Protein AF-0000000075649642 (afdb_homodimer)

Nearest PDB structures (foldseek):
  8i34-assembly4_H  TM=7.909E-01  e=3.447E-10  Haliclona sp.
  8i34-assembly4_G  TM=7.585E-01  e=3.080E-09  Haliclona sp.
  8orn-assembly2_D  TM=5.113E-01  e=1.825E-03  Xanthomonas campestris pv. campestris str. B100
  1r0u-assembly1_A  TM=3.431E-01  e=2.451E-02  Bacillus subtilis
  6cuj-assembly1_A  TM=3.195E-01  e=1.900E-02  Neisseria meningitidis

Organism: Branchiostoma floridae (NCBI:txid7739)

InterPro domains:
  IPR001299 Ependymin [PF00811] (92-208)
  IPR001299 Ependymin [PTHR10697] (6-218)

Structure (mmCIF, N/CA/C/O backbone):
data_AF-0000000075649642-model_v1
#
loop_
_entity.id
_entity.type
_entity.pdbx_description
1 polymer 'Ependymin-related protein 1-like'
#
loop_
_atom_site.group_PDB
_atom_site.id
_atom_site.type_symbol
_atom_site.label_atom_id
_atom_site.label_alt_id
_atom_site.label_comp_id
_atom_site.label_asym_id
_atom_site.label_entity_id
_atom_site.label_seq_id
_atom_site.pdbx_PDB_ins_code
_atom_site.Cartn_x
_atom_site.Cartn_y
_atom_site.Cartn_z
_atom_site.occupancy
_atom_site.B_iso_or_equiv
_atom_site.auth_seq_id
_atom_site.auth_comp_id
_atom_site.auth_asym_id
_atom_site.auth_atom_id
_atom_site.pdbx_PDB_model_num
ATOM 1 N N . MET A 1 1 ? -44.875 -57.031 8.648 1 25.14 1 MET A N 1
ATOM 2 C CA . MET A 1 1 ? -44.281 -57.125 9.969 1 25.14 1 MET A CA 1
ATOM 3 C C . MET A 1 1 ? -42.75 -56.906 9.891 1 25.14 1 MET A C 1
ATOM 5 O O . MET A 1 1 ? -42.031 -57.25 10.812 1 25.14 1 MET A O 1
ATOM 9 N N . THR A 1 2 ? -42.188 -56.344 8.758 1 30.34 2 THR A N 1
ATOM 10 C CA . THR A 1 2 ? -40.781 -56.406 8.383 1 30.34 2 THR A CA 1
ATOM 11 C C . THR A 1 2 ? -39.906 -55.625 9.352 1 30.34 2 THR A C 1
ATOM 13 O O . THR A 1 2 ? -40.188 -54.438 9.594 1 30.34 2 THR A O 1
ATOM 16 N N . PHE A 1 3 ? -39.188 -56.344 10.227 1 26.64 3 PHE A N 1
ATOM 17 C CA . PHE A 1 3 ? -38.281 -56.031 11.336 1 26.64 3 PHE A CA 1
ATOM 18 C C . PHE A 1 3 ? -37.094 -55.219 10.859 1 26.64 3 PHE A C 1
ATOM 20 O O . PHE A 1 3 ? -36.406 -55.562 9.898 1 26.64 3 PHE A O 1
ATOM 27 N N . LYS A 1 4 ? -37.219 -53.781 10.938 1 28.91 4 LYS A N 1
ATOM 28 C CA . LYS A 1 4 ? -36.25 -52.75 10.594 1 28.91 4 LYS A CA 1
ATOM 29 C C . LYS A 1 4 ? -34.969 -52.938 11.383 1 28.91 4 LYS A C 1
ATOM 31 O O . LYS A 1 4 ? -34.969 -52.844 12.617 1 28.91 4 LYS A O 1
ATOM 36 N N . LEU A 1 5 ? -34.062 -53.875 10.852 1 25.56 5 LEU A N 1
ATOM 37 C CA . LEU A 1 5 ? -32.781 -54.219 11.43 1 25.56 5 LEU A CA 1
ATOM 38 C C . LEU A 1 5 ? -31.953 -52.969 11.719 1 25.56 5 LEU A C 1
ATOM 40 O O . LEU A 1 5 ? -31.688 -52.188 10.812 1 25.56 5 LEU A O 1
ATOM 44 N N . LEU A 1 6 ? -31.922 -52.438 12.938 1 25.77 6 LEU A N 1
ATOM 45 C CA . LEU A 1 6 ? -31.266 -51.281 13.539 1 25.77 6 LEU A CA 1
ATOM 46 C C . LEU A 1 6 ? -29.75 -51.469 13.555 1 25.77 6 LEU A C 1
ATOM 48 O O . LEU A 1 6 ? -29.219 -52.125 14.453 1 25.77 6 LEU A O 1
ATOM 52 N N . THR A 1 7 ? -29.109 -52.156 12.477 1 23.88 7 THR A N 1
ATOM 53 C CA . THR A 1 7 ? -27.766 -52.625 12.805 1 23.88 7 THR A CA 1
ATOM 54 C C . THR A 1 7 ? -26.875 -51.438 13.227 1 23.88 7 THR A C 1
ATOM 56 O O . THR A 1 7 ? -26.859 -50.406 12.555 1 23.88 7 THR A O 1
ATOM 59 N N . THR A 1 8 ? -26.438 -51.312 14.562 1 23.7 8 THR A N 1
ATOM 60 C CA . THR A 1 8 ? -25.562 -50.5 15.391 1 23.7 8 THR A CA 1
ATOM 61 C C . THR A 1 8 ? -24.141 -50.5 14.852 1 23.7 8 THR A C 1
ATOM 63 O O . THR A 1 8 ? -23.5 -51.562 14.812 1 23.7 8 THR A O 1
ATOM 66 N N . VAL A 1 9 ? -23.797 -49.875 13.727 1 22.61 9 VAL A N 1
ATOM 67 C CA . VAL A 1 9 ? -22.469 -50.031 13.141 1 22.61 9 VAL A CA 1
ATOM 68 C C . VAL A 1 9 ? -21.406 -49.562 14.141 1 22.61 9 VAL A C 1
ATOM 70 O O . VAL A 1 9 ? -21.344 -48.406 14.516 1 22.61 9 VAL A O 1
ATOM 73 N N . PHE A 1 10 ? -20.984 -50.438 15.133 1 23.64 10 PHE A N 1
ATOM 74 C CA . PHE A 1 10 ? -19.922 -50.188 16.109 1 23.64 10 PHE A CA 1
ATOM 75 C C . PHE A 1 10 ? -18.609 -49.844 15.406 1 23.64 10 PHE A C 1
ATOM 77 O O . PHE A 1 10 ? -18.219 -50.531 14.461 1 23.64 10 PHE A O 1
ATOM 84 N N . ILE A 1 11 ? -18.234 -48.531 15.422 1 21.62 11 ILE A N 1
ATOM 85 C CA . ILE A 1 11 ? -17 -47.906 14.977 1 21.62 11 ILE A CA 1
ATOM 86 C C . ILE A 1 11 ? -15.812 -48.5 15.727 1 21.62 11 ILE A C 1
ATOM 88 O O . ILE A 1 11 ? -15.742 -48.438 16.953 1 21.62 11 ILE A O 1
ATOM 92 N N . LEU A 1 12 ? -15.211 -49.562 15.164 1 20.97 12 LEU A N 1
ATOM 93 C CA . LEU A 1 12 ? -14.055 -50.312 15.625 1 20.97 12 LEU A CA 1
ATOM 94 C C . LEU A 1 12 ? -12.961 -49.375 16.125 1 20.97 12 LEU A C 1
ATOM 96 O O . LEU A 1 12 ? -12.648 -48.375 15.484 1 20.97 12 LEU A O 1
ATOM 100 N N . GLY A 1 13 ? -12.391 -49.562 17.438 1 22.97 13 GLY A N 1
ATOM 101 C CA . GLY A 1 13 ? -11.492 -49.25 18.531 1 22.97 13 GLY A CA 1
ATOM 102 C C . GLY A 1 13 ? -10.031 -49.375 18.156 1 22.97 13 GLY A C 1
ATOM 103 O O . GLY A 1 13 ? -9.148 -49.219 19.016 1 22.97 13 GLY A O 1
ATOM 104 N N . LEU A 1 14 ? -9.602 -50.031 17 1 20.7 14 LEU A N 1
ATOM 105 C CA . LEU A 1 14 ? -8.422 -50.844 17.266 1 20.7 14 LEU A CA 1
ATOM 106 C C . LEU A 1 14 ? -7.176 -49.969 17.375 1 20.7 14 LEU A C 1
ATOM 108 O O . LEU A 1 14 ? -6.098 -50.469 17.719 1 20.7 14 LEU A O 1
ATOM 112 N N . CYS A 1 15 ? -6.84 -48.969 16.625 1 23.23 15 CYS A N 1
ATOM 113 C CA . CYS A 1 15 ? -5.438 -49.094 16.25 1 23.23 15 CYS A CA 1
ATOM 114 C C . CYS A 1 15 ? -4.523 -48.969 17.453 1 23.23 15 CYS A C 1
ATOM 116 O O . CYS A 1 15 ? -4.465 -47.906 18.094 1 23.23 15 CYS A O 1
ATOM 118 N N . SER A 1 16 ? -4.203 -49.969 18.062 1 21.7 16 SER 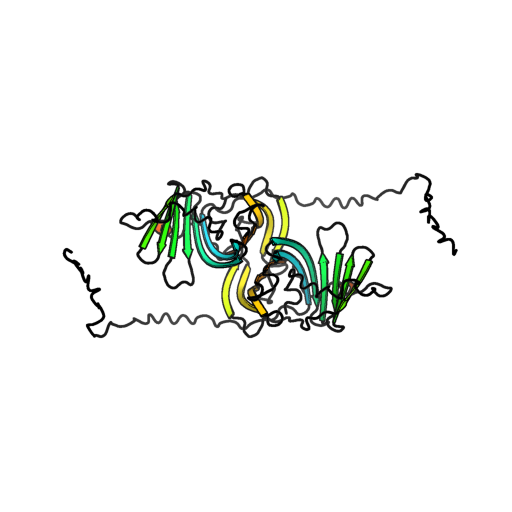A N 1
ATOM 119 C CA . SER A 1 16 ? -3.447 -50.125 19.297 1 21.7 16 SER A CA 1
ATOM 120 C C . SER A 1 16 ? -2.123 -49.375 19.234 1 21.7 16 SER A C 1
ATOM 122 O O . SER A 1 16 ? -1.857 -48.5 20.062 1 21.7 16 SER A O 1
ATOM 124 N N . ALA A 1 17 ? -0.938 -50.188 19.062 1 22.22 17 ALA A N 1
ATOM 125 C CA . ALA A 1 17 ? 0.127 -50.344 20.062 1 22.22 17 ALA A CA 1
ATOM 126 C C . ALA A 1 17 ? 1.161 -49.219 19.922 1 22.22 17 ALA A C 1
ATOM 128 O O . ALA A 1 17 ? 1.153 -48.5 18.938 1 22.22 17 ALA A O 1
ATOM 129 N N . LEU A 1 18 ? 2.676 -49.656 19.859 1 24.2 18 LEU A N 1
ATOM 130 C CA . LEU A 1 18 ? 3.846 -49.438 20.703 1 24.2 18 LEU A CA 1
ATOM 131 C C . LEU A 1 18 ? 4.641 -48.219 20.203 1 24.2 18 LEU A C 1
ATOM 133 O O . LEU A 1 18 ? 4.527 -47.844 19.031 1 24.2 18 LEU A O 1
ATOM 137 N N . HIS A 1 19 ? 5.785 -47.75 21 1 23.77 19 HIS A N 1
ATOM 138 C CA . HIS A 1 19 ? 6.477 -46.562 21.5 1 23.77 19 HIS A CA 1
ATOM 139 C C . HIS A 1 19 ? 7.484 -46.031 20.5 1 23.77 19 HIS A C 1
ATOM 141 O O . HIS A 1 19 ? 7.82 -44.844 20.516 1 23.77 19 HIS A O 1
ATOM 147 N N . THR A 1 20 ? 8.328 -46.875 19.734 1 25.53 20 THR A N 1
ATOM 148 C CA . THR A 1 20 ? 9.742 -46.594 19.953 1 25.53 20 THR A CA 1
ATOM 149 C C . THR A 1 20 ? 10.156 -45.312 19.234 1 25.53 20 THR A C 1
ATOM 151 O O . THR A 1 20 ? 9.453 -44.844 18.328 1 25.53 20 THR A O 1
ATOM 154 N N . HIS A 1 21 ? 11.617 -45.156 19.031 1 26.42 21 HIS A N 1
ATOM 155 C CA . HIS A 1 21 ? 12.672 -44.156 19.094 1 26.42 21 HIS A CA 1
ATOM 156 C C . HIS A 1 21 ? 12.758 -43.344 17.797 1 26.42 21 HIS A C 1
ATOM 158 O O . HIS A 1 21 ? 13.18 -43.875 16.766 1 26.42 21 HIS A O 1
ATOM 164 N N . CYS A 1 22 ? 11.781 -42.75 17.453 1 25.52 22 CYS A N 1
ATOM 165 C CA . CYS A 1 22 ? 11.891 -42.094 16.172 1 25.52 22 CYS A CA 1
ATOM 166 C C . CYS A 1 22 ? 13.156 -41.219 16.125 1 25.52 22 CYS A C 1
ATOM 168 O O . CYS A 1 22 ? 13.414 -40.438 17.031 1 25.52 22 CYS A O 1
ATOM 170 N N . THR A 1 23 ? 13.992 -41.594 15.117 1 27.64 23 THR A N 1
ATOM 171 C CA . THR A 1 23 ? 15.344 -41.125 14.789 1 27.64 23 THR A CA 1
ATOM 172 C C . THR A 1 23 ? 15.414 -39.625 14.797 1 27.64 23 THR A C 1
ATOM 174 O O . THR A 1 23 ? 14.406 -38.938 14.578 1 27.64 23 THR A O 1
ATOM 177 N N . ALA A 1 24 ? 16.688 -39.125 14.969 1 28.53 24 ALA A N 1
ATOM 178 C CA . ALA A 1 24 ? 17.562 -37.969 15.211 1 28.53 24 ALA A CA 1
ATOM 179 C C . ALA A 1 24 ? 17.422 -36.938 14.117 1 28.53 24 ALA A C 1
ATOM 181 O O . ALA A 1 24 ? 17.609 -37.219 12.938 1 28.53 24 ALA A O 1
ATOM 182 N N . ALA A 1 25 ? 16.531 -36.062 14.312 1 32.66 25 ALA A N 1
ATOM 183 C CA . ALA A 1 25 ? 16.609 -34.844 13.492 1 32.66 25 ALA A CA 1
ATOM 184 C C . ALA A 1 25 ? 18.031 -34.344 13.391 1 32.66 25 ALA A C 1
ATOM 186 O O . ALA A 1 25 ? 18.703 -34.125 14.406 1 32.66 25 ALA A O 1
ATOM 187 N N . VAL A 1 26 ? 18.703 -34.812 12.422 1 32.62 26 VAL A N 1
ATOM 188 C CA . VAL A 1 26 ? 20 -34.156 12.203 1 32.62 26 VAL A CA 1
ATOM 189 C C . VAL A 1 26 ? 19.828 -32.656 12.195 1 32.62 26 VAL A C 1
ATOM 191 O O . VAL A 1 26 ? 19.047 -32.094 11.414 1 32.62 26 VAL A O 1
ATOM 194 N N . PRO A 1 27 ? 20.047 -32 13.391 1 33.81 27 PRO A N 1
ATOM 195 C CA . PRO A 1 27 ? 20.141 -30.531 13.344 1 33.81 27 PRO A CA 1
ATOM 196 C C . PRO A 1 27 ? 21 -30.031 12.195 1 33.81 27 PRO A C 1
ATOM 198 O O . PRO A 1 27 ? 22.188 -30.344 12.133 1 33.81 27 PRO A O 1
ATOM 201 N N . SER A 1 28 ? 20.672 -30.25 11 1 33.03 28 SER A N 1
ATOM 202 C CA . SER A 1 28 ? 21.609 -29.469 10.195 1 33.03 28 SER A CA 1
ATOM 203 C C . SER A 1 28 ? 21.797 -28.078 10.781 1 33.03 28 SER A C 1
ATOM 205 O O . SER A 1 28 ? 20.844 -27.328 10.969 1 33.03 28 SER A O 1
ATOM 207 N N . GLU A 1 29 ? 22.766 -27.938 11.688 1 37.84 29 GLU A N 1
ATOM 208 C CA . GLU A 1 29 ? 23.359 -26.703 12.195 1 37.84 29 GLU A CA 1
ATOM 209 C C . GLU A 1 29 ? 23.562 -25.688 11.078 1 37.84 29 GLU A C 1
ATOM 211 O O . GLU A 1 29 ? 24.641 -25.609 10.492 1 37.84 29 GLU A O 1
ATOM 216 N N . ASP A 1 30 ? 22.953 -25.688 9.969 1 37.91 30 ASP A N 1
ATOM 217 C CA . ASP A 1 30 ? 23.312 -24.453 9.266 1 37.91 30 ASP A CA 1
ATOM 218 C C . ASP A 1 30 ? 23.219 -23.25 10.188 1 37.91 30 ASP A C 1
ATOM 220 O O . ASP A 1 30 ? 22.109 -22.812 10.531 1 37.91 30 ASP A O 1
ATOM 224 N N . THR A 1 31 ? 24.016 -23.141 11.164 1 42.03 31 THR A N 1
ATOM 225 C CA . THR A 1 31 ? 24.406 -22.047 12.047 1 42.03 31 THR A CA 1
ATOM 226 C C . THR A 1 31 ? 24.438 -20.719 11.281 1 42.03 31 THR A C 1
ATOM 228 O O . THR A 1 31 ? 25.484 -20.125 11.109 1 42.03 31 THR A O 1
ATOM 231 N N . ARG A 1 32 ? 24.094 -20.609 10.031 1 43.5 32 ARG A N 1
ATOM 232 C CA . ARG A 1 32 ? 24.203 -19.234 9.539 1 43.5 32 ARG A CA 1
ATOM 233 C C . ARG A 1 32 ? 23.547 -18.25 10.5 1 43.5 32 ARG A C 1
ATOM 235 O O . ARG A 1 32 ? 22.406 -18.453 10.922 1 43.5 32 ARG A O 1
ATOM 242 N N . VAL A 1 33 ? 24.328 -17.641 11.328 1 46.88 33 VAL A N 1
ATOM 243 C CA . VAL A 1 33 ? 24.016 -16.5 12.188 1 46.88 33 VAL A CA 1
ATOM 244 C C . VAL A 1 33 ? 22.984 -15.609 11.508 1 46.88 33 VAL A C 1
ATOM 246 O O . VAL A 1 33 ? 23.234 -15.078 10.422 1 46.88 33 VAL A O 1
ATOM 249 N N . GLN A 1 34 ? 21.734 -15.906 11.75 1 59.97 34 GLN A N 1
ATOM 250 C CA . GLN A 1 34 ? 20.75 -14.945 11.25 1 59.97 34 GLN A CA 1
ATOM 251 C C . GLN A 1 34 ? 21.172 -13.516 11.586 1 59.97 34 GLN A C 1
ATOM 253 O O . GLN A 1 34 ? 21.641 -13.242 12.695 1 59.97 34 GLN A O 1
ATOM 258 N N . PRO A 1 35 ? 21.578 -12.719 10.656 1 66.56 35 PRO A N 1
ATOM 259 C CA . PRO A 1 35 ? 21.906 -11.328 10.969 1 66.56 35 PRO A CA 1
ATOM 260 C C . PRO A 1 35 ? 21.062 -10.758 12.094 1 66.56 35 PRO A C 1
ATOM 262 O O . PRO A 1 35 ? 19.906 -11.164 12.266 1 66.56 35 PRO A O 1
ATOM 265 N N . PRO A 1 36 ? 21.703 -10.203 13.039 1 77.5 36 PRO A N 1
ATOM 266 C CA . PRO A 1 36 ? 20.953 -9.625 14.164 1 77.5 36 PRO A CA 1
ATOM 267 C C . PRO A 1 36 ? 19.719 -8.844 13.711 1 77.5 36 PRO A C 1
ATOM 269 O O . PRO A 1 36 ? 19.75 -8.18 12.672 1 77.5 36 PRO A O 1
ATOM 272 N N . VAL A 1 37 ? 18.594 -9.141 14.359 1 86.94 37 VAL A N 1
ATOM 273 C CA . VAL A 1 37 ? 17.359 -8.391 14.172 1 86.94 37 VAL A CA 1
ATOM 274 C C . VAL A 1 37 ? 17.578 -6.926 14.523 1 86.94 37 VAL A C 1
ATOM 276 O O . VAL A 1 37 ? 18.047 -6.609 15.625 1 86.94 37 VAL A O 1
ATOM 279 N N . PRO A 1 38 ? 17.438 -6.098 13.594 1 91.75 38 PRO A N 1
ATOM 280 C CA . PRO A 1 38 ? 17.641 -4.68 13.906 1 91.75 38 PRO A CA 1
ATOM 281 C C . PRO A 1 38 ? 16.656 -4.156 14.953 1 91.75 38 PRO A C 1
ATOM 283 O O . PRO A 1 38 ? 15.586 -4.738 15.148 1 91.75 38 PRO A O 1
ATOM 286 N N . ALA A 1 39 ? 17.062 -3.133 15.656 1 93 39 ALA A N 1
ATOM 287 C CA . ALA A 1 39 ? 16.156 -2.426 16.562 1 93 39 ALA A CA 1
ATOM 288 C C . ALA A 1 39 ? 15.258 -1.459 15.789 1 93 39 ALA A C 1
ATOM 290 O O . ALA A 1 39 ? 15.625 -0.982 14.719 1 93 39 ALA A O 1
ATOM 291 N N . PRO A 1 40 ? 14.07 -1.214 16.422 1 94.31 40 PRO A N 1
ATOM 292 C CA . PRO A 1 40 ? 13.266 -0.155 15.82 1 94.31 40 PRO A CA 1
ATOM 293 C C . PRO A 1 40 ? 14.008 1.173 15.719 1 94.31 40 PRO A C 1
ATOM 295 O O . PRO A 1 40 ? 14.789 1.519 16.609 1 94.31 40 PRO A O 1
ATOM 298 N N . CYS A 1 41 ? 13.75 1.862 14.695 1 96.44 41 CYS A N 1
ATOM 299 C CA . CYS A 1 41 ? 14.477 3.105 14.445 1 96.44 41 CYS A CA 1
ATOM 300 C C . CYS A 1 41 ? 13.539 4.305 14.5 1 96.44 41 CYS A C 1
ATOM 302 O O . CYS A 1 41 ? 12.336 4.145 14.727 1 96.44 41 CYS A O 1
ATOM 304 N N . CYS A 1 42 ? 14.156 5.496 14.383 1 96.06 42 CYS A N 1
ATOM 305 C CA . CYS A 1 42 ? 13.406 6.746 14.359 1 96.06 42 CYS A CA 1
ATOM 306 C C . CYS A 1 42 ? 13.508 7.426 13 1 96.06 42 CYS A C 1
ATOM 308 O O . CYS A 1 42 ? 14.602 7.547 12.445 1 96.06 42 CYS A O 1
ATOM 310 N N . VAL A 1 43 ? 12.391 7.781 12.531 1 96.75 43 VAL A N 1
ATOM 311 C CA . VAL A 1 43 ? 12.438 8.578 11.305 1 96.75 43 VAL A CA 1
ATOM 312 C C . VAL A 1 43 ? 13.086 9.93 11.602 1 96.75 43 VAL A C 1
ATOM 314 O O . VAL A 1 43 ? 13.141 10.359 12.75 1 96.75 43 VAL A O 1
ATOM 317 N N . PRO A 1 44 ? 13.555 10.617 10.555 1 97.69 44 PRO A N 1
ATOM 318 C CA . PRO A 1 44 ? 14.156 11.938 10.781 1 97.69 44 PRO A CA 1
ATOM 319 C C . PRO A 1 44 ? 13.234 12.891 11.531 1 97.69 44 PRO A C 1
ATOM 321 O O . PRO A 1 44 ? 12.023 12.891 11.289 1 97.69 44 PRO A O 1
ATOM 324 N N . LYS A 1 45 ? 13.805 13.664 12.383 1 97.62 45 LYS A N 1
ATOM 325 C CA . LYS A 1 45 ? 13.016 14.578 13.211 1 97.62 45 LYS A CA 1
ATOM 326 C C . LYS A 1 45 ? 12.336 15.641 12.352 1 97.62 45 LYS A C 1
ATOM 328 O O . LYS A 1 45 ? 11.297 16.172 12.742 1 97.62 45 LYS A O 1
ATOM 333 N N . GLN A 1 46 ? 12.984 16 11.258 1 98.12 46 GLN A N 1
ATOM 334 C CA . GLN A 1 46 ? 12.422 16.953 10.305 1 98.12 46 GLN A CA 1
ATOM 335 C C . GLN A 1 46 ? 12.492 16.406 8.883 1 98.12 46 GLN A C 1
ATOM 337 O O . GLN A 1 46 ? 13.57 16.031 8.406 1 98.12 46 GLN A O 1
ATOM 342 N N . TRP A 1 47 ? 11.359 16.422 8.234 1 98.38 47 TRP A N 1
ATOM 343 C CA . TRP A 1 47 ? 11.328 15.984 6.84 1 98.38 47 TRP A CA 1
ATOM 344 C C . TRP A 1 47 ? 10.086 16.516 6.133 1 98.38 47 TRP A C 1
ATOM 346 O O . TRP A 1 47 ? 9.125 16.938 6.785 1 98.38 47 TRP A O 1
ATOM 356 N N . GLU A 1 48 ? 10.141 16.609 4.828 1 98.62 48 GLU A N 1
ATOM 357 C CA . GLU A 1 48 ? 9.008 16.906 3.953 1 98.62 48 GLU A CA 1
ATOM 358 C C . GLU A 1 48 ? 8.875 15.852 2.855 1 98.62 48 GLU A C 1
ATOM 360 O O . GLU A 1 48 ? 9.875 15.305 2.381 1 98.62 48 GLU A O 1
ATOM 365 N N . GLY A 1 49 ? 7.656 15.5 2.504 1 98.31 49 GLY A N 1
ATOM 366 C CA . GLY A 1 49 ? 7.41 14.531 1.449 1 98.31 49 GLY A CA 1
ATOM 367 C C . GLY A 1 49 ? 5.961 14.5 0.995 1 98.31 49 GLY A C 1
ATOM 368 O O . GLY A 1 49 ? 5.109 15.18 1.566 1 98.31 49 GLY A O 1
ATOM 369 N N . ASP A 1 50 ? 5.762 13.773 -0.06 1 97.88 50 ASP A N 1
ATOM 370 C CA . ASP A 1 50 ? 4.41 13.57 -0.574 1 97.88 50 ASP A CA 1
ATOM 371 C C . ASP A 1 50 ? 3.818 12.258 -0.065 1 97.88 50 ASP A C 1
ATOM 373 O O . ASP A 1 50 ? 4.516 11.242 0.003 1 97.88 50 ASP A O 1
ATOM 377 N N . ILE A 1 51 ? 2.566 12.328 0.324 1 97.06 51 ILE A N 1
ATOM 378 C CA . ILE A 1 51 ? 1.868 11.148 0.817 1 97.06 51 ILE A CA 1
ATOM 379 C C . ILE A 1 51 ? 0.648 10.867 -0.058 1 97.06 51 ILE A C 1
ATOM 381 O O . ILE A 1 51 ? -0.171 11.758 -0.296 1 97.06 51 ILE A O 1
ATOM 385 N N . HIS A 1 52 ? 0.61 9.742 -0.616 1 96 52 HIS A N 1
ATOM 386 C CA . HIS A 1 52 ? -0.603 9.242 -1.25 1 96 52 HIS A CA 1
ATOM 387 C C . HIS A 1 52 ? -1.31 8.219 -0.36 1 96 52 HIS A C 1
ATOM 389 O O . HIS A 1 52 ? -0.746 7.172 -0.042 1 96 52 HIS A O 1
ATOM 395 N N . MET A 1 53 ? -2.557 8.523 -0.006 1 95.81 53 MET A N 1
ATOM 396 C CA . MET A 1 53 ? -3.293 7.684 0.934 1 95.81 53 MET A CA 1
ATOM 397 C C . MET A 1 53 ? -4.621 7.23 0.333 1 95.81 53 MET A C 1
ATOM 399 O O . MET A 1 53 ? -5.332 8.023 -0.279 1 95.81 53 MET A O 1
ATOM 403 N N . ILE A 1 54 ? -4.879 5.977 0.465 1 94.81 54 ILE A N 1
ATOM 404 C CA . ILE A 1 54 ? -6.188 5.406 0.171 1 94.81 54 ILE A CA 1
ATOM 405 C C . ILE A 1 54 ? -6.742 4.719 1.418 1 94.81 54 ILE A C 1
ATOM 407 O O . ILE A 1 54 ? -6.051 3.922 2.057 1 94.81 54 ILE A O 1
ATOM 411 N N . GLN A 1 55 ? -7.93 5.09 1.717 1 93.56 55 GLN A N 1
ATOM 412 C CA . GLN A 1 55 ? -8.586 4.527 2.893 1 93.56 55 GLN A CA 1
ATOM 413 C C . GLN A 1 55 ? -9.938 3.914 2.529 1 93.56 55 GLN A C 1
ATOM 415 O O . GLN A 1 55 ? -10.766 4.562 1.888 1 93.56 55 GLN A O 1
ATOM 420 N N . GLY A 1 56 ? -10.094 2.715 2.893 1 91.81 56 GLY A N 1
ATOM 421 C CA . GLY A 1 56 ? -11.414 2.109 2.926 1 91.81 56 GLY A CA 1
ATOM 422 C C . GLY A 1 56 ? -12.008 2.043 4.32 1 91.81 56 GLY A C 1
ATOM 423 O O . GLY A 1 56 ? -11.289 1.815 5.297 1 91.81 56 GLY A O 1
ATOM 424 N N . TYR A 1 57 ? -13.312 2.277 4.379 1 91.5 57 TYR A N 1
ATOM 425 C CA . TYR A 1 57 ? -13.953 2.238 5.691 1 91.5 57 TYR A CA 1
ATOM 426 C C . TYR A 1 57 ? -15.391 1.751 5.578 1 91.5 57 TYR A C 1
ATOM 428 O O . TYR A 1 57 ? -15.938 1.65 4.473 1 91.5 57 TYR A O 1
ATOM 436 N N . VAL A 1 58 ? -15.914 1.34 6.703 1 90.81 58 VAL A N 1
ATOM 437 C CA . VAL A 1 58 ? -17.328 0.985 6.805 1 90.81 58 VAL A CA 1
ATOM 438 C C . VAL A 1 58 ? -18 1.865 7.848 1 90.81 58 VAL A C 1
ATOM 440 O O . VAL A 1 58 ? -17.609 1.88 9.016 1 90.81 58 VAL A O 1
ATOM 443 N N . ARG A 1 59 ? -18.969 2.578 7.395 1 87.75 59 ARG A N 1
ATOM 444 C CA . ARG A 1 59 ? -19.766 3.42 8.273 1 87.75 59 ARG A CA 1
ATOM 445 C C . ARG A 1 59 ? -21.25 3.078 8.156 1 87.75 59 ARG A C 1
ATOM 447 O O . ARG A 1 59 ? -21.828 3.143 7.07 1 87.75 59 ARG A O 1
ATOM 454 N N . SER A 1 60 ? -21.859 2.703 9.297 1 86.88 60 SER A N 1
ATOM 455 C CA . SER A 1 60 ? -23.266 2.293 9.32 1 86.88 60 SER A CA 1
ATOM 456 C C . SER A 1 60 ? -23.547 1.22 8.273 1 86.88 60 SER A C 1
ATOM 458 O O . SER A 1 60 ? -24.531 1.312 7.531 1 86.88 60 SER A O 1
ATOM 460 N N . GLY A 1 61 ? -22.562 0.395 8.078 1 82.19 61 GLY A N 1
ATOM 461 C CA . GLY A 1 61 ? -22.703 -0.756 7.199 1 82.19 61 GLY A CA 1
ATOM 462 C C . GLY A 1 61 ? -22.422 -0.438 5.746 1 82.19 61 GLY A C 1
ATOM 463 O O . GLY A 1 61 ? -22.484 -1.318 4.887 1 82.19 61 GLY A O 1
ATOM 464 N N . LYS A 1 62 ? -22.125 0.783 5.441 1 88.06 62 LYS A N 1
ATOM 465 C CA . LYS A 1 62 ? -21.875 1.203 4.066 1 88.06 62 LYS A CA 1
ATOM 466 C C . LYS A 1 62 ? -20.375 1.41 3.82 1 88.06 62 LYS A C 1
ATOM 468 O O . LYS A 1 62 ? -19.734 2.168 4.539 1 88.06 62 LYS A O 1
ATOM 473 N N . PRO A 1 63 ? -19.875 0.716 2.822 1 90 63 PRO A N 1
ATOM 474 C CA . PRO A 1 63 ? -18.453 0.921 2.523 1 90 63 PRO A CA 1
ATOM 475 C C . PRO A 1 63 ? -18.188 2.281 1.887 1 90 63 PRO A C 1
ATOM 477 O O . PRO A 1 63 ? -19 2.785 1.114 1 90 63 PRO A O 1
ATOM 480 N N . GLY A 1 64 ? -17.094 2.883 2.248 1 88.69 64 GLY A N 1
ATOM 481 C CA . GLY A 1 64 ? -16.625 4.141 1.683 1 88.69 64 GLY A CA 1
ATOM 482 C C . GLY A 1 64 ? -15.141 4.148 1.379 1 88.69 64 GLY A C 1
ATOM 483 O O . GLY A 1 64 ? -14.414 3.23 1.768 1 88.69 64 GLY A O 1
ATOM 484 N N . LEU A 1 65 ? -14.742 5.117 0.576 1 91.25 65 LEU A N 1
ATOM 485 C CA . LEU A 1 65 ? -13.352 5.254 0.158 1 91.25 65 LEU A CA 1
ATOM 486 C C . LEU A 1 65 ? -12.898 6.707 0.243 1 91.25 65 LEU A C 1
ATOM 488 O O . LEU A 1 65 ? -13.695 7.625 0.021 1 91.25 65 LEU A O 1
ATOM 492 N N . GLN A 1 66 ? -11.727 6.863 0.641 1 90 66 GLN A N 1
ATOM 493 C CA . GLN A 1 66 ? -11.031 8.141 0.543 1 90 66 GLN A CA 1
ATOM 494 C C . GLN A 1 66 ? -9.703 7.992 -0.186 1 90 66 GLN A C 1
ATOM 496 O O . GLN A 1 66 ? -8.977 7.023 0.032 1 90 66 GLN A O 1
ATOM 501 N N . ASN A 1 67 ? -9.469 8.797 -1.082 1 91.62 67 ASN A N 1
ATOM 502 C CA . ASN A 1 67 ? -8.219 8.891 -1.836 1 91.62 67 ASN A CA 1
ATOM 503 C C . ASN A 1 67 ? -7.66 10.305 -1.822 1 91.62 67 ASN A C 1
ATOM 505 O O . ASN A 1 67 ? -8.289 11.234 -2.34 1 91.62 67 ASN A O 1
ATOM 509 N N . VAL A 1 68 ? -6.477 10.484 -1.203 1 92.19 68 VAL A N 1
ATOM 510 C CA . VAL A 1 68 ? -5.973 11.836 -1 1 92.19 68 VAL A CA 1
ATOM 511 C C . VAL A 1 68 ? -4.465 11.867 -1.234 1 92.19 68 VAL A C 1
ATOM 513 O O . VAL A 1 68 ? -3.754 10.922 -0.877 1 92.19 68 VAL A O 1
ATOM 516 N N . THR A 1 69 ? -3.994 12.883 -1.9 1 94.12 69 THR A N 1
ATOM 517 C CA . THR A 1 69 ? -2.572 13.188 -2.025 1 94.12 69 THR A CA 1
ATOM 518 C C . THR A 1 69 ? -2.227 14.469 -1.276 1 94.12 69 THR A C 1
ATOM 520 O O . THR A 1 69 ? -2.93 15.477 -1.4 1 94.12 69 THR A O 1
ATOM 523 N N . THR A 1 70 ? -1.174 14.375 -0.481 1 96.25 70 THR A N 1
ATOM 524 C CA . THR A 1 70 ? -0.796 15.547 0.304 1 96.25 70 THR A CA 1
ATOM 525 C C . THR A 1 70 ? 0.714 15.758 0.265 1 96.25 70 THR A C 1
ATOM 527 O O . THR A 1 70 ? 1.469 14.836 -0.049 1 96.25 70 THR A O 1
ATOM 530 N N . ARG A 1 71 ? 1.103 16.984 0.486 1 97.25 71 ARG A N 1
ATOM 531 C CA . ARG A 1 71 ? 2.469 17.312 0.883 1 97.25 71 ARG A CA 1
ATOM 532 C C . ARG A 1 71 ? 2.561 17.547 2.387 1 97.25 71 ARG A C 1
ATOM 534 O O . ARG A 1 71 ? 1.861 18.406 2.934 1 97.25 71 ARG A O 1
ATOM 541 N N . GLU A 1 72 ? 3.42 16.797 3.01 1 97.19 72 GLU A N 1
ATOM 542 C CA . GLU A 1 72 ? 3.533 16.891 4.461 1 97.19 72 GLU A CA 1
ATOM 543 C C . GLU A 1 72 ? 4.879 17.469 4.879 1 97.19 72 GLU A C 1
ATOM 545 O O . GLU A 1 72 ? 5.914 17.125 4.301 1 97.19 72 GLU A O 1
ATOM 550 N N . SER A 1 73 ? 4.793 18.422 5.812 1 98 73 SER A N 1
ATOM 551 C CA . SER A 1 73 ? 5.949 18.906 6.57 1 98 73 SER A CA 1
ATOM 552 C C . SER A 1 73 ? 5.887 18.438 8.023 1 98 73 SER A C 1
ATOM 554 O O . SER A 1 73 ? 4.988 18.828 8.766 1 98 73 SER A O 1
ATOM 556 N N . TYR A 1 74 ? 6.805 17.562 8.336 1 97.19 74 TYR A N 1
ATOM 557 C CA . TYR A 1 74 ? 6.887 16.953 9.656 1 97.19 74 TYR A CA 1
ATOM 558 C C . TYR A 1 74 ? 8.055 17.516 10.453 1 97.19 74 TYR A C 1
ATOM 560 O O . TYR A 1 74 ? 9.219 17.328 10.07 1 97.19 74 TYR A O 1
ATOM 568 N N . ASP A 1 75 ? 7.742 18.156 11.578 1 97.81 75 ASP A N 1
ATOM 569 C CA . ASP A 1 75 ? 8.75 18.75 12.438 1 97.81 75 ASP A CA 1
ATOM 570 C C . ASP A 1 75 ? 8.594 18.281 13.883 1 97.81 75 ASP A C 1
ATOM 572 O O . ASP A 1 75 ? 7.934 18.938 14.688 1 97.81 75 ASP A O 1
ATOM 576 N N . PHE A 1 76 ? 9.281 17.219 14.148 1 96.38 76 PHE A N 1
ATOM 577 C CA . PHE A 1 76 ? 9.211 16.641 15.492 1 96.38 76 PHE A CA 1
ATOM 578 C C . PHE A 1 76 ? 9.891 17.562 16.5 1 96.38 76 PHE A C 1
ATOM 580 O O . PHE A 1 76 ? 9.484 17.609 17.672 1 96.38 76 PHE A O 1
ATOM 587 N N . THR A 1 77 ? 10.922 18.25 16.125 1 97.12 77 THR A N 1
ATOM 588 C CA . THR A 1 77 ? 11.625 19.156 17.031 1 97.12 77 THR A CA 1
ATOM 589 C C . THR A 1 77 ? 10.688 20.25 17.547 1 97.12 77 THR A C 1
ATOM 591 O O . THR A 1 77 ? 10.672 20.531 18.734 1 97.12 77 THR A O 1
ATOM 594 N N . ARG A 1 78 ? 9.914 20.781 16.672 1 97 78 ARG A N 1
ATOM 595 C CA . ARG A 1 78 ? 9.008 21.859 17.062 1 97 78 ARG A CA 1
ATOM 596 C C . ARG A 1 78 ? 7.625 21.297 17.406 1 97 78 ARG A C 1
ATOM 598 O O . ARG A 1 78 ? 6.723 22.062 17.766 1 97 78 ARG A O 1
ATOM 605 N N . LYS A 1 79 ? 7.41 20.016 17.234 1 95.62 79 LYS A N 1
ATOM 606 C CA . LYS A 1 79 ? 6.148 19.344 17.516 1 95.62 79 LYS A CA 1
ATOM 607 C C . LYS A 1 79 ? 5.012 19.906 16.672 1 95.62 79 LYS A C 1
ATOM 609 O O . LYS A 1 79 ? 3.957 20.266 17.203 1 95.62 79 LYS A O 1
ATOM 614 N N . MET A 1 80 ? 5.281 20.016 15.336 1 96 80 MET A N 1
ATOM 615 C CA . MET A 1 80 ? 4.309 20.531 14.383 1 96 80 MET A CA 1
ATOM 616 C C . MET A 1 80 ? 4.238 19.656 13.141 1 96 80 MET A C 1
ATOM 618 O O . MET A 1 80 ? 5.25 19.109 12.703 1 96 80 MET A O 1
ATOM 622 N N . ILE A 1 81 ? 3.082 19.562 12.578 1 96.19 81 ILE A N 1
ATOM 623 C CA . ILE A 1 81 ? 2.875 18.938 11.281 1 96.19 81 ILE A CA 1
ATOM 624 C C . ILE A 1 81 ? 2.027 19.859 10.398 1 96.19 81 ILE A C 1
ATOM 626 O O . ILE A 1 81 ? 1.038 20.422 10.859 1 96.19 81 ILE A O 1
ATOM 630 N N . ALA A 1 82 ? 2.445 20.094 9.219 1 97 82 ALA A N 1
ATOM 631 C CA . ALA A 1 82 ? 1.646 20.781 8.211 1 97 82 ALA A CA 1
ATOM 632 C C . ALA A 1 82 ? 1.357 19.875 7.016 1 97 82 ALA A C 1
ATOM 634 O O . ALA A 1 82 ? 2.26 19.219 6.504 1 97 82 ALA A O 1
ATOM 635 N N . VAL A 1 83 ? 0.134 19.875 6.586 1 97 83 VAL A N 1
ATOM 636 C CA . VAL A 1 83 ? -0.314 19.031 5.484 1 97 83 VAL A CA 1
ATOM 637 C C . VAL A 1 83 ? -1.047 19.875 4.449 1 97 83 VAL A C 1
ATOM 639 O O . VAL A 1 83 ? -2.027 20.547 4.773 1 97 83 VAL A O 1
ATOM 642 N N . GLU A 1 84 ? -0.555 19.844 3.248 1 95.94 84 GLU A N 1
ATOM 643 C CA . GLU A 1 84 ? -1.229 20.5 2.133 1 95.94 84 GLU A CA 1
ATOM 644 C C . GLU A 1 84 ? -1.854 19.484 1.188 1 95.94 84 GLU A C 1
ATOM 646 O O . GLU A 1 84 ? -1.165 18.594 0.677 1 95.94 84 GLU A O 1
ATOM 651 N N . VAL A 1 85 ? -3.139 19.625 0.949 1 93.94 85 VAL A N 1
ATOM 652 C CA . VAL A 1 85 ? -3.834 18.703 0.061 1 93.94 85 VAL A CA 1
ATOM 653 C C . VAL A 1 85 ? -3.537 19.062 -1.394 1 93.94 85 VAL A C 1
ATOM 655 O O . VAL A 1 85 ? -3.588 20.234 -1.774 1 93.94 85 VAL A O 1
ATOM 658 N N . ARG A 1 86 ? -3.223 18.031 -2.162 1 94.19 86 ARG A N 1
ATOM 659 C CA . ARG A 1 86 ? -2.873 18.219 -3.564 1 94.19 86 ARG A CA 1
ATOM 660 C C . ARG A 1 86 ? -4 17.766 -4.48 1 94.19 86 ARG A C 1
ATOM 662 O O . ARG A 1 86 ? -4.82 16.922 -4.094 1 94.19 86 ARG A O 1
ATOM 669 N N . GLY A 1 87 ? -3.998 18.375 -5.652 1 88.94 87 GLY A N 1
ATOM 670 C CA . GLY A 1 87 ? -4.918 17.922 -6.684 1 88.94 87 GLY A CA 1
ATOM 671 C C . GLY A 1 87 ? -6.352 18.344 -6.43 1 88.94 87 GLY A C 1
ATOM 672 O O . GLY A 1 87 ? -7.289 17.656 -6.84 1 88.94 87 GLY A O 1
ATOM 673 N N . ILE A 1 88 ? -6.539 19.344 -5.641 1 90.69 88 ILE A N 1
ATOM 674 C CA . ILE A 1 88 ? -7.887 19.828 -5.371 1 90.69 88 ILE A CA 1
ATOM 675 C C . ILE A 1 88 ? -8.008 21.281 -5.844 1 90.69 88 ILE A C 1
ATOM 677 O O . ILE A 1 88 ? -7.008 21.984 -5.98 1 90.69 88 ILE A O 1
ATOM 681 N N . ALA A 1 89 ? -9.227 21.719 -6.07 1 93.25 89 ALA A N 1
ATOM 682 C CA . ALA A 1 89 ? -9.484 23.031 -6.645 1 93.25 89 ALA A CA 1
ATOM 683 C C . ALA A 1 89 ? -9.242 24.141 -5.621 1 93.25 89 ALA A C 1
ATOM 685 O O . ALA A 1 89 ? -8.633 25.156 -5.934 1 93.25 89 ALA A O 1
ATOM 686 N N . THR A 1 90 ? -9.766 23.938 -4.391 1 94.06 90 THR A N 1
ATOM 687 C CA . THR A 1 90 ? -9.578 24.906 -3.328 1 94.06 90 THR A CA 1
ATOM 688 C C . THR A 1 90 ? -8.375 24.531 -2.459 1 94.06 90 THR A C 1
ATOM 690 O O . THR A 1 90 ? -8.367 23.469 -1.835 1 94.06 90 THR A O 1
ATOM 693 N N . PRO A 1 91 ? -7.398 25.453 -2.473 1 95.75 91 PRO A N 1
ATOM 694 C CA . PRO A 1 91 ? -6.262 25.125 -1.605 1 95.75 91 PRO A CA 1
ATOM 695 C C . PRO A 1 91 ? -6.684 24.812 -0.174 1 95.75 91 PRO A C 1
ATOM 697 O O . PRO A 1 91 ? -7.453 25.562 0.431 1 95.75 91 PRO A O 1
ATOM 700 N N . THR A 1 92 ? -6.25 23.688 0.29 1 94.56 92 THR A N 1
ATOM 701 C CA . THR A 1 92 ? -6.594 23.219 1.625 1 94.56 92 THR A CA 1
ATOM 702 C C . THR A 1 92 ? -5.348 22.781 2.385 1 94.56 92 THR A C 1
ATOM 704 O O . THR A 1 92 ? -4.527 22.016 1.857 1 94.56 92 THR A O 1
ATOM 707 N N . LYS A 1 93 ? -5.285 23.344 3.562 1 95.38 93 LYS A N 1
ATOM 708 C CA . LYS A 1 93 ? -4.133 23.062 4.414 1 95.38 93 LYS A CA 1
ATOM 709 C C . LYS A 1 93 ? -4.559 22.812 5.855 1 95.38 93 LYS A C 1
ATOM 711 O O . LYS A 1 93 ? -5.492 23.438 6.352 1 95.38 93 LYS A O 1
ATOM 716 N N . VAL A 1 94 ? -3.846 21.859 6.527 1 94.62 94 VAL A N 1
ATOM 717 C CA . VAL A 1 94 ? -4.039 21.578 7.949 1 94.62 94 VAL A CA 1
ATOM 718 C C . VAL A 1 94 ? -2.719 21.766 8.695 1 94.62 94 VAL A C 1
ATOM 720 O O . VAL A 1 94 ? -1.677 21.281 8.242 1 94.62 94 VAL A O 1
ATOM 723 N N . ILE A 1 95 ? -2.805 22.469 9.75 1 95.5 95 ILE A N 1
ATOM 724 C CA . ILE A 1 95 ? -1.653 22.641 10.633 1 95.5 95 ILE A CA 1
ATOM 725 C C . ILE A 1 95 ? -1.966 22.062 12.008 1 95.5 95 ILE A C 1
ATOM 727 O O . ILE A 1 95 ? -2.963 22.422 12.633 1 95.5 95 ILE A O 1
ATOM 731 N N . MET A 1 96 ? -1.077 21.172 12.477 1 94.31 96 MET A N 1
ATOM 732 C CA . MET A 1 96 ? -1.202 20.578 13.805 1 94.31 96 MET A CA 1
ATOM 733 C C . MET A 1 96 ? -0.079 21.062 14.719 1 94.31 96 MET A C 1
ATOM 735 O O . MET A 1 96 ? 1.097 20.812 14.445 1 94.31 96 MET A O 1
ATOM 739 N N . ASP A 1 97 ? -0.473 21.719 15.695 1 94.38 97 ASP A N 1
ATOM 740 C CA . ASP A 1 97 ? 0.442 22.219 16.719 1 94.38 97 ASP A CA 1
ATOM 741 C C . ASP A 1 97 ? 0.321 21.406 18 1 94.38 97 ASP A C 1
ATOM 743 O O . ASP A 1 97 ? -0.599 21.625 18.797 1 94.38 97 ASP A O 1
ATOM 747 N N . TYR A 1 98 ? 1.249 20.594 18.281 1 92.69 98 TYR A N 1
ATOM 748 C CA . TYR A 1 98 ? 1.166 19.672 19.406 1 92.69 98 TYR A CA 1
ATOM 749 C C . TYR A 1 98 ? 1.59 20.359 20.703 1 92.69 98 TYR A C 1
ATOM 751 O O . TYR A 1 98 ? 1.385 19.812 21.781 1 92.69 98 TYR A O 1
ATOM 759 N N . ASN A 1 99 ? 2.195 21.5 20.562 1 94.31 99 ASN A N 1
ATOM 760 C CA . ASN A 1 99 ? 2.451 22.281 21.766 1 94.31 99 ASN A CA 1
ATOM 761 C C . ASN A 1 99 ? 1.161 22.859 22.344 1 94.31 99 ASN A C 1
ATOM 763 O O . ASN A 1 99 ? 0.954 22.828 23.562 1 94.31 99 ASN A O 1
ATOM 767 N N . LYS A 1 100 ? 0.331 23.281 21.453 1 93.5 100 LYS A N 1
ATOM 768 C CA . LYS A 1 100 ? -0.922 23.906 21.859 1 93.5 100 LYS A CA 1
ATOM 769 C C . LYS A 1 100 ? -2.061 22.891 21.891 1 93.5 100 LYS A C 1
ATOM 771 O O . LYS A 1 100 ? -3.148 23.188 22.391 1 93.5 100 LYS A O 1
ATOM 776 N N . MET A 1 101 ? -1.773 21.766 21.281 1 91.94 101 MET A N 1
ATOM 777 C CA . MET A 1 101 ? -2.809 20.766 21.078 1 91.94 101 MET A CA 1
ATOM 778 C C . MET A 1 101 ? -3.973 21.328 20.281 1 91.94 101 MET A C 1
ATOM 780 O O . MET A 1 101 ? -5.133 21.141 20.641 1 91.94 101 MET A O 1
ATOM 784 N N . GLU A 1 102 ? -3.572 22.031 19.156 1 92.12 102 GLU A N 1
ATOM 785 C CA . GLU A 1 102 ? -4.547 22.641 18.266 1 92.12 102 GLU A CA 1
ATOM 786 C C . GLU A 1 102 ? -4.312 22.219 16.812 1 92.12 102 GLU A C 1
ATOM 788 O O . GLU A 1 102 ? -3.17 22.078 16.391 1 92.12 102 GLU A O 1
ATOM 793 N N . GLN A 1 103 ? -5.371 22.109 16.156 1 92.81 103 GLN A N 1
ATOM 794 C CA . GLN A 1 103 ? -5.371 21.859 14.719 1 92.81 103 GLN A CA 1
ATOM 795 C C . GLN A 1 103 ? -6.062 22.984 13.961 1 92.81 103 GLN A C 1
ATOM 797 O O . GLN A 1 103 ? -7.195 23.359 14.281 1 92.81 103 GLN A O 1
ATOM 802 N N . TYR A 1 104 ? -5.438 23.516 12.953 1 94 104 TYR A N 1
ATOM 803 C CA . TYR A 1 104 ? -5.98 24.562 12.094 1 94 104 TYR A CA 1
ATOM 804 C C . TYR A 1 104 ? -6.32 24.016 10.711 1 94 104 TYR A C 1
ATOM 806 O O . TYR A 1 104 ? -5.496 23.344 10.094 1 94 104 TYR A O 1
ATOM 814 N N . THR A 1 105 ? -7.508 24.266 10.281 1 93.25 105 THR A N 1
ATOM 815 C CA . THR A 1 105 ? -7.938 23.891 8.938 1 93.25 105 THR A CA 1
ATOM 816 C C . THR A 1 105 ? -8.156 25.141 8.078 1 93.25 105 THR A C 1
ATOM 818 O O . THR A 1 105 ? -9.008 25.984 8.391 1 93.25 105 THR A O 1
ATOM 821 N N . ILE A 1 106 ? -7.371 25.234 7.07 1 94.94 106 ILE A N 1
ATOM 822 C CA . ILE A 1 106 ? -7.406 26.375 6.164 1 94.94 106 ILE A CA 1
ATOM 823 C C . ILE A 1 106 ? -7.906 25.938 4.789 1 94.94 106 ILE A C 1
ATOM 825 O O . ILE A 1 106 ? -7.297 25.078 4.152 1 94.94 106 ILE A O 1
ATOM 829 N N . THR A 1 107 ? -8.961 26.422 4.355 1 92.44 107 THR A N 1
ATOM 830 C CA . THR A 1 107 ? -9.539 26.141 3.045 1 92.44 107 THR A CA 1
ATOM 831 C C . THR A 1 107 ? -9.812 27.438 2.287 1 92.44 107 THR A C 1
ATOM 833 O O . THR A 1 107 ? -10.727 28.188 2.641 1 92.44 107 THR A O 1
ATOM 836 N N . GLY A 1 108 ? -9.062 27.656 1.241 1 94.06 108 GLY A N 1
ATOM 837 C CA . GLY A 1 108 ? -9.141 28.953 0.593 1 94.06 108 GLY A CA 1
ATOM 838 C C . GLY A 1 108 ? -8.789 30.094 1.518 1 94.06 108 GLY A C 1
ATOM 839 O O . GLY A 1 108 ? -7.691 30.141 2.076 1 94.06 108 GLY A O 1
ATOM 840 N N . THR A 1 109 ? -9.742 30.875 1.771 1 93.5 109 THR A N 1
ATOM 841 C CA . THR A 1 109 ? -9.484 32.062 2.592 1 93.5 109 THR A CA 1
ATOM 842 C C . THR A 1 109 ? -10.086 31.891 3.984 1 93.5 109 THR A C 1
ATOM 844 O O . THR A 1 109 ? -10.031 32.812 4.805 1 93.5 109 THR A O 1
ATOM 847 N N . THR A 1 110 ? -10.656 30.734 4.242 1 93.06 110 THR A N 1
ATOM 848 C CA . THR A 1 110 ? -11.281 30.484 5.531 1 93.06 110 THR A CA 1
ATOM 849 C C . THR A 1 110 ? -10.391 29.609 6.41 1 93.06 110 THR A C 1
ATOM 851 O O . THR A 1 110 ? -9.578 28.844 5.902 1 93.06 110 THR A O 1
ATOM 854 N N . CYS A 1 111 ? -10.555 29.859 7.695 1 95.25 111 CYS A N 1
ATOM 855 C CA . CYS A 1 111 ? -9.812 29.016 8.625 1 95.25 111 CYS A CA 1
ATOM 856 C C . CYS A 1 111 ? -10.641 28.719 9.875 1 95.25 111 CYS A C 1
ATOM 858 O O . CYS A 1 111 ? -11.508 29.516 10.25 1 95.25 111 CYS A O 1
ATOM 860 N N . THR A 1 112 ? -10.422 27.547 10.438 1 94.06 112 THR A N 1
ATOM 861 C CA . THR A 1 112 ? -10.984 27.172 11.727 1 94.06 112 THR A CA 1
ATOM 862 C C . THR A 1 112 ? -9.938 26.484 12.602 1 94.06 112 THR A C 1
ATOM 864 O O . THR A 1 112 ? -8.938 25.969 12.094 1 94.06 112 THR A O 1
ATOM 867 N N . VAL A 1 113 ? -10.172 26.578 13.867 1 94.5 113 VAL A N 1
ATOM 868 C CA . VAL A 1 113 ? -9.273 25.906 14.805 1 94.5 113 VAL A CA 1
ATOM 869 C C . VAL A 1 113 ? -10.062 24.938 15.68 1 94.5 113 VAL A C 1
ATOM 871 O O . VAL A 1 113 ? -11.195 25.234 16.062 1 94.5 113 VAL A O 1
ATOM 874 N N . GLY A 1 114 ? -9.469 23.75 15.93 1 90.19 114 GLY A N 1
ATOM 875 C CA . GLY A 1 114 ? -10.023 22.75 16.844 1 90.19 114 GLY A CA 1
ATOM 876 C C . GLY A 1 114 ? -8.992 22.172 17.781 1 90.19 114 GLY A C 1
ATOM 877 O O . GLY A 1 114 ? -7.789 22.281 17.547 1 90.19 114 GLY A O 1
ATOM 878 N N . ARG A 1 115 ? -9.523 21.547 18.859 1 88.81 115 ARG A N 1
ATOM 879 C CA . ARG A 1 115 ? -8.648 20.875 19.828 1 88.81 115 ARG A CA 1
ATOM 880 C C . ARG A 1 115 ? -8.258 19.484 19.328 1 88.81 115 ARG A C 1
ATOM 882 O O . ARG A 1 115 ? -9.094 18.75 18.797 1 88.81 115 ARG A O 1
ATOM 889 N N . MET A 1 116 ? -6.922 19.188 19.5 1 85.44 116 MET A N 1
ATOM 890 C CA . MET A 1 116 ? -6.457 17.844 19.188 1 85.44 116 MET A CA 1
ATOM 891 C C . MET A 1 116 ? -6.562 16.922 20.391 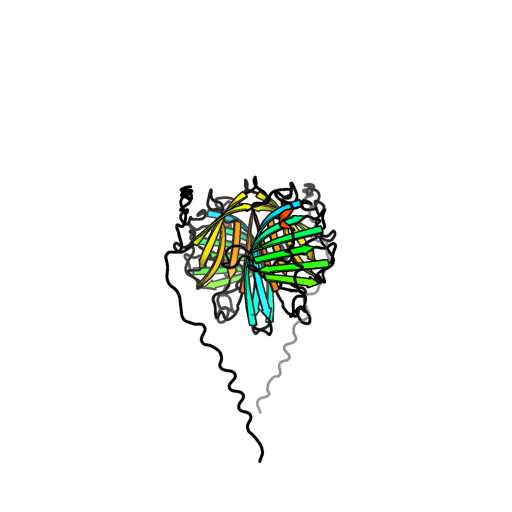1 85.44 116 MET A C 1
ATOM 893 O O . MET A 1 116 ? -6.277 17.344 21.516 1 85.44 116 MET A O 1
ATOM 897 N N . MET A 1 117 ? -7.109 15.703 20.156 1 75.69 117 MET A N 1
ATOM 898 C CA . MET A 1 117 ? -7.312 14.773 21.266 1 75.69 117 MET A CA 1
ATOM 899 C C . MET A 1 117 ? -6.148 13.797 21.375 1 75.69 117 MET A C 1
ATOM 901 O O . MET A 1 117 ? -5.926 13.211 22.438 1 75.69 117 MET A O 1
ATOM 905 N N . ASN A 1 118 ? -5.508 13.695 20.297 1 69.69 118 ASN A N 1
ATOM 906 C CA . ASN A 1 118 ? -4.406 12.742 20.344 1 69.69 118 ASN A CA 1
ATOM 907 C C . ASN A 1 118 ? -3.086 13.422 20.688 1 69.69 118 ASN A C 1
ATOM 909 O O . ASN A 1 118 ? -2.689 14.383 20.016 1 69.69 118 ASN A O 1
ATOM 913 N N . THR A 1 119 ? -2.5 13.008 21.812 1 63.81 119 THR A N 1
ATOM 914 C CA . THR A 1 119 ? -1.415 13.758 22.438 1 63.81 119 THR A CA 1
ATOM 915 C C . THR A 1 119 ? -0.078 13.406 21.797 1 63.81 119 THR A C 1
ATOM 917 O O . THR A 1 119 ? 0.915 14.109 21.984 1 63.81 119 THR A O 1
ATOM 920 N N . GLY A 1 120 ? -0.054 12.516 20.969 1 74 120 GLY A N 1
ATOM 921 C CA . GLY A 1 120 ? 1.38 12.289 20.875 1 74 120 GLY A CA 1
ATOM 922 C C . GLY A 1 120 ? 1.882 12.172 19.453 1 74 120 GLY A C 1
ATOM 923 O O . GLY A 1 120 ? 1.215 11.578 18.609 1 74 120 GLY A O 1
ATOM 924 N N . MET A 1 121 ? 2.982 13.047 19.219 1 82.38 121 MET A N 1
ATOM 925 C CA . MET A 1 121 ? 3.822 12.891 18.031 1 82.38 121 MET A CA 1
ATOM 926 C C . MET A 1 121 ? 4.961 11.914 18.297 1 82.38 121 MET A C 1
ATOM 928 O O . MET A 1 121 ? 5.59 11.961 19.359 1 82.38 121 MET A O 1
ATOM 932 N N . LEU A 1 122 ? 5.039 10.914 17.469 1 84.94 122 LEU A N 1
ATOM 933 C CA . LEU A 1 122 ? 6.145 9.969 17.578 1 84.94 122 LEU A CA 1
ATOM 934 C C . LEU A 1 122 ? 7.035 10.031 16.344 1 84.94 122 LEU A C 1
ATOM 936 O O . LEU A 1 122 ? 6.555 10.273 15.234 1 84.94 122 LEU A O 1
ATOM 940 N N . ASN A 1 123 ? 8.352 9.922 16.609 1 91.88 123 ASN A N 1
ATOM 941 C CA . ASN A 1 123 ? 9.227 9.844 15.445 1 91.88 123 ASN A CA 1
ATOM 942 C C . ASN A 1 123 ? 9.977 8.516 15.391 1 91.88 123 ASN A C 1
ATOM 944 O O . ASN A 1 123 ? 10.758 8.273 14.469 1 91.88 123 ASN A O 1
ATOM 948 N N . CYS A 1 124 ? 9.695 7.695 16.406 1 93.25 124 CYS A N 1
ATOM 949 C CA . CYS A 1 124 ? 10.297 6.367 16.406 1 93.25 124 CYS A CA 1
ATOM 950 C C . CYS A 1 124 ? 9.242 5.285 16.234 1 93.25 124 CYS A C 1
ATOM 952 O O . CYS A 1 124 ? 8.102 5.453 16.672 1 93.25 124 CYS A O 1
ATOM 954 N N . LEU A 1 125 ? 9.648 4.23 15.555 1 92.75 125 LEU A N 1
ATOM 955 C CA . LEU A 1 125 ? 8.789 3.053 15.625 1 92.75 125 LEU A CA 1
ATOM 956 C C . LEU A 1 125 ? 8.57 2.625 17.078 1 92.75 125 LEU A C 1
ATOM 958 O O . LEU A 1 125 ? 9.492 2.695 17.891 1 92.75 125 LEU A O 1
ATOM 962 N N . PRO A 1 126 ? 7.336 2.186 17.359 1 90.12 126 PRO A N 1
ATOM 963 C CA . PRO A 1 126 ? 7.113 1.691 18.719 1 90.12 126 PRO A CA 1
ATOM 964 C C . PRO A 1 126 ? 8.094 0.593 19.109 1 90.12 126 PRO A C 1
ATOM 966 O O . PRO A 1 126 ? 8.461 -0.242 18.281 1 90.12 126 PRO A O 1
ATOM 969 N N . MET A 1 127 ? 8.414 0.554 20.359 1 88.5 127 MET A N 1
ATOM 970 C CA . MET A 1 127 ? 9.414 -0.397 20.844 1 88.5 127 MET A CA 1
ATOM 971 C C . MET A 1 127 ? 8.898 -1.829 20.719 1 88.5 127 MET A C 1
ATOM 973 O O . MET A 1 127 ? 9.688 -2.771 20.656 1 88.5 127 MET A O 1
ATOM 977 N N . ASN A 1 128 ? 7.613 -2.004 20.656 1 88.81 128 ASN A N 1
ATOM 978 C CA . ASN A 1 128 ? 7.051 -3.348 20.578 1 88.81 128 ASN A CA 1
ATOM 979 C C . ASN A 1 128 ? 6.832 -3.781 19.141 1 88.81 128 ASN A C 1
ATOM 981 O O . ASN A 1 128 ? 6.188 -4.801 18.891 1 88.81 128 ASN A O 1
ATOM 985 N N . SER A 1 129 ? 7.383 -2.984 18.281 1 93.5 129 SER A N 1
ATOM 986 C CA . SER A 1 129 ? 7.293 -3.383 16.875 1 93.5 129 SER A CA 1
ATOM 987 C C . SER A 1 129 ? 8.047 -4.688 16.625 1 93.5 129 SER A C 1
ATOM 989 O O . SER A 1 129 ? 9.047 -4.965 17.281 1 93.5 129 SER A O 1
ATOM 991 N N . THR A 1 130 ? 7.527 -5.516 15.664 1 95.38 130 THR A N 1
ATOM 992 C CA . THR A 1 130 ? 8.148 -6.789 15.312 1 95.38 130 THR A CA 1
ATOM 993 C C . THR A 1 130 ? 8.797 -6.719 13.938 1 95.38 130 THR A C 1
ATOM 995 O O . THR A 1 130 ? 8.148 -6.363 12.953 1 95.38 130 THR A O 1
ATOM 998 N N . TYR A 1 131 ? 10.055 -7.027 13.992 1 96.81 131 TYR A N 1
ATOM 999 C CA . TYR A 1 131 ? 10.797 -7.066 12.734 1 96.81 131 TYR A CA 1
ATOM 1000 C C . TYR A 1 131 ? 10.359 -8.258 11.883 1 96.81 131 TYR A C 1
ATOM 1002 O O . TYR A 1 131 ? 10.375 -9.398 12.352 1 96.81 131 TYR A O 1
ATOM 1010 N N . MET A 1 132 ? 10 -7.98 10.578 1 96.12 132 MET A N 1
ATOM 1011 C CA . MET A 1 132 ? 9.484 -9.039 9.711 1 96.12 132 MET A CA 1
ATOM 1012 C C . MET A 1 132 ? 10.531 -9.477 8.695 1 96.12 132 MET A C 1
ATOM 1014 O O . MET A 1 132 ? 10.414 -10.539 8.094 1 96.12 132 MET A O 1
ATOM 1018 N N . GLY A 1 133 ? 11.516 -8.648 8.422 1 96.25 133 GLY A N 1
ATOM 1019 C CA . GLY A 1 133 ? 12.562 -8.961 7.473 1 96.25 133 GLY A CA 1
ATOM 1020 C C . GLY A 1 133 ? 12.898 -7.809 6.551 1 96.25 133 GLY A C 1
ATOM 1021 O O . GLY A 1 133 ? 12.305 -6.734 6.652 1 96.25 133 GLY A O 1
ATOM 1022 N N . SER A 1 134 ? 13.938 -8.07 5.754 1 97.06 134 SER A N 1
ATOM 1023 C CA . SER A 1 134 ? 14.344 -7.094 4.746 1 97.06 134 SER A CA 1
ATOM 1024 C C . SER A 1 134 ? 14.055 -7.598 3.336 1 97.06 134 SER A C 1
ATOM 1026 O O . SER A 1 134 ? 14.109 -8.805 3.078 1 97.06 134 SER A O 1
ATOM 1028 N N . SER A 1 135 ? 13.719 -6.656 2.5 1 97.81 135 SER A N 1
ATOM 1029 C CA . SER A 1 135 ? 13.461 -6.977 1.099 1 97.81 135 SER A CA 1
ATOM 1030 C C . SER A 1 135 ? 13.734 -5.773 0.199 1 97.81 135 SER A C 1
ATOM 1032 O O . SER A 1 135 ? 14.008 -4.676 0.687 1 97.81 135 SER A O 1
ATOM 1034 N N . ARG A 1 136 ? 13.758 -6.059 -1.144 1 98.31 136 ARG A N 1
ATOM 1035 C CA . ARG A 1 136 ? 14.07 -5.004 -2.102 1 98.31 136 ARG A CA 1
ATOM 1036 C C . ARG A 1 136 ? 12.883 -4.734 -3.021 1 98.31 136 ARG A C 1
ATOM 1038 O O . ARG A 1 136 ? 12.391 -5.641 -3.691 1 98.31 136 ARG A O 1
ATOM 1045 N N . PHE A 1 137 ? 12.469 -3.449 -3.037 1 98.56 137 PHE A N 1
ATOM 1046 C CA . PHE A 1 137 ? 11.531 -2.996 -4.055 1 98.56 137 PHE A CA 1
ATOM 1047 C C . PHE A 1 137 ? 12.25 -2.699 -5.363 1 98.56 137 PHE A C 1
ATOM 1049 O O . PHE A 1 137 ? 13.359 -2.17 -5.363 1 98.56 137 PHE A O 1
ATOM 1056 N N . GLY A 1 138 ? 11.625 -3.023 -6.527 1 98.06 138 GLY A N 1
ATOM 1057 C CA . GLY A 1 138 ? 12.148 -2.629 -7.824 1 98.06 138 GLY A CA 1
ATOM 1058 C C . GLY A 1 138 ? 13.25 -3.545 -8.328 1 98.06 138 GLY A C 1
ATOM 1059 O O . GLY A 1 138 ? 14.141 -3.109 -9.055 1 98.06 138 GLY A O 1
ATOM 1060 N N . GLY A 1 139 ? 13.234 -4.734 -7.867 1 97.81 139 GLY A N 1
ATOM 1061 C CA . GLY A 1 139 ? 14.281 -5.664 -8.258 1 97.81 139 GLY A CA 1
ATOM 1062 C C . GLY A 1 139 ? 15.422 -5.738 -7.254 1 97.81 139 GLY A C 1
ATOM 1063 O O . GLY A 1 139 ? 15.43 -5.008 -6.262 1 97.81 139 GLY A O 1
ATOM 1064 N N . MET A 1 140 ? 16.391 -6.57 -7.574 1 96.88 140 MET A N 1
ATOM 1065 C CA . MET A 1 140 ? 17.453 -6.887 -6.617 1 96.88 140 MET A CA 1
ATOM 1066 C C . MET A 1 140 ? 18.422 -5.723 -6.469 1 96.88 140 MET A C 1
ATOM 1068 O O . MET A 1 140 ? 19.172 -5.656 -5.492 1 96.88 140 MET A O 1
ATOM 1072 N N . GLU A 1 141 ? 18.438 -4.805 -7.383 1 95.94 141 GLU A N 1
ATOM 1073 C CA . GLU A 1 141 ? 19.266 -3.605 -7.281 1 95.94 141 GLU A CA 1
ATOM 1074 C C . GLU A 1 141 ? 18.438 -2.412 -6.797 1 95.94 141 GLU A C 1
ATOM 1076 O O . GLU A 1 141 ? 18.922 -1.278 -6.801 1 95.94 141 GLU A O 1
ATOM 1081 N N . GLY A 1 142 ? 17.219 -2.668 -6.445 1 97.31 142 GLY A N 1
ATOM 1082 C CA . GLY A 1 142 ? 16.312 -1.599 -6.078 1 97.31 142 GLY A CA 1
ATOM 1083 C C . GLY A 1 142 ? 16.469 -1.153 -4.637 1 97.31 142 GLY A C 1
ATOM 1084 O O . GLY A 1 142 ? 17.578 -1.146 -4.098 1 97.31 142 GLY A O 1
ATOM 1085 N N . LEU A 1 143 ? 15.453 -0.662 -3.996 1 98.31 143 LEU A N 1
ATOM 1086 C CA . LEU A 1 143 ? 15.453 -0.038 -2.678 1 98.31 143 LEU A CA 1
ATOM 1087 C C . LEU A 1 143 ? 15.336 -1.089 -1.579 1 98.31 143 LEU A C 1
ATOM 1089 O O . LEU A 1 143 ? 14.312 -1.775 -1.48 1 98.31 143 LEU A O 1
ATOM 1093 N N . LEU A 1 144 ? 16.344 -1.19 -0.772 1 98.12 144 LEU A N 1
ATOM 1094 C CA . LEU A 1 144 ? 16.297 -2.061 0.398 1 98.12 144 LEU A CA 1
ATOM 1095 C C . LEU A 1 144 ? 15.43 -1.452 1.497 1 98.12 144 LEU A C 1
ATOM 1097 O O . LEU A 1 144 ? 15.617 -0.291 1.869 1 98.12 144 LEU A O 1
ATOM 1101 N N . VAL A 1 145 ? 14.484 -2.289 1.985 1 98.12 145 VAL A N 1
ATOM 1102 C CA . VAL A 1 145 ? 13.633 -1.812 3.072 1 98.12 145 VAL A CA 1
ATOM 1103 C C . VAL A 1 145 ? 13.539 -2.879 4.16 1 98.12 145 VAL A C 1
ATOM 1105 O O . VAL A 1 145 ? 13.758 -4.066 3.898 1 98.12 145 VAL A O 1
ATOM 1108 N N . ASP A 1 146 ? 13.281 -2.393 5.371 1 97.81 146 ASP A N 1
ATOM 1109 C CA . ASP A 1 146 ? 12.906 -3.234 6.504 1 97.81 146 ASP A CA 1
ATOM 1110 C C . ASP A 1 146 ? 11.398 -3.158 6.77 1 97.81 146 ASP A C 1
ATOM 1112 O O . ASP A 1 146 ? 10.836 -2.066 6.875 1 97.81 146 ASP A O 1
ATOM 1116 N N . SER A 1 147 ? 10.828 -4.355 6.875 1 97.62 147 SER A N 1
ATOM 1117 C CA . SER A 1 147 ? 9.398 -4.426 7.168 1 97.62 147 SER A CA 1
ATOM 1118 C C . SER A 1 147 ? 9.156 -4.723 8.641 1 97.62 147 SER A C 1
ATOM 1120 O O . SER A 1 147 ? 9.828 -5.57 9.234 1 97.62 147 SER A O 1
ATOM 1122 N N . TRP A 1 148 ? 8.18 -3.957 9.188 1 96.81 148 TRP A N 1
ATOM 1123 C CA . TRP A 1 148 ? 7.848 -4.09 10.602 1 96.81 148 TRP A CA 1
ATOM 1124 C C . TRP A 1 148 ? 6.34 -4.223 10.797 1 96.81 148 TRP A C 1
ATOM 1126 O O . TRP A 1 148 ? 5.559 -3.516 10.156 1 96.81 148 TRP A O 1
ATOM 1136 N N . SER A 1 149 ? 5.926 -5.133 11.586 1 95.75 149 SER A N 1
ATOM 1137 C CA . SER A 1 149 ? 4.57 -5.125 12.125 1 95.75 149 SER A CA 1
ATOM 1138 C C . SER A 1 149 ? 4.473 -4.234 13.359 1 95.75 149 SER A C 1
ATOM 1140 O O . SER A 1 149 ? 5.324 -4.301 14.25 1 95.75 149 SER A O 1
ATOM 1142 N N . ILE A 1 150 ? 3.414 -3.461 13.375 1 93.88 150 ILE A N 1
ATOM 1143 C CA . ILE A 1 150 ? 3.336 -2.488 14.453 1 93.88 150 ILE A CA 1
ATOM 1144 C C . ILE A 1 150 ? 1.938 -2.512 15.07 1 93.88 150 ILE A C 1
ATOM 1146 O O . ILE A 1 150 ? 0.974 -2.92 14.422 1 93.88 150 ILE A O 1
ATOM 1150 N N . VAL A 1 151 ? 1.879 -2.096 16.328 1 91.06 151 VAL A N 1
ATOM 1151 C CA . VAL A 1 151 ? 0.653 -1.718 17.031 1 91.06 151 VAL A CA 1
ATOM 1152 C C . VAL A 1 151 ? 0.7 -0.234 17.391 1 91.06 151 VAL A C 1
ATOM 1154 O O . VAL A 1 151 ? 1.633 0.222 18.047 1 91.06 151 VAL A O 1
ATOM 1157 N N . ASP A 1 152 ? -0.258 0.429 16.828 1 82.94 152 ASP A N 1
ATOM 1158 C CA . ASP A 1 152 ? -0.313 1.855 17.141 1 82.94 152 ASP A CA 1
ATOM 1159 C C . ASP A 1 152 ? -0.528 2.088 18.641 1 82.94 152 ASP A C 1
ATOM 1161 O O . ASP A 1 152 ? -1.571 1.724 19.188 1 82.94 152 ASP A O 1
ATOM 1165 N N . PRO A 1 153 ? 0.399 2.705 19.312 1 81.69 153 PRO A N 1
ATOM 1166 C CA . PRO A 1 153 ? 0.25 2.873 20.75 1 81.69 153 PRO A CA 1
ATOM 1167 C C . PRO A 1 153 ? -0.761 3.957 21.125 1 81.69 153 PRO A C 1
ATOM 1169 O O . PRO A 1 153 ? -1.183 4.047 22.281 1 81.69 153 PRO A O 1
ATOM 1172 N N . ILE A 1 154 ? -1.171 4.742 20.234 1 78.62 154 ILE A N 1
ATOM 1173 C CA . ILE A 1 154 ? -2.049 5.867 20.531 1 78.62 154 ILE A CA 1
ATOM 1174 C C . ILE A 1 154 ? -3.494 5.5 20.203 1 78.62 154 ILE A C 1
ATOM 1176 O O . ILE A 1 154 ? -4.383 5.633 21.047 1 78.62 154 ILE A O 1
ATOM 1180 N N . LEU A 1 155 ? -3.762 5.043 19.016 1 74.12 155 LEU A N 1
ATOM 1181 C CA . LEU A 1 155 ? -5.125 4.836 18.547 1 74.12 155 LEU A CA 1
ATOM 1182 C C . LEU A 1 155 ? -5.508 3.361 18.625 1 74.12 155 LEU A C 1
ATOM 1184 O O . LEU A 1 155 ? -6.688 3.016 18.531 1 74.12 155 LEU A O 1
ATOM 1188 N N . GLY A 1 156 ? -4.582 2.691 18.938 1 78.06 156 GLY A N 1
ATOM 1189 C CA . GLY A 1 156 ? -4.84 1.262 18.859 1 78.06 156 GLY A CA 1
ATOM 1190 C C . GLY A 1 156 ? -4.836 0.734 17.438 1 78.06 156 GLY A C 1
ATOM 1191 O O . GLY A 1 156 ? -4.418 1.435 16.5 1 78.06 156 GLY A O 1
ATOM 1192 N N . GLY A 1 157 ? -4.758 -0.058 16.891 1 87.81 157 GLY A N 1
ATOM 1193 C CA . GLY A 1 157 ? -4.707 -0.69 15.578 1 87.81 157 GLY A CA 1
ATOM 1194 C C . GLY A 1 157 ? -3.367 -1.338 15.281 1 87.81 157 GLY A C 1
ATOM 1195 O O . GLY A 1 157 ? -2.447 -1.278 16.094 1 87.81 157 GLY A O 1
ATOM 1196 N N . THR A 1 158 ? -3.438 -1.974 14.188 1 93.31 158 THR A N 1
ATOM 1197 C CA . THR A 1 158 ? -2.229 -2.668 13.766 1 93.31 158 THR A CA 1
ATOM 1198 C C . THR A 1 158 ? -1.841 -2.258 12.344 1 93.31 158 THR A C 1
ATOM 1200 O O . THR A 1 158 ? -2.619 -1.604 11.648 1 93.31 158 THR A O 1
ATOM 1203 N N . GLY A 1 159 ? -0.582 -2.562 12.062 1 93.56 159 GLY A N 1
ATOM 1204 C CA . GLY A 1 159 ? -0.161 -2.211 10.711 1 93.56 159 GLY A CA 1
ATOM 1205 C C . GLY A 1 159 ? 1.169 -2.828 10.32 1 93.56 159 GLY A C 1
ATOM 1206 O O . GLY A 1 159 ? 1.767 -3.572 11.102 1 93.56 159 GLY A O 1
ATOM 1207 N N . VAL A 1 160 ? 1.485 -2.625 9.07 1 96.5 160 VAL A N 1
ATOM 1208 C CA . VAL A 1 160 ? 2.783 -2.98 8.508 1 96.5 160 VAL A CA 1
ATOM 1209 C C . VAL A 1 160 ? 3.441 -1.742 7.898 1 96.5 160 VAL A C 1
ATOM 1211 O O . VAL A 1 160 ? 2.787 -0.964 7.199 1 96.5 160 VAL A O 1
ATOM 1214 N N . ILE A 1 161 ? 4.73 -1.612 8.242 1 96.31 161 ILE A N 1
ATOM 1215 C CA . ILE A 1 161 ? 5.473 -0.463 7.734 1 96.31 161 ILE A CA 1
ATOM 1216 C C . ILE A 1 161 ? 6.75 -0.937 7.043 1 96.31 161 ILE A C 1
ATOM 1218 O O . ILE A 1 161 ? 7.418 -1.855 7.52 1 96.31 161 ILE A O 1
ATOM 1222 N N . ASP A 1 162 ? 7.023 -0.311 5.895 1 98 162 ASP A N 1
ATOM 1223 C CA . ASP A 1 162 ? 8.328 -0.453 5.25 1 98 162 ASP A CA 1
ATOM 1224 C C . ASP A 1 162 ? 9.156 0.821 5.398 1 98 162 ASP A C 1
ATOM 1226 O O . ASP A 1 162 ? 8.672 1.918 5.105 1 98 162 ASP A O 1
ATOM 1230 N N . ILE A 1 163 ? 10.359 0.624 5.844 1 97.88 163 ILE A N 1
ATOM 1231 C CA . ILE A 1 163 ? 11.242 1.753 6.109 1 97.88 163 ILE A CA 1
ATOM 1232 C C . ILE A 1 163 ? 12.648 1.431 5.621 1 97.88 163 ILE A C 1
ATOM 1234 O O . ILE A 1 163 ? 13.07 0.27 5.637 1 97.88 163 ILE A O 1
ATOM 1238 N N . THR A 1 164 ? 13.328 2.486 5.156 1 98.06 164 THR A N 1
ATOM 1239 C CA . THR A 1 164 ? 14.695 2.234 4.699 1 98.06 164 THR A CA 1
ATOM 1240 C C . THR A 1 164 ? 15.609 1.921 5.879 1 98.06 164 THR A C 1
ATOM 1242 O O . THR A 1 164 ? 15.445 2.488 6.965 1 98.06 164 THR A O 1
ATOM 1245 N N . ARG A 1 165 ? 16.547 0.944 5.609 1 90.06 165 ARG A N 1
ATOM 1246 C CA . ARG A 1 165 ? 17.531 0.638 6.645 1 90.06 165 ARG A CA 1
ATOM 1247 C C . ARG A 1 165 ? 18.391 1.858 6.965 1 90.06 165 ARG A C 1
ATOM 1249 O O . ARG A 1 165 ? 18.641 2.148 8.133 1 90.06 165 ARG A O 1
ATOM 1256 N N . ASP A 1 166 ? 18.781 2.449 5.84 1 90.56 166 ASP A N 1
ATOM 1257 C CA . ASP A 1 166 ? 19.594 3.65 6.023 1 90.56 166 ASP A CA 1
ATOM 1258 C C . ASP A 1 166 ? 18.719 4.895 6.105 1 90.56 166 ASP A C 1
ATOM 1260 O O . ASP A 1 166 ? 17.922 5.172 5.195 1 90.56 166 ASP A O 1
ATOM 1264 N N . GLY A 1 167 ? 18.766 5.613 7.211 1 95.19 167 GLY A N 1
ATOM 1265 C CA . GLY A 1 167 ? 18.078 6.887 7.363 1 95.19 167 GLY A CA 1
ATOM 1266 C C . GLY A 1 167 ? 16.688 6.746 7.93 1 95.19 167 GLY A C 1
ATOM 1267 O O . GLY A 1 167 ? 16.047 7.738 8.297 1 95.19 167 GLY A O 1
ATOM 1268 N N . CYS A 1 168 ? 16.188 5.523 7.969 1 97.31 168 CYS A N 1
ATOM 1269 C CA . CYS A 1 168 ? 14.859 5.246 8.523 1 97.31 168 CYS A CA 1
ATOM 1270 C C . CYS A 1 168 ? 13.797 6.117 7.863 1 97.31 168 CYS A C 1
ATOM 1272 O O . CYS A 1 168 ? 13 6.758 8.547 1 97.31 168 CYS A O 1
ATOM 1274 N N . ILE A 1 169 ? 13.828 6.133 6.562 1 98.06 169 ILE A N 1
ATOM 1275 C CA . ILE A 1 169 ? 12.859 6.895 5.781 1 98.06 169 ILE A CA 1
ATOM 1276 C C . ILE A 1 169 ? 11.625 6.039 5.516 1 98.06 169 ILE A C 1
ATOM 1278 O O . ILE A 1 169 ? 11.734 4.926 4.992 1 98.06 169 ILE A O 1
ATOM 1282 N N . LEU A 1 170 ? 10.492 6.547 5.898 1 97.31 170 LEU A N 1
ATOM 1283 C CA . LEU A 1 170 ? 9.234 5.836 5.668 1 97.31 170 LEU A CA 1
ATOM 1284 C C . LEU A 1 170 ? 8.984 5.648 4.176 1 97.31 170 LEU A C 1
ATOM 1286 O O . LEU A 1 170 ? 9.164 6.582 3.391 1 97.31 170 LEU A O 1
ATOM 1290 N N . VAL A 1 171 ? 8.594 4.492 3.797 1 98.5 171 VAL A N 1
ATOM 1291 C CA . VAL A 1 171 ? 8.32 4.18 2.398 1 98.5 171 VAL A CA 1
ATOM 1292 C C . VAL A 1 171 ? 6.824 3.963 2.199 1 98.5 171 VAL A C 1
ATOM 1294 O O . VAL A 1 171 ? 6.195 4.629 1.371 1 98.5 171 VAL A O 1
ATOM 1297 N N . ASP A 1 172 ? 6.258 3.029 2.914 1 97.5 172 ASP A N 1
ATOM 1298 C CA . ASP A 1 172 ? 4.816 2.799 2.869 1 97.5 172 ASP A CA 1
ATOM 1299 C C . ASP A 1 172 ? 4.305 2.26 4.203 1 97.5 172 ASP A C 1
ATOM 1301 O O . ASP A 1 172 ? 5.098 1.88 5.07 1 97.5 172 ASP A O 1
ATOM 1305 N N . GLU A 1 173 ? 3.016 2.387 4.348 1 96.12 173 GLU A N 1
ATOM 1306 C CA . GLU A 1 173 ? 2.354 1.929 5.566 1 96.12 173 GLU A CA 1
ATOM 1307 C C . GLU A 1 173 ? 0.94 1.435 5.273 1 96.12 173 GLU A C 1
ATOM 1309 O O . GLU A 1 173 ? 0.23 2.018 4.453 1 96.12 173 GLU A O 1
ATOM 1314 N N . VAL A 1 174 ? 0.604 0.335 5.855 1 96.56 174 VAL A N 1
ATOM 1315 C CA . VAL A 1 174 ? -0.774 -0.14 5.926 1 96.56 174 VAL A CA 1
ATOM 1316 C C . VAL A 1 174 ? -1.242 -0.158 7.379 1 96.56 174 VAL A C 1
ATOM 1318 O O . VAL A 1 174 ? -0.524 -0.631 8.266 1 96.56 174 VAL A O 1
ATOM 1321 N N . ARG A 1 175 ? -2.426 0.374 7.582 1 94.38 175 ARG A N 1
ATOM 1322 C CA . ARG A 1 175 ? -3 0.398 8.922 1 94.38 175 ARG A CA 1
ATOM 1323 C C . ARG A 1 175 ? -4.418 -0.165 8.93 1 94.38 175 ARG A C 1
ATOM 1325 O O . ARG A 1 175 ? -5.199 0.106 8.016 1 94.38 175 ARG A O 1
ATOM 1332 N N . ILE A 1 176 ? -4.652 -0.847 9.969 1 94.75 176 ILE A N 1
ATOM 1333 C CA . ILE A 1 176 ? -5.969 -1.436 10.18 1 94.75 176 ILE A CA 1
ATOM 1334 C C . ILE A 1 176 ? -6.551 -0.931 11.5 1 94.75 176 ILE A C 1
ATOM 1336 O O . ILE A 1 176 ? -5.875 -0.954 12.531 1 94.75 176 ILE A O 1
ATOM 1340 N N . SER A 1 177 ? -7.77 -0.498 11.492 1 92.25 177 SER A N 1
ATOM 1341 C CA . SER A 1 177 ? -8.414 -0.023 12.711 1 92.25 177 SER A CA 1
ATOM 1342 C C . SER A 1 177 ? -8.484 -1.125 13.766 1 92.25 177 SER A C 1
ATOM 1344 O O . SER A 1 177 ? -8.469 -2.312 13.43 1 92.25 177 SER A O 1
ATOM 1346 N N . PRO A 1 178 ? -8.492 -0.686 15.008 1 90 178 PRO A N 1
ATOM 1347 C CA . PRO A 1 178 ? -8.602 -1.718 16.047 1 90 178 PRO A CA 1
ATOM 1348 C C . PRO A 1 178 ? -9.914 -2.494 15.969 1 90 178 PRO A C 1
ATOM 1350 O O . PRO A 1 178 ? -10.898 -2 15.406 1 90 178 PRO A O 1
ATOM 1353 N N . PRO A 1 179 ? -9.82 -3.768 16.531 1 86.38 179 PRO A N 1
ATOM 1354 C CA . PRO A 1 179 ? -11.07 -4.527 16.609 1 86.38 179 PRO A CA 1
ATOM 1355 C C . PRO A 1 179 ? -12.172 -3.781 17.359 1 86.38 179 PRO A C 1
ATOM 1357 O O . PRO A 1 179 ? -11.906 -3.117 18.359 1 86.38 179 PRO A O 1
ATOM 1360 N N . GLY A 1 180 ? -13.383 -3.83 16.859 1 86.25 180 GLY A N 1
ATOM 1361 C CA . GLY A 1 180 ? -14.516 -3.217 17.531 1 86.25 180 GLY A CA 1
ATOM 1362 C C . GLY A 1 180 ? -14.672 -1.741 17.203 1 86.25 180 GLY A C 1
ATOM 1363 O O . GLY A 1 180 ? -15.531 -1.062 17.781 1 86.25 180 GLY A O 1
ATOM 1364 N N . SER A 1 181 ? -13.828 -1.253 16.328 1 88.94 181 SER A N 1
ATOM 1365 C CA . SER A 1 181 ? -13.961 0.141 15.914 1 88.94 181 SER A CA 1
ATOM 1366 C C . SER A 1 181 ? -15.352 0.428 15.367 1 88.94 181 SER A C 1
ATOM 1368 O O . SER A 1 181 ? -15.938 -0.407 14.68 1 88.94 181 SER A O 1
ATOM 1370 N N . GLN A 1 182 ? -15.789 1.673 15.609 1 86.81 182 GLN A N 1
ATOM 1371 C CA . GLN A 1 182 ? -17.078 2.104 15.086 1 86.81 182 GLN A CA 1
ATOM 1372 C C . GLN A 1 182 ? -17.016 2.326 13.57 1 86.81 182 GLN A C 1
ATOM 1374 O O . GLN A 1 182 ? -18.047 2.312 12.898 1 86.81 182 GLN A O 1
ATOM 1379 N N . GLU A 1 183 ? -15.883 2.5 13.125 1 89.44 183 GLU A N 1
ATOM 1380 C CA . GLU A 1 183 ? -15.625 2.662 11.695 1 89.44 183 GLU A CA 1
ATOM 1381 C C . GLU A 1 183 ? -14.438 1.822 11.25 1 89.44 183 GLU A C 1
ATOM 1383 O O . GLU A 1 183 ? -13.344 2.352 11.023 1 89.44 183 GLU A O 1
ATOM 1388 N N . PRO A 1 184 ? -14.703 0.469 11.18 1 92.19 184 PRO A N 1
ATOM 1389 C CA . PRO A 1 184 ? -13.602 -0.357 10.68 1 92.19 184 PRO A CA 1
ATOM 1390 C C . PRO A 1 184 ? -12.984 0.2 9.406 1 92.19 184 PRO A C 1
ATOM 1392 O O . PRO A 1 184 ? -13.703 0.624 8.5 1 92.19 184 PRO A O 1
ATOM 1395 N N . SER A 1 185 ? -11.648 0.243 9.398 1 93.62 185 SER A N 1
ATOM 1396 C CA . SER A 1 185 ? -11 0.893 8.266 1 93.62 185 SER A CA 1
ATOM 1397 C C . SER A 1 185 ? -9.648 0.244 7.953 1 93.62 185 SER A C 1
ATOM 1399 O O . SER A 1 185 ? -9.055 -0.407 8.812 1 93.62 185 SER A O 1
ATOM 1401 N N . LEU A 1 186 ? -9.281 0.325 6.695 1 95.19 186 LEU A N 1
ATOM 1402 C CA . LEU A 1 186 ? -7.965 -0.009 6.168 1 95.19 186 LEU A CA 1
ATOM 1403 C C . LEU A 1 186 ? -7.359 1.179 5.43 1 95.19 186 LEU A C 1
ATOM 1405 O O . LEU A 1 186 ? -7.988 1.74 4.527 1 95.19 186 LEU A O 1
ATOM 1409 N N . ILE A 1 187 ? -6.203 1.579 5.871 1 95.25 187 ILE A N 1
ATOM 1410 C CA . ILE A 1 187 ? -5.488 2.693 5.258 1 95.25 187 ILE A CA 1
ATOM 1411 C C . ILE A 1 187 ? -4.188 2.193 4.637 1 95.25 187 ILE A C 1
ATOM 1413 O O . ILE A 1 187 ? -3.451 1.426 5.262 1 95.25 187 ILE A O 1
ATOM 1417 N N . THR A 1 188 ? -4.016 2.545 3.453 1 96.38 188 THR A N 1
ATOM 1418 C CA . THR A 1 188 ? -2.713 2.363 2.822 1 96.38 188 THR A CA 1
ATOM 1419 C C . THR A 1 188 ? -2.145 3.703 2.363 1 96.38 188 THR A C 1
ATOM 1421 O O . THR A 1 188 ? -2.877 4.551 1.852 1 96.38 188 THR A O 1
ATOM 1424 N N . LEU A 1 189 ? -0.856 3.869 2.604 1 96.62 189 LEU A N 1
ATOM 1425 C CA . LEU A 1 189 ? -0.234 5.098 2.125 1 96.62 189 LEU A CA 1
ATOM 1426 C C . LEU A 1 189 ? 1.201 4.844 1.679 1 96.62 189 LEU A C 1
ATOM 1428 O O . LEU A 1 189 ? 1.837 3.889 2.133 1 96.62 189 LEU A O 1
ATOM 1432 N N . GLY A 1 190 ? 1.691 5.633 0.753 1 97.31 190 GLY A N 1
ATOM 1433 C CA . GLY A 1 190 ? 3.078 5.746 0.331 1 97.31 190 GLY A CA 1
ATOM 1434 C C . GLY A 1 190 ? 3.654 7.133 0.531 1 97.31 190 GLY A C 1
ATOM 1435 O O . GLY A 1 190 ? 2.949 8.133 0.372 1 97.31 190 GLY A O 1
ATOM 1436 N N . VAL A 1 191 ? 4.934 7.164 0.931 1 98.19 191 VAL A N 1
ATOM 1437 C CA . VAL A 1 191 ? 5.637 8.43 1.136 1 98.19 191 VAL A CA 1
ATOM 1438 C C . VAL A 1 191 ? 6.758 8.562 0.106 1 98.19 191 VAL A C 1
ATOM 1440 O O . VAL A 1 191 ? 7.648 7.719 0.03 1 98.19 191 VAL A O 1
ATOM 1443 N N . THR A 1 192 ? 6.711 9.688 -0.622 1 98.56 192 THR A N 1
ATOM 1444 C CA . THR A 1 192 ? 7.68 9.852 -1.7 1 98.56 192 THR A CA 1
ATOM 1445 C C . THR A 1 192 ? 8.32 11.234 -1.643 1 98.56 192 THR A C 1
ATOM 1447 O O . THR A 1 192 ? 7.84 12.117 -0.935 1 98.56 192 THR A O 1
ATOM 1450 N N . ASP A 1 193 ? 9.406 11.344 -2.324 1 98.62 193 ASP A N 1
ATOM 1451 C CA . ASP A 1 193 ? 10.148 12.586 -2.518 1 98.62 193 ASP A CA 1
ATOM 1452 C C . ASP A 1 193 ? 10.477 13.242 -1.181 1 98.62 193 ASP A C 1
ATOM 1454 O O . ASP A 1 193 ? 10.305 14.453 -1.021 1 98.62 193 ASP A O 1
ATOM 1458 N N . VAL A 1 194 ? 10.93 12.367 -0.292 1 98.69 194 VAL A N 1
ATOM 1459 C CA . VAL A 1 194 ? 11.266 12.82 1.052 1 98.69 194 VAL A CA 1
ATOM 1460 C C . VAL A 1 194 ? 12.57 13.625 1.011 1 98.69 194 VAL A C 1
ATOM 1462 O O . VAL A 1 194 ? 13.57 13.164 0.458 1 98.69 194 VAL A O 1
ATOM 1465 N N . THR A 1 195 ? 12.547 14.805 1.538 1 98.81 195 THR A N 1
ATOM 1466 C CA . THR A 1 195 ? 13.719 15.617 1.817 1 98.81 195 THR A CA 1
ATOM 1467 C C . THR A 1 195 ? 13.867 15.867 3.316 1 98.81 195 THR A C 1
ATOM 1469 O O . THR A 1 195 ? 12.867 15.961 4.035 1 98.81 195 THR A O 1
ATOM 1472 N N . LEU A 1 196 ? 15.102 15.945 3.725 1 98.38 196 LEU A N 1
ATOM 1473 C CA . LEU A 1 196 ? 15.359 16.156 5.145 1 98.38 196 LEU A CA 1
ATOM 1474 C C . LEU A 1 196 ? 15.297 17.641 5.492 1 98.38 196 LEU A C 1
ATOM 1476 O O . LEU A 1 196 ? 15.664 18.484 4.676 1 98.38 196 LEU A O 1
ATOM 1480 N N . GLY A 1 197 ? 14.82 17.906 6.68 1 98.5 197 GLY A N 1
ATOM 1481 C CA . GLY A 1 197 ? 14.664 19.281 7.133 1 98.5 197 GLY A CA 1
ATOM 1482 C C . GLY A 1 197 ? 13.359 19.906 6.695 1 98.5 197 GLY A C 1
ATOM 1483 O O . GLY A 1 197 ? 12.484 19.219 6.156 1 98.5 197 GLY A O 1
ATOM 1484 N N . ILE A 1 198 ? 13.195 21.109 7.094 1 98.81 198 ILE A N 1
ATOM 1485 C CA . ILE A 1 198 ? 12.086 21.969 6.695 1 98.81 198 ILE A CA 1
ATOM 1486 C C . ILE A 1 198 ? 12.602 23.125 5.836 1 98.81 198 ILE A C 1
ATOM 1488 O O . ILE A 1 198 ? 13.383 23.953 6.305 1 98.81 198 ILE A O 1
ATOM 1492 N N . LYS A 1 199 ? 12.141 23.141 4.602 1 98.5 199 LYS A N 1
ATOM 1493 C CA . LYS A 1 199 ? 12.672 24.125 3.66 1 98.5 199 LYS A CA 1
ATOM 1494 C C . LYS A 1 199 ? 12.289 25.547 4.078 1 98.5 199 LYS A C 1
ATOM 1496 O O . LYS A 1 199 ? 13.133 26.453 4.055 1 98.5 199 LYS A O 1
ATOM 1501 N N . ASP A 1 200 ? 11.062 25.812 4.336 1 98.56 200 ASP A N 1
ATOM 1502 C CA . ASP A 1 200 ? 10.547 27.109 4.77 1 98.56 200 ASP A CA 1
ATOM 1503 C C . ASP A 1 200 ? 9.68 26.969 6.02 1 98.56 200 ASP A C 1
ATOM 1505 O O . ASP A 1 200 ? 8.547 26.5 5.945 1 98.56 200 ASP A O 1
ATOM 1509 N N . PRO A 1 201 ? 10.141 27.438 7.164 1 98.12 201 PRO A N 1
ATOM 1510 C CA . PRO A 1 201 ? 9.383 27.281 8.406 1 98.12 201 PRO A CA 1
ATOM 1511 C C . PRO A 1 201 ? 8.016 27.953 8.359 1 98.12 201 PRO A C 1
ATOM 1513 O O . PRO A 1 201 ? 7.152 27.672 9.195 1 98.12 201 PRO A O 1
ATOM 1516 N N . LYS A 1 202 ? 7.73 28.781 7.398 1 98.25 202 LYS A N 1
ATOM 1517 C CA . LYS A 1 202 ? 6.449 29.484 7.289 1 98.25 202 LYS A CA 1
ATOM 1518 C C . LYS A 1 202 ? 5.324 28.5 6.953 1 98.25 202 LYS A C 1
ATOM 1520 O O . LYS A 1 202 ? 4.148 28.844 7.059 1 98.25 202 LYS A O 1
ATOM 1525 N N . VAL A 1 203 ? 5.707 27.344 6.664 1 98.44 203 VAL A N 1
ATOM 1526 C CA . VAL A 1 203 ? 4.719 26.312 6.348 1 98.44 203 VAL A CA 1
ATOM 1527 C C . VAL A 1 203 ? 3.846 26.047 7.574 1 98.44 203 VAL A C 1
ATOM 1529 O O . VAL A 1 203 ? 2.721 25.547 7.445 1 98.44 203 VAL A O 1
ATOM 1532 N N . PHE A 1 204 ? 4.324 26.469 8.75 1 98.31 204 PHE A N 1
ATOM 1533 C CA . PHE A 1 204 ? 3.588 26.203 9.984 1 98.31 204 PHE A CA 1
ATOM 1534 C C . PHE A 1 204 ? 2.865 27.453 10.453 1 98.31 204 PHE A C 1
ATOM 1536 O O . PHE A 1 204 ? 2.232 27.453 11.516 1 98.31 204 PHE A O 1
ATOM 1543 N N . ASP A 1 205 ? 2.902 28.531 9.656 1 97.69 205 ASP A N 1
ATOM 1544 C CA . ASP A 1 205 ? 2.242 29.766 10.07 1 97.69 205 ASP A CA 1
ATOM 1545 C C . ASP A 1 205 ? 0.723 29.625 10.016 1 97.69 205 ASP A C 1
ATOM 1547 O O . ASP A 1 205 ? 0.181 29.078 9.047 1 97.69 205 ASP A O 1
ATOM 1551 N N . VAL A 1 206 ? 0.119 30.172 11.008 1 96.31 206 VAL A N 1
ATOM 1552 C CA . VAL A 1 206 ? -1.339 30.219 11.055 1 96.31 206 VAL A CA 1
ATOM 1553 C C . VAL A 1 206 ? -1.833 31.578 10.609 1 96.31 206 VAL A C 1
ATOM 1555 O O . VAL A 1 206 ? -1.16 32.594 10.82 1 96.31 206 VAL A O 1
ATOM 1558 N N . PRO A 1 207 ? -3.021 31.547 10.078 1 95.06 207 PRO A N 1
ATOM 1559 C CA . PRO A 1 207 ? -3.545 32.812 9.562 1 95.06 207 PRO A CA 1
ATOM 1560 C C . PRO A 1 207 ? -3.832 33.812 10.68 1 95.06 207 PRO A C 1
ATOM 1562 O O . PRO A 1 207 ? -3.98 33.438 11.836 1 95.06 207 PRO A O 1
ATOM 1565 N N . ARG A 1 208 ? -3.822 35.156 10.25 1 92.69 208 ARG A N 1
ATOM 1566 C CA . ARG A 1 208 ? -4.336 36.281 11.047 1 92.69 208 ARG A CA 1
ATOM 1567 C C . ARG A 1 208 ? -5.527 36.938 10.359 1 92.69 208 ARG A C 1
ATOM 1569 O O . ARG A 1 208 ? -5.543 37.062 9.133 1 92.69 208 ARG A O 1
ATOM 1576 N N . PRO A 1 209 ? -6.508 37.375 11.078 1 91 209 PRO A N 1
ATOM 1577 C CA . PRO A 1 209 ? -6.676 37.219 12.523 1 91 209 PRO A CA 1
ATOM 1578 C C . PRO A 1 209 ? -6.844 35.75 12.945 1 91 209 PRO A C 1
ATOM 1580 O O . PRO A 1 209 ? -6.914 34.875 12.086 1 91 209 PRO A O 1
ATOM 1583 N N . PRO A 1 210 ? -6.938 35.5 14.148 1 92.88 210 PRO A N 1
ATOM 1584 C CA . PRO A 1 210 ? -7.043 34.125 14.641 1 92.88 210 PRO A CA 1
ATOM 1585 C C . PRO A 1 210 ? -8.25 33.375 14.07 1 92.88 210 PRO A C 1
ATOM 1587 O O . PRO A 1 210 ? -9.328 33.969 13.914 1 92.88 210 PRO A O 1
ATOM 1590 N N . CYS A 1 211 ? -8.016 32.125 13.742 1 96.12 211 CYS A N 1
ATOM 1591 C CA . CYS A 1 211 ? -9.086 31.297 13.234 1 96.12 211 CYS A CA 1
ATOM 1592 C C . CYS A 1 211 ? -10.18 31.109 14.281 1 96.12 211 CYS A C 1
ATOM 1594 O O . CYS A 1 211 ? -9.891 30.812 15.445 1 96.12 211 CYS A O 1
ATOM 1596 N N . PRO A 1 212 ? -11.453 31.297 13.891 1 95.19 212 PRO A N 1
ATOM 1597 C CA . PRO A 1 212 ? -12.531 30.969 14.82 1 95.19 212 PRO A CA 1
ATOM 1598 C C . PRO A 1 212 ? -12.625 29.484 15.125 1 95.19 212 PRO A C 1
ATOM 1600 O O . PRO A 1 212 ? -12.141 28.656 14.344 1 95.19 212 PRO A O 1
ATOM 1603 N N . PRO A 1 213 ? -13.25 29.125 16.281 1 91.75 213 PRO A N 1
ATOM 1604 C CA . PRO A 1 213 ? -13.414 27.703 16.594 1 91.75 213 PRO A CA 1
ATOM 1605 C C . PRO A 1 213 ? -14.266 26.969 15.562 1 91.75 213 PRO A C 1
ATOM 1607 O O . PRO A 1 213 ? -15.188 27.547 14.984 1 91.75 213 PRO A O 1
ATOM 1610 N N . ASN A 1 214 ? -13.789 25.812 15.234 1 80.81 214 ASN A N 1
ATOM 1611 C CA . ASN A 1 214 ? -14.57 24.984 14.328 1 80.81 214 ASN A CA 1
ATOM 1612 C C . ASN A 1 214 ? -15.984 24.766 14.852 1 80.81 214 ASN A C 1
ATOM 1614 O O . ASN A 1 214 ? -16.172 24.219 15.938 1 80.81 214 ASN A O 1
ATOM 1618 N N . PRO A 1 215 ? -17.094 25.484 14.211 1 63.72 215 PRO A N 1
ATOM 1619 C CA . PRO A 1 215 ? -18.453 25.344 14.719 1 63.72 215 PRO A CA 1
ATOM 1620 C C . PRO A 1 215 ? -18.859 23.875 14.898 1 63.72 215 PRO A C 1
ATOM 1622 O O . PRO A 1 215 ? -19.75 23.578 15.695 1 63.72 215 PRO A O 1
ATOM 1625 N N . GLY A 1 216 ? -18.516 22.984 14.188 1 54.53 216 GLY A N 1
ATOM 1626 C CA . GLY A 1 216 ? -18.891 21.578 14.273 1 54.53 216 GLY A CA 1
ATOM 1627 C C . GLY A 1 216 ? -18.078 20.812 15.312 1 54.53 216 GLY A C 1
ATOM 1628 O O . GLY A 1 216 ? -18.141 19.594 15.367 1 54.53 216 GLY A O 1
ATOM 1629 N N . ASN A 1 217 ? -17.219 21.422 15.93 1 46.34 217 ASN A N 1
ATOM 1630 C CA . ASN A 1 217 ? -16.344 20.734 16.891 1 46.34 217 ASN A CA 1
ATOM 1631 C C . ASN A 1 217 ? -17.156 20 17.953 1 46.34 217 ASN A C 1
ATOM 1633 O O . ASN A 1 217 ? -16.594 19.281 18.781 1 46.34 217 ASN A O 1
ATOM 1637 N N . GLU A 1 218 ? -18.422 20.438 18.469 1 38.06 218 GLU A N 1
ATOM 1638 C CA . GLU A 1 218 ? -18.906 19.516 19.484 1 38.06 218 GLU A CA 1
ATOM 1639 C C . GLU A 1 218 ? -18.812 18.062 19 1 38.06 218 GLU A C 1
ATOM 1641 O O . GLU A 1 218 ? -18.562 17.156 19.797 1 38.06 218 GLU A O 1
ATOM 1646 N N . LYS A 1 219 ? -19.562 17.734 17.922 1 35.78 219 LYS A N 1
ATOM 1647 C CA . LYS A 1 219 ? -19.547 16.359 17.438 1 35.78 219 LYS A CA 1
ATOM 1648 C C . LYS A 1 219 ? -18.312 16.078 16.594 1 35.78 219 LYS A C 1
ATOM 1650 O O . LYS A 1 219 ? -18.25 15.086 15.859 1 35.78 219 LYS A O 1
ATOM 1655 N N . LEU A 1 220 ? -17.75 17.109 16.25 1 36.59 220 LEU A N 1
ATOM 1656 C CA . LEU A 1 220 ? -16.547 16.797 15.492 1 36.59 220 LEU A CA 1
ATOM 1657 C C . LEU A 1 220 ? -15.57 15.969 16.328 1 36.59 220 LEU A C 1
ATOM 1659 O O . LEU A 1 220 ? -14.891 16.5 17.203 1 36.59 220 LEU A O 1
ATOM 1663 N N . LYS A 1 221 ? -16.016 15 16.766 1 35.53 221 LYS A N 1
ATOM 1664 C CA . LYS A 1 221 ? -14.977 14.031 17.141 1 35.53 221 LYS A CA 1
ATOM 1665 C C . LYS A 1 221 ? -13.703 14.258 16.344 1 35.53 221 LYS A C 1
ATOM 1667 O O . LYS A 1 221 ? -13.766 14.633 15.164 1 35.53 221 LYS A O 1
ATOM 1672 N N . PRO A 1 222 ? -12.766 14.672 16.969 1 31.7 222 PRO A N 1
ATOM 1673 C CA . PRO A 1 222 ? -11.562 14.789 16.141 1 31.7 222 PRO A CA 1
ATOM 1674 C C . PRO A 1 222 ? -11.695 14.078 14.789 1 31.7 222 PRO A 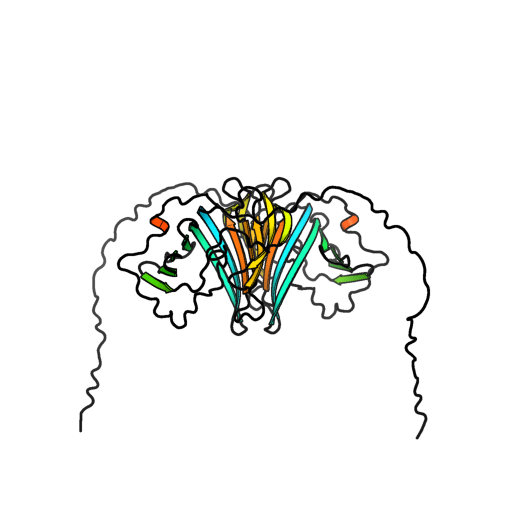C 1
ATOM 1676 O O . PRO A 1 222 ? -12.414 13.086 14.68 1 31.7 222 PRO A O 1
ATOM 1679 N N . VAL A 1 223 ? -11.828 14.828 13.789 1 31.62 223 VAL A N 1
ATOM 1680 C CA . VAL A 1 223 ? -11.523 14.133 12.547 1 31.62 223 VAL A CA 1
ATOM 1681 C C . VAL A 1 223 ? -10.805 12.82 12.852 1 31.62 223 VAL A C 1
ATOM 1683 O O . VAL A 1 223 ? -9.586 12.805 13.062 1 31.62 223 VAL A O 1
ATOM 1686 N N . ARG A 1 224 ? -11.188 12.18 13.797 1 34.09 224 ARG A N 1
ATOM 1687 C CA . ARG A 1 224 ? -10.867 10.766 13.672 1 34.09 224 ARG A CA 1
ATOM 1688 C C . ARG A 1 224 ? -10.906 10.32 12.219 1 34.09 224 ARG A C 1
ATOM 1690 O O . ARG A 1 224 ? -11.75 9.5 11.836 1 34.09 224 ARG A O 1
ATOM 1697 N N . ARG A 1 225 ? -11.188 11.273 11.391 1 32.81 225 ARG A N 1
ATOM 1698 C CA . ARG A 1 225 ? -11.055 11 9.961 1 32.81 225 ARG A CA 1
ATOM 1699 C C . ARG A 1 225 ? -9.852 10.117 9.68 1 32.81 225 ARG A C 1
ATOM 1701 O O . ARG A 1 225 ? -8.742 10.391 10.148 1 32.81 225 ARG A O 1
ATOM 1708 N N . SER A 1 226 ? -10.188 8.977 9.586 1 32.03 226 SER A N 1
ATOM 1709 C CA . SER A 1 226 ? -9.391 7.805 9.242 1 32.03 226 SER A CA 1
ATOM 1710 C C . SER A 1 226 ? -8.195 8.188 8.367 1 32.03 226 SER A C 1
ATOM 1712 O O . SER A 1 226 ? -7.523 7.312 7.816 1 32.03 226 SER A O 1
ATOM 1714 N N . GLY A 1 227 ? -8.281 9.273 7.746 1 30.05 227 GLY A N 1
ATOM 1715 C CA . GLY A 1 227 ? -7.254 9.328 6.719 1 30.05 227 GLY A CA 1
ATOM 1716 C C . GLY A 1 227 ? -5.855 9.094 7.258 1 30.05 227 GLY A C 1
ATOM 1717 O O . GLY A 1 227 ? -5.238 8.062 6.965 1 30.05 227 GLY A O 1
ATOM 1718 N N . THR A 1 228 ? -4.953 10.203 7.285 1 30.78 228 THR A N 1
ATOM 1719 C CA . THR A 1 228 ? -3.506 10.031 7.359 1 30.78 228 THR A CA 1
ATOM 1720 C C . THR A 1 228 ? -3.08 9.641 8.766 1 30.78 228 THR A C 1
ATOM 1722 O O . THR A 1 228 ? -3.266 10.406 9.719 1 30.78 228 THR A O 1
ATOM 1725 N N . PHE A 1 229 ? -3.387 8.555 9.273 1 30.88 229 PHE A N 1
ATOM 1726 C CA . PHE A 1 229 ? -2.801 8.148 10.547 1 30.88 229 PHE A CA 1
ATOM 1727 C C . PHE A 1 229 ? -1.413 8.758 10.719 1 30.88 229 PHE A C 1
ATOM 1729 O O . PHE A 1 229 ? -1.027 9.125 11.828 1 30.88 229 PHE A O 1
ATOM 1736 N N . LEU A 1 230 ? -0.416 8.359 9.828 1 33.22 230 LEU A N 1
ATOM 1737 C CA . LEU A 1 230 ? 0.903 8.906 10.133 1 33.22 230 LEU A CA 1
ATOM 1738 C C . LEU A 1 230 ? 0.827 10.406 10.398 1 33.22 230 LEU A C 1
ATOM 1740 O O . LEU A 1 230 ? 1.852 11.055 10.609 1 33.22 230 LEU A O 1
ATOM 1744 N N . PHE A 1 231 ? -0.126 11.133 10.086 1 31.22 231 PHE A N 1
ATOM 1745 C CA . PHE A 1 231 ? 0.221 12.469 10.57 1 31.22 231 PHE A CA 1
ATOM 1746 C C . PHE A 1 231 ? 0.225 12.508 12.094 1 31.22 231 PHE A C 1
ATOM 1748 O O . PHE A 1 231 ? 0.573 13.523 12.688 1 31.22 231 PHE A O 1
ATOM 1755 N N . THR A 1 232 ? -0.833 12.055 12.844 1 29.39 232 THR A N 1
ATOM 1756 C CA . THR A 1 232 ? -0.374 12.023 14.227 1 29.39 232 THR A CA 1
ATOM 1757 C C . THR A 1 232 ? 0.572 10.852 14.461 1 29.39 232 THR A C 1
ATOM 1759 O O . THR A 1 232 ? 0.134 9.703 14.547 1 29.39 232 THR A O 1
ATOM 1762 N N . GLY A 1 233 ? 1.555 10.57 13.609 1 23.97 233 GLY A N 1
ATOM 1763 C CA . GLY A 1 233 ? 2.516 9.492 13.766 1 23.97 233 GLY A CA 1
ATOM 1764 C C . GLY A 1 233 ? 2.789 9.148 15.219 1 23.97 233 GLY A C 1
ATOM 1765 O O . GLY A 1 233 ? 2.373 9.875 16.125 1 23.97 233 GLY A O 1
ATOM 1766 N N . LEU A 1 234 ? 4.188 8.516 15.289 1 19.36 234 LEU A N 1
ATOM 1767 C CA . LEU A 1 234 ? 5.102 8.305 16.406 1 19.36 234 LEU A CA 1
ATOM 1768 C C . LEU A 1 234 ? 5.297 9.586 17.203 1 19.36 234 LEU A C 1
ATOM 1770 O O . LEU A 1 234 ? 5.473 10.664 16.625 1 19.36 234 LEU A O 1
ATOM 1774 N N . MET B 1 1 ? -58.625 37.969 15.93 1 23.02 1 MET B N 1
ATOM 1775 C CA . MET B 1 1 ? -58.562 38.156 14.484 1 23.02 1 MET B CA 1
ATOM 1776 C C . MET B 1 1 ? -57.219 38.719 14.055 1 23.02 1 MET B C 1
ATOM 1778 O O . MET B 1 1 ? -57 39 12.875 1 23.02 1 MET B O 1
ATOM 1782 N N . THR B 1 2 ? -56.375 39.312 14.961 1 22.53 2 THR B N 1
ATOM 1783 C CA . THR B 1 2 ? -55.5 40.375 14.492 1 22.53 2 THR B CA 1
ATOM 1784 C C . THR B 1 2 ? -54.5 39.844 13.469 1 22.53 2 THR B C 1
ATOM 1786 O O . THR B 1 2 ? -54.25 38.625 13.406 1 22.53 2 THR B O 1
ATOM 1789 N N . PHE B 1 3 ? -53.562 40.75 13.078 1 20.88 3 PHE B N 1
ATOM 1790 C CA . PHE B 1 3 ? -52.75 41.281 11.977 1 20.88 3 PHE B CA 1
ATOM 1791 C C . PHE B 1 3 ? -51.562 40.375 11.695 1 20.88 3 PHE B C 1
ATOM 1793 O O . PHE B 1 3 ? -50.844 39.969 12.617 1 20.88 3 PHE B O 1
ATOM 1800 N N . LYS B 1 4 ? -51.688 39.594 10.508 1 24.89 4 LYS B N 1
ATOM 1801 C CA . LYS B 1 4 ? -50.906 38.688 9.672 1 24.89 4 LYS B CA 1
ATOM 1802 C C . LYS B 1 4 ? -49.562 39.312 9.289 1 24.89 4 LYS B C 1
ATOM 1804 O O . LYS B 1 4 ? -49.5 40.156 8.391 1 24.89 4 LYS B O 1
ATOM 1809 N N . LEU B 1 5 ? -48.781 39.875 10.273 1 23.14 5 LEU B N 1
ATOM 1810 C CA . LEU B 1 5 ? -47.625 40.656 9.766 1 23.14 5 LEU B CA 1
ATOM 1811 C C . LEU B 1 5 ? -46.75 39.812 8.867 1 23.14 5 LEU B C 1
ATOM 1813 O O . LEU B 1 5 ? -46.188 38.812 9.312 1 23.14 5 LEU B O 1
ATOM 1817 N N . LEU B 1 6 ? -47.125 39.719 7.535 1 23.36 6 LEU B N 1
ATOM 1818 C CA . LEU B 1 6 ? -46.5 38.938 6.453 1 23.36 6 LEU B CA 1
ATOM 1819 C C . LEU B 1 6 ? -45.094 39.469 6.172 1 23.36 6 LEU B C 1
ATOM 1821 O O . LEU B 1 6 ? -44.906 40.562 5.664 1 23.36 6 LEU B O 1
ATOM 1825 N N . THR B 1 7 ? -44.188 39.594 7.152 1 22.72 7 THR B N 1
ATOM 1826 C CA . THR B 1 7 ? -42.906 40.25 6.824 1 22.72 7 THR B CA 1
ATOM 1827 C C . THR B 1 7 ? -42.219 39.562 5.66 1 22.72 7 THR B C 1
ATOM 1829 O O . THR B 1 7 ? -41.906 38.344 5.75 1 22.72 7 THR B O 1
ATOM 1832 N N . THR B 1 8 ? -42.531 39.938 4.348 1 20.94 8 THR B N 1
ATOM 1833 C CA . THR B 1 8 ? -42.031 39.469 3.062 1 20.94 8 THR B CA 1
ATOM 1834 C C . THR B 1 8 ? -40.5 39.625 2.975 1 20.94 8 THR B C 1
ATOM 1836 O O . THR B 1 8 ? -40 40.75 2.979 1 20.94 8 THR B O 1
ATOM 1839 N N . VAL B 1 9 ? -39.656 39.094 3.77 1 22.45 9 VAL B N 1
ATOM 1840 C CA . VAL B 1 9 ? -38.25 39.406 3.66 1 22.45 9 VAL B CA 1
ATOM 1841 C C . VAL B 1 9 ? -37.75 39.094 2.252 1 22.45 9 VAL B C 1
ATOM 1843 O O . VAL B 1 9 ? -37.781 37.938 1.827 1 22.45 9 VAL B O 1
ATOM 1846 N N . PHE B 1 10 ? -37.938 40.062 1.261 1 21.92 10 PHE B N 1
ATOM 1847 C CA . PHE B 1 10 ? -37.531 39.906 -0.128 1 21.92 10 PHE B CA 1
ATOM 1848 C C . PHE B 1 10 ? -36.031 39.625 -0.21 1 21.92 10 PHE B C 1
ATOM 1850 O O . PHE B 1 10 ? -35.219 40.312 0.431 1 21.92 10 PHE B O 1
ATOM 1857 N N . ILE B 1 11 ? -35.625 38.406 -0.528 1 21.7 11 ILE B N 1
ATOM 1858 C CA . ILE B 1 11 ? -34.344 37.812 -0.875 1 21.7 11 ILE B CA 1
ATOM 1859 C C . ILE B 1 11 ? -33.812 38.469 -2.141 1 21.7 11 ILE B C 1
ATOM 1861 O O . ILE B 1 11 ? -34.406 38.375 -3.213 1 21.7 11 ILE B O 1
ATOM 1865 N N . LEU B 1 12 ? -33.344 39.844 -1.957 1 22.44 12 LEU B N 1
ATOM 1866 C CA . LEU B 1 12 ? -32.75 40.562 -3.061 1 22.44 12 LEU B CA 1
ATOM 1867 C C . LEU B 1 12 ? -31.875 39.656 -3.914 1 22.44 12 LEU B C 1
ATOM 1869 O O . LEU B 1 12 ? -31.094 38.844 -3.385 1 22.44 12 LEU B O 1
ATOM 1873 N N . GLY B 1 13 ? -32.188 39.469 -5.215 1 23.16 13 GLY B N 1
ATOM 1874 C CA . GLY B 1 13 ? -31.797 38.938 -6.512 1 23.16 13 GLY B CA 1
ATOM 1875 C C . GLY B 1 13 ? -30.484 39.5 -7 1 23.16 13 GLY B C 1
ATOM 1876 O O . GLY B 1 13 ? -30.453 40.594 -7.586 1 23.16 13 GLY B O 1
ATOM 1877 N N . LEU B 1 14 ? -29.375 39.375 -6.227 1 23.64 14 LEU B N 1
ATOM 1878 C CA . LEU B 1 14 ? -28.141 40.094 -6.535 1 23.64 14 LEU B CA 1
ATOM 1879 C C . LEU B 1 14 ? -27.641 39.719 -7.938 1 23.64 14 LEU B C 1
ATOM 1881 O O . LEU B 1 14 ? -26.797 38.844 -8.102 1 23.64 14 LEU B O 1
ATOM 1885 N N . CYS B 1 15 ? -28.531 39.344 -8.891 1 21.64 15 CYS B N 1
ATOM 1886 C CA . CYS B 1 15 ? -27.766 38.781 -10 1 21.64 15 CYS B CA 1
ATOM 1887 C C . CYS B 1 15 ? -26.891 39.844 -10.648 1 21.64 15 CYS B C 1
ATOM 1889 O O . CYS B 1 15 ? -25.938 39.5 -11.359 1 21.64 15 CYS B O 1
ATOM 1891 N N . SER B 1 16 ? -27.312 41.094 -10.805 1 21.75 16 SER B N 1
ATOM 1892 C CA . SER B 1 16 ? -27.266 41.5 -12.211 1 21.75 16 SER B CA 1
ATOM 1893 C C . SER B 1 16 ? -25.844 41.844 -12.633 1 21.75 16 SER B C 1
ATOM 1895 O O . SER B 1 16 ? -25.469 41.625 -13.781 1 21.75 16 SER B O 1
ATOM 1897 N N . ALA B 1 17 ? -25.297 42.969 -12.211 1 21.73 17 ALA B N 1
ATOM 1898 C CA . ALA B 1 17 ? -24.812 43.969 -13.18 1 21.73 17 ALA B CA 1
ATOM 1899 C C . ALA B 1 17 ? -23.531 43.469 -13.867 1 21.73 17 ALA B C 1
ATOM 1901 O O . ALA B 1 17 ? -23.453 43.469 -15.094 1 21.73 17 ALA B O 1
ATOM 1902 N N . LEU B 1 18 ? -22.234 44.344 -13.742 1 24.14 18 LEU B N 1
ATOM 1903 C CA . LEU B 1 18 ? -21.406 45.156 -14.633 1 24.14 18 LEU B CA 1
ATOM 1904 C C . LEU B 1 18 ? -20.312 44.281 -15.258 1 24.14 18 LEU B C 1
ATOM 1906 O O . LEU B 1 18 ? -19.844 43.344 -14.648 1 24.14 18 LEU B O 1
ATOM 1910 N N . HIS B 1 19 ? -19.672 44.656 -16.547 1 24.08 19 HIS B N 1
ATOM 1911 C CA . HIS B 1 19 ? -19.109 44.219 -17.812 1 24.08 19 HIS B CA 1
ATOM 1912 C C . HIS B 1 19 ? -17.688 43.688 -17.609 1 24.08 19 HIS B C 1
ATOM 1914 O O . HIS B 1 19 ? -17.391 42.562 -18.047 1 24.08 19 HIS B O 1
ATOM 1920 N N . THR B 1 20 ? -16.547 44.625 -17.641 1 25.55 20 THR B N 1
ATOM 1921 C CA . THR B 1 20 ? -15.508 44.625 -18.672 1 25.55 20 THR B CA 1
ATOM 1922 C C . THR B 1 20 ? -14.422 43.594 -18.328 1 25.55 20 THR B C 1
ATOM 1924 O O . THR B 1 20 ? -14.32 43.156 -17.188 1 25.55 20 THR B O 1
ATOM 1927 N N . HIS B 1 21 ? -13.023 43.875 -19.062 1 25.64 21 HIS B N 1
ATOM 1928 C CA . HIS B 1 21 ? -11.945 43.094 -19.688 1 25.64 21 HIS B CA 1
ATOM 1929 C C . HIS B 1 21 ? -10.953 42.594 -18.641 1 25.64 21 HIS B C 1
ATOM 1931 O O . HIS B 1 21 ? -10.188 43.375 -18.078 1 25.64 21 HIS B O 1
ATOM 1937 N N . CYS B 1 22 ? -11.328 42 -17.75 1 24.8 22 CYS B N 1
ATOM 1938 C CA . CYS B 1 22 ? -10.289 41.656 -16.781 1 24.8 22 CYS B CA 1
ATOM 1939 C C . CYS B 1 22 ? -9.078 41.062 -17.469 1 24.8 22 CYS B C 1
ATOM 1941 O O . CYS B 1 22 ? -9.211 40.094 -18.234 1 24.8 22 CYS B O 1
ATOM 1943 N N . THR B 1 23 ? -7.945 41.688 -17.25 1 26.45 23 THR B N 1
ATOM 1944 C CA . THR B 1 23 ? -6.629 41.625 -17.875 1 26.45 23 THR B CA 1
ATOM 1945 C C . THR B 1 23 ? -6.137 40.188 -17.953 1 26.45 23 THR B C 1
ATOM 1947 O O . THR B 1 23 ? -6.613 39.312 -17.203 1 26.45 23 THR B O 1
ATOM 1950 N N . ALA B 1 24 ? -4.871 40.062 -18.531 1 27.59 24 ALA B N 1
ATOM 1951 C CA . ALA B 1 24 ? -3.818 39.406 -19.281 1 27.59 24 ALA B CA 1
ATOM 1952 C C . ALA B 1 24 ? -3.154 38.312 -18.422 1 27.59 24 ALA B C 1
ATOM 1954 O O . ALA B 1 24 ? -2.623 38.594 -17.344 1 27.59 24 ALA B O 1
ATOM 1955 N N . ALA B 1 25 ? -3.734 37.219 -18.406 1 31.11 25 ALA B N 1
ATOM 1956 C CA . ALA B 1 25 ? -2.938 36.062 -17.938 1 31.11 25 ALA B CA 1
ATOM 1957 C C . ALA B 1 25 ? -1.516 36.125 -18.5 1 31.11 25 ALA B C 1
ATOM 1959 O O . ALA B 1 25 ? -1.316 36.219 -19.703 1 31.11 25 ALA B O 1
ATOM 1960 N N . VAL B 1 26 ? -0.701 36.875 -17.812 1 31.11 26 VAL B N 1
ATOM 1961 C CA . VAL B 1 26 ? 0.674 36.719 -18.266 1 31.11 26 VAL B CA 1
ATOM 1962 C C . VAL B 1 26 ? 1.005 35.219 -18.391 1 31.11 26 VAL B C 1
ATOM 1964 O O . VAL B 1 26 ? 0.878 34.469 -17.438 1 31.11 26 VAL B O 1
ATOM 1967 N N . PRO B 1 27 ? 0.796 34.656 -19.625 1 33.56 27 PRO B N 1
ATOM 1968 C CA . PRO B 1 27 ? 1.353 33.312 -19.844 1 33.56 27 PRO B CA 1
ATOM 1969 C C . PRO B 1 27 ? 2.766 33.156 -19.281 1 33.56 27 PRO B C 1
ATOM 1971 O O . PRO B 1 27 ? 3.68 33.875 -19.703 1 33.56 27 PRO B O 1
ATOM 1974 N N . SER B 1 28 ? 2.973 33.344 -18.062 1 32.31 28 SER B N 1
ATOM 1975 C CA . SER B 1 28 ? 4.367 32.938 -17.938 1 32.31 28 SER B CA 1
ATOM 1976 C C . SER B 1 28 ? 4.629 31.641 -18.688 1 32.31 28 SER B C 1
ATOM 1978 O O . SER B 1 28 ? 3.953 30.641 -18.453 1 32.31 28 SER B O 1
ATOM 1980 N N . GLU B 1 29 ? 4.977 31.75 -19.953 1 37.12 29 GLU B N 1
ATOM 1981 C CA . GLU B 1 29 ? 5.543 30.734 -20.828 1 37.12 29 GLU B CA 1
ATOM 1982 C C . GLU B 1 29 ? 6.531 29.844 -20.078 1 37.12 29 GLU B C 1
ATOM 1984 O O . GLU B 1 29 ? 7.742 30.078 -20.109 1 37.12 29 GLU B O 1
ATOM 1989 N N . ASP B 1 30 ? 6.574 29.766 -18.797 1 37.75 30 ASP B N 1
ATOM 1990 C CA . ASP B 1 30 ? 7.555 28.719 -18.531 1 37.75 30 ASP B CA 1
ATOM 1991 C C . ASP B 1 30 ? 7.289 27.484 -19.391 1 37.75 30 ASP B C 1
ATOM 1993 O O . ASP B 1 30 ? 6.328 26.75 -19.141 1 37.75 30 ASP B O 1
ATOM 1997 N N . THR B 1 31 ? 7.457 27.562 -20.609 1 41.5 31 THR B N 1
ATOM 1998 C CA . THR B 1 31 ? 7.59 26.562 -21.656 1 41.5 31 THR B CA 1
ATOM 1999 C C . THR B 1 31 ? 8.32 25.328 -21.125 1 41.5 31 THR B C 1
ATOM 2001 O O . THR B 1 31 ? 9.273 24.844 -21.75 1 41.5 31 THR B O 1
ATOM 2004 N N . ARG B 1 32 ? 8.711 25.234 -19.875 1 43.06 32 ARG B N 1
ATOM 2005 C CA . ARG B 1 32 ? 9.398 23.969 -19.609 1 43.06 32 ARG B CA 1
ATOM 2006 C C . ARG B 1 32 ? 8.594 22.797 -20.156 1 43.06 32 ARG B C 1
ATOM 2008 O O . ARG B 1 32 ? 7.391 22.688 -19.891 1 43.06 32 ARG B O 1
ATOM 2015 N N . VAL B 1 33 ? 8.891 22.297 -21.297 1 46.66 33 VAL B N 1
ATOM 2016 C CA . VAL B 1 33 ? 8.461 21.062 -21.938 1 46.66 33 VAL B CA 1
ATOM 2017 C C . VAL B 1 33 ? 8.219 19.984 -20.875 1 46.66 33 VAL B C 1
ATOM 2019 O O . VAL B 1 33 ? 9.141 19.609 -20.141 1 46.66 33 VAL B O 1
ATOM 2022 N N . GLN B 1 34 ? 6.977 19.953 -20.391 1 59.31 34 GLN B N 1
ATOM 2023 C CA . GLN B 1 34 ? 6.719 18.812 -19.516 1 59.31 34 GLN B CA 1
ATOM 2024 C C . GLN B 1 34 ? 7.254 17.516 -20.125 1 59.31 34 GLN B C 1
ATOM 2026 O O . GLN B 1 34 ? 7.113 17.297 -21.328 1 59.31 34 GLN B O 1
ATOM 2031 N N . PRO B 1 35 ? 8.273 16.953 -19.609 1 66.88 35 PRO B N 1
ATOM 2032 C CA . PRO B 1 35 ? 8.734 15.672 -20.172 1 66.88 35 PRO B CA 1
ATOM 2033 C C . PRO B 1 35 ? 7.594 14.812 -20.703 1 66.88 35 PRO B C 1
ATOM 2035 O O . PRO B 1 35 ? 6.473 14.891 -20.188 1 66.88 35 PRO B O 1
ATOM 2038 N N . PRO B 1 36 ? 7.746 14.367 -21.859 1 77.75 36 PRO B N 1
ATOM 2039 C CA . PRO B 1 36 ? 6.703 13.531 -22.453 1 77.75 36 PRO B CA 1
ATOM 2040 C C . PRO B 1 36 ? 6.164 12.484 -21.469 1 77.75 36 PRO B C 1
ATOM 2042 O O . PRO B 1 36 ? 6.918 11.945 -20.656 1 77.75 36 PRO B O 1
ATOM 2045 N N . VAL B 1 37 ? 4.836 12.422 -21.375 1 86.81 37 VAL B N 1
ATOM 2046 C CA . VAL B 1 37 ? 4.141 11.391 -20.609 1 86.81 37 VAL B CA 1
ATOM 2047 C C . VAL B 1 37 ? 4.516 10.008 -21.156 1 86.81 37 VAL B C 1
ATOM 2049 O O . VAL B 1 37 ? 4.379 9.742 -22.344 1 86.81 37 VAL B O 1
ATOM 2052 N N . PRO B 1 38 ? 5.109 9.258 -20.344 1 91.62 38 PRO B N 1
ATOM 2053 C CA . PRO B 1 38 ? 5.488 7.926 -20.828 1 91.62 38 PRO B CA 1
ATOM 2054 C C . PRO B 1 38 ? 4.281 7.078 -21.219 1 91.62 38 PRO B C 1
ATOM 2056 O O . PRO B 1 38 ? 3.164 7.336 -20.766 1 91.62 38 PRO B O 1
ATOM 2059 N N . ALA B 1 39 ? 4.5 6.148 -22.109 1 92.88 39 ALA B N 1
ATOM 2060 C CA . ALA B 1 39 ? 3.48 5.156 -22.438 1 92.88 39 ALA B CA 1
ATOM 2061 C C . ALA B 1 39 ? 3.428 4.051 -21.391 1 92.88 39 ALA B C 1
ATOM 2063 O O . ALA B 1 39 ? 4.426 3.77 -20.719 1 92.88 39 ALA B O 1
ATOM 2064 N N . PRO B 1 40 ? 2.195 3.441 -21.312 1 94.19 40 PRO B N 1
ATOM 2065 C CA . PRO B 1 40 ? 2.156 2.256 -20.453 1 94.19 40 PRO B CA 1
ATOM 2066 C C . PRO B 1 40 ? 3.166 1.189 -20.875 1 94.19 40 PRO B C 1
ATOM 2068 O O . PRO B 1 40 ? 3.4 0.99 -22.062 1 94.19 40 PRO B O 1
ATOM 2071 N N . CYS B 1 41 ? 3.697 0.553 -19.922 1 96.31 41 CYS B N 1
ATOM 2072 C CA . CYS B 1 41 ? 4.742 -0.426 -20.203 1 96.31 41 CYS B CA 1
ATOM 2073 C C . CYS B 1 41 ? 4.285 -1.832 -19.828 1 96.31 41 CYS B C 1
ATOM 2075 O O . CYS B 1 41 ? 3.154 -2.023 -19.375 1 96.31 41 CYS B O 1
ATOM 2077 N N . CYS B 1 42 ? 5.168 -2.793 -20.156 1 96 42 CYS B N 1
ATOM 2078 C CA . CYS B 1 42 ? 4.91 -4.195 -19.844 1 96 42 CYS B CA 1
ATOM 2079 C C . CYS B 1 42 ? 5.902 -4.715 -18.812 1 96 42 CYS B C 1
ATOM 2081 O O . CYS B 1 42 ? 7.109 -4.492 -18.938 1 96 42 CYS B O 1
ATOM 2083 N N . VAL B 1 43 ? 5.344 -5.312 -17.844 1 96.69 43 VAL B N 1
ATOM 2084 C CA . VAL B 1 43 ? 6.246 -5.969 -16.906 1 96.69 43 VAL B CA 1
ATOM 2085 C C . VAL B 1 43 ? 6.977 -7.113 -17.609 1 96.69 43 VAL B C 1
ATOM 2087 O O . VAL B 1 43 ? 6.523 -7.605 -18.641 1 96.69 43 VAL B O 1
ATOM 2090 N N . PRO B 1 44 ? 8.109 -7.559 -17.031 1 97.62 44 PRO B N 1
ATOM 2091 C CA . PRO B 1 44 ? 8.828 -8.68 -17.656 1 97.62 44 PRO B CA 1
ATOM 2092 C C . PRO B 1 44 ? 7.941 -9.898 -17.859 1 97.62 44 PRO B C 1
ATOM 2094 O O . PRO B 1 44 ? 7.102 -10.211 -17.016 1 97.62 44 PRO B O 1
ATOM 2097 N N . LYS B 1 45 ? 8.156 -10.57 -18.953 1 97.62 45 LYS B N 1
ATOM 2098 C CA . LYS B 1 45 ? 7.328 -11.719 -19.312 1 97.62 45 LYS B CA 1
ATOM 2099 C C . LYS B 1 45 ? 7.523 -12.859 -18.312 1 97.62 45 LYS B C 1
ATOM 2101 O O . LYS B 1 45 ? 6.629 -13.688 -18.125 1 97.62 45 LYS B O 1
ATOM 2106 N N . GLN B 1 46 ? 8.727 -12.945 -17.766 1 98.06 46 GLN B N 1
ATOM 2107 C CA . GLN B 1 46 ? 9.039 -13.938 -16.734 1 98.06 46 GLN B CA 1
ATOM 2108 C C . GLN B 1 46 ? 9.711 -13.289 -15.531 1 98.06 46 GLN B C 1
ATOM 2110 O O . GLN B 1 46 ? 10.727 -12.602 -15.672 1 98.06 46 GLN B O 1
ATOM 2115 N N . TRP B 1 47 ? 9.141 -13.539 -14.375 1 98.38 47 TRP B N 1
ATOM 2116 C CA . TRP B 1 47 ? 9.742 -13.031 -13.148 1 98.38 47 TRP B CA 1
ATOM 2117 C C . TRP B 1 47 ? 9.266 -13.812 -11.938 1 98.38 47 TRP B C 1
ATOM 2119 O O . TRP B 1 47 ? 8.258 -14.523 -12.008 1 98.38 47 TRP B O 1
ATOM 2129 N N . GLU B 1 48 ? 10.031 -13.797 -10.867 1 98.56 48 GLU B N 1
ATOM 2130 C CA . GLU B 1 48 ? 9.672 -14.312 -9.555 1 98.56 48 GLU B CA 1
ATOM 2131 C C . GLU B 1 48 ? 9.867 -13.25 -8.469 1 98.56 48 GLU B C 1
ATOM 2133 O O . GLU B 1 48 ? 10.781 -12.43 -8.562 1 98.56 48 GLU B O 1
ATOM 2138 N N . GLY B 1 49 ? 8.984 -13.211 -7.504 1 98.31 49 GLY B N 1
ATOM 2139 C CA . GLY B 1 49 ? 9.086 -12.266 -6.406 1 98.31 49 GLY B CA 1
ATOM 2140 C C . GLY B 1 49 ? 8.156 -12.586 -5.25 1 98.31 49 GLY B C 1
ATOM 2141 O O . GLY B 1 49 ? 7.348 -13.508 -5.336 1 98.31 49 GLY B O 1
ATOM 2142 N N . ASP B 1 50 ? 8.367 -11.875 -4.184 1 97.88 50 ASP B N 1
ATOM 2143 C CA . ASP B 1 50 ? 7.504 -12 -3.014 1 97.88 50 ASP B CA 1
ATOM 2144 C C . ASP B 1 50 ? 6.406 -10.938 -3.023 1 97.88 50 ASP B C 1
ATOM 2146 O O . ASP B 1 50 ? 6.656 -9.781 -3.371 1 97.88 50 ASP B O 1
ATOM 2150 N N . ILE B 1 51 ? 5.219 -11.367 -2.693 1 97.12 51 ILE B N 1
ATOM 2151 C CA . ILE B 1 51 ? 4.078 -10.461 -2.637 1 97.12 51 ILE B CA 1
ATOM 2152 C C . ILE B 1 51 ? 3.492 -10.453 -1.227 1 97.12 51 ILE B C 1
ATOM 2154 O O . ILE B 1 51 ? 3.193 -11.516 -0.667 1 97.12 51 ILE B O 1
ATOM 2158 N N . HIS B 1 52 ? 3.471 -9.352 -0.639 1 96 52 HIS B N 1
ATOM 2159 C CA . HIS B 1 52 ? 2.701 -9.141 0.583 1 96 52 HIS B CA 1
ATOM 2160 C C . HIS B 1 52 ? 1.387 -8.43 0.292 1 96 52 HIS B C 1
ATOM 2162 O O . HIS B 1 52 ? 1.388 -7.293 -0.196 1 96 52 HIS B O 1
ATOM 2168 N N . MET B 1 53 ? 0.277 -9.078 0.64 1 95.81 53 MET B N 1
ATOM 2169 C CA . MET B 1 53 ? -1.041 -8.539 0.312 1 95.81 53 MET B CA 1
ATOM 2170 C C . MET B 1 53 ? -1.903 -8.414 1.563 1 95.81 53 MET B C 1
ATOM 2172 O O . MET B 1 53 ? -1.934 -9.32 2.396 1 95.81 53 MET B O 1
ATOM 2176 N N . ILE B 1 54 ? -2.52 -7.289 1.691 1 94.94 54 ILE B N 1
ATOM 2177 C CA . ILE B 1 54 ? -3.566 -7.07 2.686 1 94.94 54 ILE B CA 1
ATOM 2178 C C . ILE B 1 54 ? -4.859 -6.656 1.988 1 94.94 54 ILE B C 1
ATOM 2180 O O . ILE B 1 54 ? -4.863 -5.754 1.151 1 94.94 54 ILE B O 1
ATOM 2184 N N . GLN B 1 55 ? -5.863 -7.367 2.346 1 93.56 55 GLN B N 1
ATOM 2185 C CA . GLN B 1 55 ? -7.168 -7.098 1.749 1 93.56 55 GLN B CA 1
ATOM 2186 C C . GLN B 1 55 ? -8.227 -6.848 2.824 1 93.56 55 GLN B C 1
ATOM 2188 O O . GLN B 1 55 ? -8.375 -7.648 3.75 1 93.56 55 GLN B O 1
ATOM 2193 N N . GLY B 1 56 ? -8.875 -5.766 2.701 1 91.75 56 GLY B N 1
ATOM 2194 C CA . GLY B 1 56 ? -10.117 -5.547 3.43 1 91.75 56 GLY B CA 1
ATOM 2195 C C . GLY B 1 56 ? -11.352 -5.754 2.578 1 91.75 56 GLY B C 1
ATOM 2196 O O . GLY B 1 56 ? -11.359 -5.418 1.393 1 91.75 56 GLY B O 1
ATOM 2197 N N . TYR B 1 57 ? -12.367 -6.336 3.205 1 91.69 57 TYR B N 1
ATOM 2198 C CA . TYR B 1 57 ? -13.594 -6.574 2.451 1 91.69 57 TYR B CA 1
ATOM 2199 C C . TYR B 1 57 ? -14.812 -6.484 3.355 1 91.69 57 TYR B C 1
ATOM 2201 O O . TYR B 1 57 ? -14.688 -6.445 4.582 1 91.69 57 TYR B O 1
ATOM 2209 N N . VAL B 1 58 ? -15.945 -6.316 2.711 1 90.94 58 VAL B N 1
ATOM 2210 C CA . VAL B 1 58 ? -17.219 -6.359 3.412 1 90.94 58 VAL B CA 1
ATOM 2211 C C . VAL B 1 58 ? -18.094 -7.469 2.824 1 90.94 58 VAL B C 1
ATOM 2213 O O . VAL B 1 58 ? -18.406 -7.461 1.63 1 90.94 58 VAL B O 1
ATOM 2216 N N . ARG B 1 59 ? -18.438 -8.391 3.672 1 88 59 ARG B N 1
ATOM 2217 C CA . ARG B 1 59 ? -19.328 -9.484 3.293 1 88 59 ARG B CA 1
ATOM 2218 C C . ARG B 1 59 ? -20.547 -9.547 4.211 1 88 59 ARG B C 1
ATOM 2220 O O . ARG B 1 59 ? -20.406 -9.672 5.426 1 88 59 ARG B O 1
ATOM 2227 N N . SER B 1 60 ? -21.734 -9.43 3.615 1 86.94 60 SER B N 1
ATOM 2228 C CA . SER B 1 60 ? -22.984 -9.414 4.379 1 86.94 60 SER B CA 1
ATOM 2229 C C . SER B 1 60 ? -22.938 -8.375 5.492 1 86.94 60 SER B C 1
ATOM 2231 O O . SER B 1 60 ? -23.297 -8.664 6.633 1 86.94 60 SER B O 1
ATOM 2233 N N . GLY B 1 61 ? -22.266 -7.309 5.203 1 82.12 61 GLY B N 1
ATOM 2234 C CA . GLY B 1 61 ? -22.219 -6.172 6.109 1 82.12 61 GLY B CA 1
ATOM 2235 C C . GLY B 1 61 ? -21.125 -6.289 7.152 1 82.12 61 GLY B C 1
ATOM 2236 O O . GLY B 1 61 ? -20.953 -5.398 7.984 1 82.12 61 GLY B O 1
ATOM 2237 N N . LYS B 1 62 ? -20.391 -7.359 7.145 1 88.19 62 LYS B N 1
ATOM 2238 C CA . LYS B 1 62 ? -19.344 -7.594 8.133 1 88.19 62 LYS B CA 1
ATOM 2239 C C . LYS B 1 62 ? -17.953 -7.375 7.527 1 88.19 62 LYS B C 1
ATOM 2241 O O . LYS B 1 62 ? -17.609 -7.984 6.516 1 88.19 62 LYS B O 1
ATOM 2246 N N . PRO B 1 63 ? -17.219 -6.477 8.148 1 89.94 63 PRO B N 1
ATOM 2247 C CA . PRO B 1 63 ? -15.867 -6.273 7.629 1 89.94 63 PRO B CA 1
ATOM 2248 C C . PRO B 1 63 ? -14.945 -7.453 7.91 1 89.94 63 PRO B C 1
ATOM 2250 O O . PRO B 1 63 ? -15.062 -8.102 8.953 1 89.94 63 PRO B O 1
ATOM 2253 N N . GLY B 1 64 ? -14.086 -7.762 6.965 1 88.75 64 GLY B N 1
ATOM 2254 C CA . GLY B 1 64 ? -13.078 -8.797 7.098 1 88.75 64 GLY B CA 1
ATOM 2255 C C . GLY B 1 64 ? -11.719 -8.383 6.555 1 88.75 64 GLY B C 1
ATOM 2256 O O . GLY B 1 64 ? -11.594 -7.336 5.914 1 88.75 64 GLY B O 1
ATOM 2257 N N . LEU B 1 65 ? -10.711 -9.133 6.938 1 91.31 65 LEU B N 1
ATOM 2258 C CA . LEU B 1 65 ? -9.336 -8.852 6.535 1 91.31 65 LEU B CA 1
ATOM 2259 C C . LEU B 1 65 ? -8.625 -10.133 6.109 1 91.31 65 LEU B C 1
ATOM 2261 O O . LEU B 1 65 ? -8.891 -11.211 6.652 1 91.31 65 LEU B O 1
ATOM 2265 N N . GLN B 1 66 ? -7.848 -9.992 5.125 1 90.12 66 GLN B N 1
ATOM 2266 C CA . GLN B 1 66 ? -6.898 -11.023 4.734 1 90.12 66 GLN B CA 1
ATOM 2267 C C . GLN B 1 66 ? -5.48 -10.469 4.648 1 90.12 66 GLN B C 1
ATOM 2269 O O . GLN B 1 66 ? -5.273 -9.359 4.148 1 90.12 66 GLN B O 1
ATOM 2274 N N . ASN B 1 67 ? -4.598 -11.102 5.219 1 91.69 67 ASN B N 1
ATOM 2275 C CA . ASN B 1 67 ? -3.174 -10.797 5.188 1 91.69 67 ASN B CA 1
ATOM 2276 C C . ASN B 1 67 ? -2.346 -12.008 4.762 1 91.69 67 ASN B C 1
ATOM 2278 O O . ASN B 1 67 ? -2.316 -13.016 5.465 1 91.69 67 ASN B O 1
ATOM 2282 N N . VAL B 1 68 ? -1.686 -11.906 3.594 1 92.38 68 VAL B N 1
ATOM 2283 C CA . VAL B 1 68 ? -1.027 -13.086 3.047 1 92.38 68 VAL B CA 1
ATOM 2284 C C . VAL B 1 68 ? 0.313 -12.695 2.43 1 92.38 68 VAL B C 1
ATOM 2286 O O . VAL B 1 68 ? 0.435 -11.625 1.824 1 92.38 68 VAL B O 1
ATOM 2289 N N . THR B 1 69 ? 1.314 -13.484 2.658 1 94.25 69 THR B N 1
ATOM 2290 C CA . THR B 1 69 ? 2.598 -13.391 1.972 1 94.25 69 THR B CA 1
ATOM 2291 C C . THR B 1 69 ? 2.811 -14.586 1.053 1 94.25 69 THR B C 1
ATOM 2293 O O . THR B 1 69 ? 2.584 -15.734 1.453 1 94.25 69 THR B O 1
ATOM 2296 N N . THR B 1 70 ? 3.203 -14.281 -0.186 1 96.38 70 THR B N 1
ATOM 2297 C CA . THR B 1 70 ? 3.396 -15.367 -1.144 1 96.38 70 THR B CA 1
ATOM 2298 C C . THR B 1 70 ? 4.684 -15.156 -1.937 1 96.38 70 THR B C 1
ATOM 2300 O O . THR B 1 70 ? 5.207 -14.047 -2.006 1 96.38 70 THR B O 1
ATOM 2303 N N . ARG B 1 71 ? 5.215 -16.266 -2.422 1 97.25 71 ARG B N 1
ATOM 2304 C CA . ARG B 1 71 ? 6.188 -16.25 -3.51 1 97.25 71 ARG B CA 1
ATOM 2305 C C . ARG B 1 71 ? 5.523 -16.562 -4.844 1 97.25 71 ARG B C 1
ATOM 2307 O O . ARG B 1 71 ? 4.906 -17.609 -5.004 1 97.25 71 ARG B O 1
ATOM 2314 N N . GLU B 1 72 ? 5.664 -15.648 -5.762 1 97.12 72 GLU B N 1
ATOM 2315 C CA . GLU B 1 72 ? 5.004 -15.82 -7.051 1 97.12 72 GLU B CA 1
ATOM 2316 C C . GLU B 1 72 ? 6.02 -16.047 -8.164 1 97.12 72 GLU B C 1
ATOM 2318 O O . GLU B 1 72 ? 7.066 -15.398 -8.203 1 97.12 72 GLU B O 1
ATOM 2323 N N . SER B 1 73 ? 5.707 -17.047 -8.992 1 97.94 73 SER B N 1
ATOM 2324 C CA . SER B 1 73 ? 6.355 -17.25 -10.289 1 97.94 73 SER B CA 1
ATOM 2325 C C . SER B 1 73 ? 5.41 -16.938 -11.438 1 97.94 73 SER B C 1
ATOM 2327 O O . SER B 1 73 ? 4.395 -17.609 -11.617 1 97.94 73 SER B O 1
ATOM 2329 N N . TYR B 1 74 ? 5.75 -15.898 -12.125 1 97.12 74 TYR B N 1
ATOM 2330 C CA . TYR B 1 74 ? 4.945 -15.391 -13.227 1 97.12 74 TYR B CA 1
ATOM 2331 C C . TYR B 1 74 ? 5.617 -15.68 -14.57 1 97.12 74 TYR B C 1
ATOM 2333 O O . TYR B 1 74 ? 6.699 -15.164 -14.852 1 97.12 74 TYR B O 1
ATOM 2341 N N . ASP B 1 75 ? 4.938 -16.453 -15.398 1 97.75 75 ASP B N 1
ATOM 2342 C CA . ASP B 1 75 ? 5.445 -16.828 -16.719 1 97.75 75 ASP B CA 1
ATOM 2343 C C . ASP B 1 75 ? 4.422 -16.531 -17.797 1 97.75 75 ASP B C 1
ATOM 2345 O O . ASP B 1 75 ? 3.633 -17.406 -18.172 1 97.75 75 ASP B O 1
ATOM 2349 N N . PHE B 1 76 ? 4.555 -15.344 -18.312 1 96.31 76 PHE B N 1
ATOM 2350 C CA . PHE B 1 76 ? 3.627 -14.922 -19.359 1 96.31 76 PHE B CA 1
ATOM 2351 C C . PHE B 1 76 ? 3.875 -15.703 -20.641 1 96.31 76 PHE B C 1
ATOM 2353 O O . PHE B 1 76 ? 2.943 -15.961 -21.406 1 96.31 76 PHE B O 1
ATOM 2360 N N . THR B 1 77 ? 5.082 -16.031 -20.938 1 97.06 77 THR B N 1
ATOM 2361 C CA . THR B 1 77 ? 5.418 -16.781 -22.141 1 97.06 77 THR B CA 1
ATOM 2362 C C . THR B 1 77 ? 4.691 -18.125 -22.172 1 97.06 77 THR B C 1
ATOM 2364 O O . THR B 1 77 ? 4.113 -18.5 -23.188 1 97.06 77 THR B O 1
ATOM 2367 N N . ARG B 1 78 ? 4.664 -18.781 -21.062 1 97 78 ARG B N 1
ATOM 2368 C CA . ARG B 1 78 ? 4.023 -20.094 -20.984 1 97 78 ARG B CA 1
ATOM 2369 C C . ARG B 1 78 ? 2.582 -19.969 -20.5 1 97 78 ARG B C 1
ATOM 2371 O O . ARG B 1 78 ? 1.873 -20.969 -20.375 1 97 78 ARG B O 1
ATOM 2378 N N . LYS B 1 79 ? 2.156 -18.781 -20.141 1 95.56 79 LYS B N 1
ATOM 2379 C CA . LYS B 1 79 ? 0.81 -18.5 -19.641 1 95.56 79 LYS B CA 1
ATOM 2380 C C . LYS B 1 79 ? 0.507 -19.281 -18.375 1 95.56 79 LYS B C 1
ATOM 2382 O O . LYS B 1 79 ? -0.524 -19.953 -18.281 1 95.56 79 LYS B O 1
ATOM 2387 N N . MET B 1 80 ? 1.45 -19.188 -17.391 1 95.94 80 MET B N 1
ATOM 2388 C CA . MET B 1 80 ? 1.321 -19.891 -16.109 1 95.94 80 MET B CA 1
ATOM 2389 C C . MET B 1 80 ? 1.691 -18.953 -14.961 1 95.94 80 MET B C 1
ATOM 2391 O O . MET B 1 80 ? 2.59 -18.125 -15.086 1 95.94 80 MET B O 1
ATOM 2395 N N . ILE B 1 81 ? 1.046 -19.141 -13.867 1 96.19 81 ILE B N 1
ATOM 2396 C CA . ILE B 1 81 ? 1.405 -18.5 -12.617 1 96.19 81 ILE B CA 1
ATOM 2397 C C . ILE B 1 81 ? 1.444 -19.531 -11.492 1 96.19 81 ILE B C 1
ATOM 2399 O O . ILE B 1 81 ? 0.562 -20.391 -11.398 1 96.19 81 ILE B O 1
ATOM 2403 N N . ALA B 1 82 ? 2.467 -19.562 -10.734 1 97 82 ALA B N 1
ATOM 2404 C CA . ALA B 1 82 ? 2.549 -20.359 -9.516 1 97 82 ALA B CA 1
ATOM 2405 C C . ALA B 1 82 ? 2.711 -19.469 -8.289 1 97 82 ALA B C 1
ATOM 2407 O O . ALA B 1 82 ? 3.531 -18.547 -8.281 1 97 82 ALA B O 1
ATOM 2408 N N . VAL B 1 83 ? 1.957 -19.75 -7.277 1 96.94 83 VAL B N 1
ATOM 2409 C CA . VAL B 1 83 ? 1.962 -18.984 -6.043 1 96.94 83 VAL B CA 1
ATOM 2410 C C . VAL B 1 83 ? 2.156 -19.906 -4.848 1 96.94 83 VAL B C 1
ATOM 2412 O O . VAL B 1 83 ? 1.38 -20.844 -4.648 1 96.94 83 VAL B O 1
ATOM 2415 N N . GLU B 1 84 ? 3.178 -19.656 -4.09 1 95.94 84 GLU B N 1
ATOM 2416 C CA . GLU B 1 84 ? 3.41 -20.375 -2.844 1 95.94 84 GLU B CA 1
ATOM 2417 C C . GLU B 1 84 ? 3.139 -19.484 -1.632 1 95.94 84 GLU B C 1
ATOM 2419 O O . GLU B 1 84 ? 3.727 -18.406 -1.5 1 95.94 84 GLU B O 1
ATOM 2424 N N . VAL B 1 85 ? 2.271 -19.953 -0.761 1 94 85 VAL B N 1
ATOM 2425 C CA . VAL B 1 85 ? 1.938 -19.188 0.433 1 94 85 VAL B CA 1
ATOM 2426 C C . VAL B 1 85 ? 3.049 -19.328 1.471 1 94 85 VAL B C 1
ATOM 2428 O O . VAL B 1 85 ? 3.523 -20.438 1.728 1 94 85 VAL B O 1
ATOM 2431 N N . ARG B 1 86 ? 3.441 -18.203 2.027 1 94.31 86 ARG B N 1
ATOM 2432 C CA . ARG B 1 86 ? 4.523 -18.188 3.004 1 94.31 86 ARG B CA 1
ATOM 2433 C C . ARG B 1 86 ? 3.988 -17.969 4.414 1 94.31 86 ARG B C 1
ATOM 2435 O O . ARG B 1 86 ? 2.9 -17.422 4.594 1 94.31 86 ARG B O 1
ATOM 2442 N N . GLY B 1 87 ? 4.773 -18.484 5.348 1 88.88 87 GLY B N 1
ATOM 2443 C CA . GLY B 1 87 ? 4.469 -18.219 6.746 1 88.88 87 GLY B CA 1
ATOM 2444 C C . GLY B 1 87 ? 3.297 -19.031 7.266 1 88.88 87 GLY B C 1
ATOM 2445 O O . GLY B 1 87 ? 2.584 -18.594 8.172 1 88.88 87 GLY B O 1
ATOM 2446 N N . ILE B 1 88 ? 2.988 -20.094 6.609 1 90.56 88 ILE B N 1
ATOM 2447 C CA . ILE B 1 88 ? 1.898 -20.953 7.062 1 90.56 88 ILE B CA 1
ATOM 2448 C C . ILE B 1 88 ? 2.441 -22.328 7.41 1 90.56 88 ILE B C 1
ATOM 2450 O O . ILE B 1 88 ? 3.504 -22.719 6.93 1 90.56 88 ILE B O 1
ATOM 2454 N N . ALA B 1 89 ? 1.701 -23.062 8.227 1 93.31 89 ALA B N 1
ATOM 2455 C CA . ALA B 1 89 ? 2.154 -24.344 8.742 1 93.31 89 ALA B CA 1
ATOM 2456 C C . ALA B 1 89 ? 2.104 -25.422 7.66 1 93.31 89 ALA B C 1
ATOM 2458 O O . ALA B 1 89 ? 3.043 -26.203 7.508 1 93.31 89 ALA B O 1
ATOM 2459 N N . THR B 1 90 ? 0.956 -25.469 6.93 1 94.25 90 THR B N 1
ATOM 2460 C CA . THR B 1 90 ? 0.811 -26.438 5.852 1 94.25 90 THR B CA 1
ATOM 2461 C C . THR B 1 90 ? 1.205 -25.828 4.512 1 94.25 90 THR B C 1
ATOM 2463 O O . THR B 1 90 ? 0.59 -24.859 4.062 1 94.25 90 THR B O 1
ATOM 2466 N N . PRO B 1 91 ? 2.24 -26.422 3.932 1 95.69 91 PRO B N 1
ATOM 2467 C CA . PRO B 1 91 ? 2.604 -25.875 2.621 1 95.69 91 PRO B CA 1
ATOM 2468 C C . PRO B 1 91 ? 1.415 -25.797 1.666 1 95.69 91 PRO B C 1
ATOM 2470 O O . PRO B 1 91 ? 0.679 -26.781 1.506 1 95.69 91 PRO B O 1
ATOM 2473 N N . THR B 1 92 ? 1.219 -24.641 1.131 1 94.56 92 THR B N 1
ATOM 2474 C CA . THR B 1 92 ? 0.103 -24.391 0.226 1 94.56 92 THR B CA 1
ATOM 2475 C C . THR B 1 92 ? 0.583 -23.688 -1.043 1 94.56 92 THR B C 1
ATOM 2477 O O . THR B 1 92 ? 1.315 -22.703 -0.974 1 94.56 92 THR B O 1
ATOM 2480 N N . LYS B 1 93 ? 0.154 -24.312 -2.105 1 95.44 93 LYS B N 1
ATOM 2481 C CA . LYS B 1 93 ? 0.55 -23.797 -3.414 1 95.44 93 LYS B CA 1
ATOM 2482 C C . LYS B 1 93 ? -0.633 -23.781 -4.379 1 95.44 93 LYS B C 1
ATOM 2484 O O . LYS B 1 93 ? -1.477 -24.672 -4.352 1 95.44 93 LYS B O 1
ATOM 2489 N N . VAL B 1 94 ? -0.668 -22.734 -5.254 1 94.62 94 VAL B N 1
ATOM 2490 C CA . VAL B 1 94 ? -1.654 -22.641 -6.324 1 94.62 94 VAL B CA 1
ATOM 2491 C C . VAL B 1 94 ? -0.945 -22.516 -7.672 1 94.62 94 VAL B C 1
ATOM 2493 O O . VAL B 1 94 ? -0 -21.734 -7.809 1 94.62 94 VAL B O 1
ATOM 2496 N N . ILE B 1 95 ? -1.389 -23.281 -8.57 1 95.44 95 ILE B N 1
ATOM 2497 C CA . ILE B 1 95 ? -0.887 -23.203 -9.938 1 95.44 95 ILE B CA 1
ATOM 2498 C C . ILE B 1 95 ? -2.027 -22.844 -10.891 1 95.44 95 ILE B C 1
ATOM 2500 O O . ILE B 1 95 ? -3.059 -23.516 -10.914 1 95.44 95 ILE B O 1
ATOM 2504 N N . MET B 1 96 ? -1.814 -21.797 -11.68 1 94.25 96 MET B N 1
ATOM 2505 C CA . MET B 1 96 ? -2.779 -21.375 -12.688 1 94.25 96 MET B CA 1
ATOM 2506 C C . MET B 1 96 ? -2.234 -21.609 -14.094 1 94.25 96 MET B C 1
ATOM 2508 O O . MET B 1 96 ? -1.212 -21.031 -14.469 1 94.25 96 MET B O 1
ATOM 2512 N N . ASP B 1 97 ? -2.893 -22.422 -14.758 1 94.44 97 ASP B N 1
ATOM 2513 C CA . ASP B 1 97 ? -2.568 -22.734 -16.141 1 94.44 97 ASP B CA 1
ATOM 2514 C C . ASP B 1 97 ? -3.572 -22.094 -17.094 1 94.44 97 ASP B C 1
ATOM 2516 O O . ASP B 1 97 ? -4.668 -22.625 -17.297 1 94.44 97 ASP B O 1
ATOM 2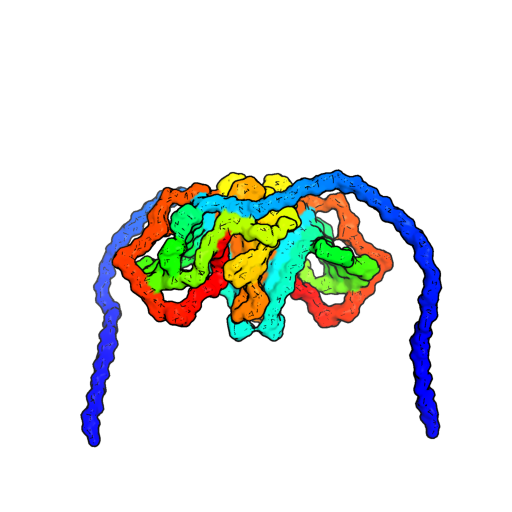520 N N . TYR B 1 98 ? -3.184 -21.078 -17.766 1 92.56 98 TYR B N 1
ATOM 2521 C CA . TYR B 1 98 ? -4.098 -20.312 -18.594 1 92.56 98 TYR B CA 1
ATOM 2522 C C . TYR B 1 98 ? -4.266 -20.953 -19.969 1 92.56 98 TYR B C 1
ATOM 2524 O O . TYR B 1 98 ? -5.156 -20.578 -20.734 1 92.56 98 TYR B O 1
ATOM 2532 N N . ASN B 1 99 ? -3.402 -21.891 -20.266 1 94.31 99 ASN B N 1
ATOM 2533 C CA . ASN B 1 99 ? -3.629 -22.672 -21.484 1 94.31 99 ASN B CA 1
ATOM 2534 C C . ASN B 1 99 ? -4.816 -23.609 -21.328 1 94.31 99 ASN B C 1
ATOM 2536 O O . ASN B 1 99 ? -5.633 -23.75 -22.234 1 94.31 99 ASN B O 1
ATOM 2540 N N . LYS B 1 100 ? -4.902 -24.156 -20.156 1 93.44 100 LYS B N 1
ATOM 2541 C CA . LYS B 1 100 ? -5.953 -25.141 -19.875 1 93.44 100 LYS B CA 1
ATOM 2542 C C . LYS B 1 100 ? -7.156 -24.469 -19.219 1 93.44 100 LYS B C 1
ATOM 2544 O O . LYS B 1 100 ? -8.219 -25.078 -19.078 1 93.44 100 LYS B O 1
ATOM 2549 N N . MET B 1 101 ? -6.902 -23.266 -18.766 1 91.94 101 MET B N 1
ATOM 2550 C CA . MET B 1 101 ? -7.891 -22.562 -17.953 1 91.94 101 MET B CA 1
ATOM 2551 C C . MET B 1 101 ? -8.242 -23.344 -16.703 1 91.94 10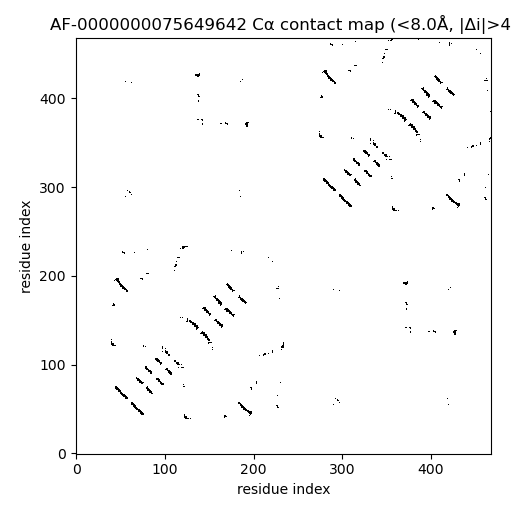1 MET B C 1
ATOM 2553 O O . MET B 1 101 ? -9.414 -23.5 -16.375 1 91.94 101 MET B O 1
ATOM 2557 N N . GLU B 1 102 ? -7.141 -23.828 -16.031 1 92.25 102 GLU B N 1
ATOM 2558 C CA . GLU B 1 102 ? -7.281 -24.609 -14.805 1 92.25 102 GLU B CA 1
ATOM 2559 C C . GLU B 1 102 ? -6.438 -24.016 -13.68 1 92.25 102 GLU B C 1
ATOM 2561 O O . GLU B 1 102 ? -5.328 -23.531 -13.914 1 92.25 102 GLU B O 1
ATOM 2566 N N . GLN B 1 103 ? -6.957 -24.156 -12.555 1 92.75 103 GLN B N 1
ATOM 2567 C CA . GLN B 1 103 ? -6.258 -23.797 -11.32 1 92.75 103 GLN B CA 1
ATOM 2568 C C . GLN B 1 103 ? -6.105 -25 -10.406 1 92.75 103 GLN B C 1
ATOM 2570 O O . GLN B 1 103 ? -7.086 -25.688 -10.102 1 92.75 103 GLN B O 1
ATOM 2575 N N . TYR B 1 104 ? -4.93 -25.266 -9.938 1 94.06 104 TYR B N 1
ATOM 2576 C CA . TYR B 1 104 ? -4.625 -26.344 -9.008 1 94.06 104 TYR B CA 1
ATOM 2577 C C . TYR B 1 104 ? -4.305 -25.797 -7.625 1 94.06 104 TYR B C 1
ATOM 2579 O O . TYR B 1 104 ? -3.49 -24.891 -7.484 1 94.06 104 TYR B O 1
ATOM 2587 N N . THR B 1 105 ? -4.969 -26.328 -6.648 1 93.44 105 THR B N 1
ATOM 2588 C CA . THR B 1 105 ? -4.691 -25.984 -5.258 1 93.44 105 THR B CA 1
ATOM 2589 C C . THR B 1 105 ? -4.078 -27.172 -4.516 1 93.44 105 THR B C 1
ATOM 2591 O O . THR B 1 105 ? -4.703 -28.219 -4.402 1 93.44 105 THR B O 1
ATOM 2594 N N . ILE B 1 106 ? -2.881 -26.984 -4.09 1 95 106 ILE B N 1
ATOM 2595 C CA . ILE B 1 106 ? -2.117 -28.016 -3.406 1 95 106 ILE B CA 1
ATOM 2596 C C . ILE B 1 106 ? -1.896 -27.609 -1.948 1 95 106 ILE B C 1
ATOM 2598 O O . ILE B 1 106 ? -1.292 -26.578 -1.667 1 95 106 ILE B O 1
ATOM 2602 N N . THR B 1 107 ? -2.393 -28.328 -1.061 1 92.62 107 THR B N 1
ATOM 2603 C CA . THR B 1 107 ? -2.229 -28.109 0.373 1 92.62 107 THR B CA 1
ATOM 2604 C C . THR B 1 107 ? -1.693 -29.375 1.05 1 92.62 107 THR B C 1
ATOM 2606 O O . THR B 1 107 ? -2.41 -30.375 1.179 1 92.62 107 THR B O 1
ATOM 2609 N N . GLY B 1 108 ? -0.479 -29.297 1.507 1 94.06 108 GLY B N 1
ATOM 2610 C CA . GLY B 1 108 ? 0.154 -30.5 1.989 1 94.06 108 GLY B CA 1
ATOM 2611 C C . GLY B 1 108 ? 0.252 -31.594 0.93 1 94.06 108 GLY B C 1
ATOM 2612 O O . GLY B 1 108 ? 0.846 -31.375 -0.13 1 94.06 108 GLY B O 1
ATOM 2613 N N . THR B 1 109 ? -0.435 -32.594 1.17 1 93.62 109 THR B N 1
ATOM 2614 C CA . THR B 1 109 ? -0.347 -33.719 0.244 1 93.62 109 THR B CA 1
ATOM 2615 C C . THR B 1 109 ? -1.618 -33.844 -0.592 1 93.62 109 THR B C 1
ATOM 2617 O O . THR B 1 109 ? -1.769 -34.781 -1.38 1 93.62 109 THR B O 1
ATOM 2620 N N . THR B 1 110 ? -2.514 -32.906 -0.406 1 93.25 110 THR B N 1
ATOM 2621 C CA . THR B 1 110 ? -3.777 -32.938 -1.134 1 93.25 110 THR B CA 1
ATOM 2622 C C . THR B 1 110 ? -3.768 -31.922 -2.277 1 93.25 110 THR B C 1
ATOM 2624 O O . THR B 1 110 ? -3.049 -30.922 -2.223 1 93.25 110 THR B O 1
ATOM 2627 N N . CYS B 1 111 ? -4.527 -32.312 -3.275 1 95.38 111 CYS B N 1
ATOM 2628 C CA . CYS B 1 111 ? -4.66 -31.359 -4.387 1 95.38 111 CYS B CA 1
ATOM 2629 C C . CYS B 1 111 ? -6.066 -31.406 -4.973 1 95.38 111 CYS B C 1
ATOM 2631 O O . CYS B 1 111 ? -6.754 -32.438 -4.875 1 95.38 111 CYS B O 1
ATOM 2633 N N . THR B 1 112 ? -6.508 -30.266 -5.48 1 94.38 112 THR B N 1
ATOM 2634 C CA . THR B 1 112 ? -7.75 -30.156 -6.238 1 94.38 112 THR B CA 1
ATOM 2635 C C . THR B 1 112 ? -7.555 -29.297 -7.48 1 94.38 112 THR B C 1
ATOM 2637 O O . THR B 1 112 ? -6.625 -28.484 -7.543 1 94.38 112 THR B O 1
ATOM 2640 N N . VAL B 1 113 ? -8.391 -29.547 -8.422 1 94.62 113 VAL B N 1
ATOM 2641 C CA . VAL B 1 113 ? -8.344 -28.734 -9.633 1 94.62 113 VAL B CA 1
ATOM 2642 C C . VAL B 1 113 ? -9.711 -28.094 -9.883 1 94.62 113 VAL B C 1
ATOM 2644 O O . VAL B 1 113 ? -10.75 -28.703 -9.617 1 94.62 113 VAL B O 1
ATOM 2647 N N . GLY B 1 114 ? -9.688 -26.797 -10.312 1 90.31 114 GLY B N 1
ATOM 2648 C CA . GLY B 1 114 ? -10.883 -26.078 -10.703 1 90.31 114 GLY B CA 1
ATOM 2649 C C . GLY B 1 114 ? -10.719 -25.312 -12 1 90.31 114 GLY B C 1
ATOM 2650 O O . GLY B 1 114 ? -9.594 -25.078 -12.453 1 90.31 114 GLY B O 1
ATOM 2651 N N . ARG B 1 115 ? -11.883 -24.953 -12.578 1 88.88 115 ARG B N 1
ATOM 2652 C CA . ARG B 1 115 ? -11.875 -24.156 -13.805 1 88.88 115 ARG B CA 1
ATOM 2653 C C . ARG B 1 115 ? -11.68 -22.672 -13.484 1 88.88 115 ARG B C 1
ATOM 2655 O O . ARG B 1 115 ? -12.266 -22.156 -12.531 1 88.88 115 ARG B O 1
ATOM 2662 N N . MET B 1 116 ? -10.781 -22.047 -14.312 1 85.25 116 MET B N 1
ATOM 2663 C CA . MET B 1 116 ? -10.602 -20.594 -14.18 1 85.25 116 MET B CA 1
ATOM 2664 C C . MET B 1 116 ? -11.57 -19.844 -15.086 1 85.25 116 MET B C 1
ATOM 2666 O O . MET B 1 116 ? -11.82 -20.266 -16.219 1 85.25 116 MET B O 1
ATOM 2670 N N . MET B 1 117 ? -12.242 -18.812 -14.5 1 75.62 117 MET B N 1
ATOM 2671 C CA . MET B 1 117 ? -13.242 -18.062 -15.258 1 75.62 117 MET B CA 1
ATOM 2672 C C . MET B 1 117 ? -12.625 -16.812 -15.891 1 75.62 117 MET B C 1
ATOM 2674 O O . MET B 1 117 ? -13.164 -16.281 -16.859 1 75.62 117 MET B O 1
ATOM 2678 N N . ASN B 1 118 ? -11.57 -16.469 -15.305 1 68.88 118 ASN B N 1
ATOM 2679 C CA . ASN B 1 118 ? -10.969 -15.25 -15.844 1 68.88 118 ASN B CA 1
ATOM 2680 C C . ASN B 1 118 ? -9.891 -15.57 -16.875 1 68.88 118 ASN B C 1
ATOM 2682 O O . ASN B 1 118 ? -8.977 -16.359 -16.594 1 68.88 118 ASN B O 1
ATOM 2686 N N . THR B 1 119 ? -10.133 -15.117 -18.125 1 63.16 119 THR B N 1
ATOM 2687 C CA . THR B 1 119 ? -9.383 -15.586 -19.281 1 63.16 119 THR B CA 1
ATOM 2688 C C . THR B 1 119 ? -8.062 -14.828 -19.406 1 63.16 119 THR B C 1
ATOM 2690 O O . THR B 1 119 ? -7.184 -15.227 -20.172 1 63.16 119 THR B O 1
ATOM 2693 N N . GLY B 1 120 ? -7.816 -13.906 -18.688 1 73.56 120 GLY B N 1
ATOM 2694 C CA . GLY B 1 120 ? -6.695 -13.273 -19.359 1 73.56 120 GLY B CA 1
ATOM 2695 C C . GLY B 1 120 ? -5.555 -12.93 -18.422 1 73.56 120 GLY B C 1
ATOM 2696 O O . GLY B 1 120 ? -5.781 -12.531 -17.266 1 73.56 120 GLY B O 1
ATOM 2697 N N . MET B 1 121 ? -4.324 -13.453 -18.891 1 82 121 MET B N 1
ATOM 2698 C CA . MET B 1 121 ? -3.059 -12.984 -18.328 1 82 121 MET B CA 1
ATOM 2699 C C . MET B 1 121 ? -2.551 -11.758 -19.094 1 82 121 MET B C 1
ATOM 2701 O O . MET B 1 121 ? -2.602 -11.719 -20.328 1 82 121 MET B O 1
ATOM 2705 N N . LEU B 1 122 ? -2.322 -10.719 -18.344 1 84.81 122 LEU B N 1
ATOM 2706 C CA . LEU B 1 122 ? -1.746 -9.523 -18.953 1 84.81 122 LEU B CA 1
ATOM 2707 C C . LEU B 1 122 ?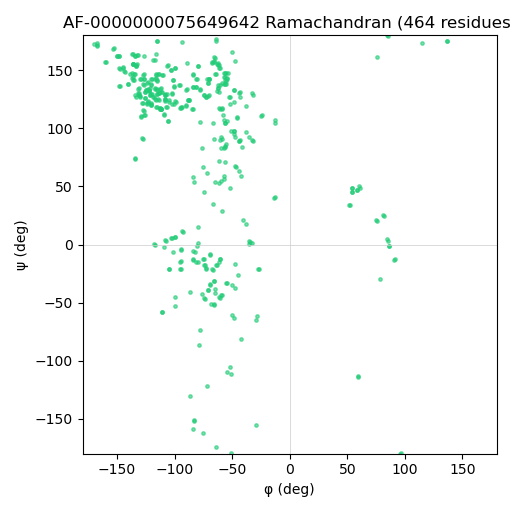 -0.357 -9.242 -18.391 1 84.81 122 LEU B C 1
ATOM 2709 O O . LEU B 1 122 ? -0.084 -9.539 -17.234 1 84.81 122 LEU B O 1
ATOM 2713 N N . ASN B 1 123 ? 0.521 -8.789 -19.297 1 91.75 123 ASN B N 1
ATOM 2714 C CA . ASN B 1 123 ? 1.827 -8.391 -18.781 1 91.75 123 ASN B CA 1
ATOM 2715 C C . ASN B 1 123 ? 2.096 -6.91 -19.031 1 91.75 123 ASN B C 1
ATOM 2717 O O . ASN B 1 123 ? 3.146 -6.395 -18.641 1 91.75 123 ASN B O 1
ATOM 2721 N N . CYS B 1 124 ? 1.1 -6.273 -19.656 1 93.12 124 CYS B N 1
ATOM 2722 C CA . CYS B 1 124 ? 1.229 -4.836 -19.875 1 93.12 124 CYS B CA 1
ATOM 2723 C C . CYS B 1 124 ? 0.179 -4.07 -19.078 1 93.12 124 CYS B C 1
ATOM 2725 O O . CYS B 1 124 ? -0.924 -4.57 -18.844 1 93.12 124 CYS B O 1
ATOM 2727 N N . LEU B 1 125 ? 0.579 -2.895 -18.641 1 92.62 125 LEU B N 1
ATOM 2728 C CA . LEU B 1 125 ? -0.462 -1.997 -18.156 1 92.62 125 LEU B CA 1
ATOM 2729 C C . LEU B 1 125 ? -1.528 -1.77 -19.219 1 92.62 125 LEU B C 1
ATOM 2731 O O . LEU B 1 125 ? -1.213 -1.658 -20.406 1 92.62 125 LEU B O 1
ATOM 2735 N N . PRO B 1 126 ? -2.785 -1.713 -18.766 1 90 126 PRO B N 1
ATOM 2736 C CA . PRO B 1 126 ? -3.824 -1.407 -19.75 1 90 126 PRO B CA 1
ATOM 2737 C C . PRO B 1 126 ? -3.545 -0.121 -20.531 1 90 126 PRO B C 1
ATOM 2739 O O . PRO B 1 126 ? -3.031 0.846 -19.953 1 90 126 PRO B O 1
ATOM 2742 N N . MET B 1 127 ? -3.967 -0.102 -21.734 1 88.25 127 MET B N 1
ATOM 2743 C CA . MET B 1 127 ? -3.684 1.044 -22.594 1 88.25 127 MET B CA 1
ATOM 2744 C C . MET B 1 127 ? -4.418 2.287 -22.109 1 88.25 127 MET B C 1
ATOM 2746 O O . MET B 1 127 ? -4 3.412 -22.391 1 88.25 127 MET B O 1
ATOM 2750 N N . ASN B 1 128 ? -5.457 2.111 -21.344 1 88.56 128 ASN B N 1
ATOM 2751 C CA . ASN B 1 128 ? -6.227 3.256 -20.875 1 88.56 128 ASN B CA 1
ATOM 2752 C C . ASN B 1 128 ? -5.742 3.729 -19.5 1 88.56 128 ASN B C 1
ATOM 2754 O O . ASN B 1 128 ? -6.398 4.547 -18.859 1 88.56 128 ASN B O 1
ATOM 2758 N N . SER B 1 129 ? -4.613 3.189 -19.141 1 93.38 129 SER B N 1
ATOM 2759 C CA . SER B 1 129 ? -4.047 3.658 -17.891 1 93.38 129 SER B CA 1
ATOM 2760 C C . SER B 1 129 ? -3.656 5.129 -17.969 1 93.38 129 SER B C 1
ATOM 2762 O O . SER B 1 129 ? -3.262 5.613 -19.031 1 93.38 129 SER B O 1
ATOM 2764 N N . THR B 1 130 ? -3.787 5.863 -16.828 1 95.31 130 THR B N 1
ATOM 2765 C CA . THR B 1 130 ? -3.445 7.281 -16.766 1 95.31 130 THR B CA 1
ATOM 2766 C C . THR B 1 130 ? -2.166 7.492 -15.961 1 95.31 130 THR B C 1
ATOM 2768 O O . THR B 1 130 ? -2.07 7.059 -14.812 1 95.31 130 THR B O 1
ATOM 2771 N N . TYR B 1 131 ? -1.273 8.125 -16.641 1 96.75 131 TYR B N 1
ATOM 2772 C CA . TYR B 1 131 ? -0.018 8.461 -15.977 1 96.75 131 TYR B CA 1
ATOM 2773 C C . TYR B 1 131 ? -0.225 9.555 -14.93 1 96.75 131 TYR B C 1
ATOM 2775 O O . TYR B 1 131 ? -0.782 10.609 -15.234 1 96.75 131 TYR B O 1
ATOM 2783 N N . MET B 1 132 ? 0.261 9.297 -13.664 1 96.12 132 MET B N 1
ATOM 2784 C CA . MET B 1 132 ? 0.027 10.242 -12.578 1 96.12 132 MET B CA 1
ATOM 2785 C C . MET B 1 132 ? 1.295 11.023 -12.258 1 96.12 132 MET B C 1
ATOM 2787 O O . MET B 1 132 ? 1.236 12.062 -11.594 1 96.12 132 MET B O 1
ATOM 2791 N N . GLY B 1 133 ? 2.432 10.523 -12.617 1 96.19 133 GLY B N 1
ATOM 2792 C CA . GLY B 1 133 ? 3.701 11.188 -12.359 1 96.19 133 GLY B CA 1
ATOM 2793 C C . GLY B 1 133 ? 4.773 10.242 -11.852 1 96.19 133 GLY B C 1
ATOM 2794 O O . GLY B 1 133 ? 4.535 9.039 -11.711 1 96.19 133 GLY B O 1
ATOM 2795 N N . SER B 1 134 ? 5.965 10.82 -11.711 1 97.06 134 SER B N 1
ATOM 2796 C CA . SER B 1 134 ? 7.09 10.078 -11.156 1 97.06 134 SER B CA 1
ATOM 2797 C C . SER B 1 134 ? 7.469 10.594 -9.773 1 97.06 134 SER B C 1
ATOM 2799 O O . SER B 1 134 ? 7.328 11.789 -9.492 1 97.06 134 SER B O 1
ATOM 2801 N N . SER B 1 135 ? 7.891 9.68 -8.953 1 97.75 135 SER B N 1
ATOM 2802 C CA . SER B 1 135 ? 8.344 10.031 -7.613 1 97.75 135 SER B CA 1
ATOM 2803 C C . SER B 1 135 ? 9.367 9.023 -7.098 1 97.75 135 SER B C 1
ATOM 2805 O O . SER B 1 135 ? 9.617 8 -7.738 1 97.75 135 SER B O 1
ATOM 2807 N N . ARG B 1 136 ? 10.016 9.406 -5.953 1 98.25 136 ARG B N 1
ATOM 2808 C CA . ARG B 1 136 ? 11.062 8.555 -5.398 1 98.25 136 ARG B CA 1
ATOM 2809 C C . ARG B 1 136 ? 10.672 8.047 -4.012 1 98.25 136 ARG B C 1
ATOM 2811 O O . ARG B 1 136 ? 10.391 8.844 -3.115 1 98.25 136 ARG B O 1
ATOM 2818 N N . PHE B 1 137 ? 10.703 6.707 -3.883 1 98.5 137 PHE B N 1
ATOM 2819 C CA . PHE B 1 137 ? 10.609 6.098 -2.561 1 98.5 137 PHE B CA 1
ATOM 2820 C C . PHE B 1 137 ? 11.969 6.109 -1.861 1 98.5 137 PHE B C 1
ATOM 2822 O O . PHE B 1 137 ? 13 5.902 -2.496 1 98.5 137 PHE B O 1
ATOM 2829 N N . GLY B 1 138 ? 12 6.348 -0.521 1 98.06 138 GLY B N 1
ATOM 2830 C CA . GLY B 1 138 ? 13.219 6.215 0.263 1 98.06 138 GLY B CA 1
ATOM 2831 C C . GLY B 1 138 ? 14.117 7.43 0.174 1 98.06 138 GLY B C 1
ATOM 2832 O O . GLY B 1 138 ? 15.344 7.312 0.291 1 98.06 138 GLY B O 1
ATOM 2833 N N . GLY B 1 139 ? 13.539 8.531 -0.121 1 97.75 139 GLY B N 1
ATOM 2834 C CA . GLY B 1 139 ? 14.336 9.742 -0.276 1 97.75 139 GLY B CA 1
ATOM 2835 C C . GLY B 1 139 ? 14.695 10.039 -1.719 1 97.75 139 GLY B C 1
ATOM 2836 O O . GLY B 1 139 ? 14.367 9.258 -2.619 1 97.75 139 GLY B O 1
ATOM 2837 N N . MET B 1 140 ? 15.422 11.117 -1.899 1 96.81 140 MET B N 1
ATOM 2838 C CA . MET B 1 140 ? 15.672 11.633 -3.242 1 96.81 140 MET B CA 1
ATOM 2839 C C . MET B 1 140 ? 16.688 10.766 -3.98 1 96.81 140 MET B C 1
ATOM 2841 O O . MET B 1 140 ? 16.781 10.828 -5.207 1 96.81 140 MET B O 1
ATOM 2845 N N . GLU B 1 141 ? 17.438 9.961 -3.289 1 95.94 141 GLU B N 1
ATOM 2846 C CA . GLU B 1 141 ? 18.375 9.023 -3.914 1 95.94 141 GLU B CA 1
ATOM 2847 C C . GLU B 1 141 ? 17.781 7.621 -3.977 1 95.94 141 GLU B C 1
ATOM 2849 O O . GLU B 1 141 ? 18.469 6.664 -4.32 1 95.94 141 GLU B O 1
ATOM 2854 N N . GLY B 1 142 ? 16.547 7.508 -3.613 1 97.31 142 GLY B N 1
ATOM 2855 C CA . GLY B 1 142 ? 15.898 6.203 -3.52 1 97.31 142 GLY B CA 1
ATOM 2856 C C . GLY B 1 142 ? 15.375 5.699 -4.852 1 97.31 142 GLY B C 1
ATOM 2857 O O . GLY B 1 142 ? 15.984 5.945 -5.895 1 97.31 142 GLY B O 1
ATOM 2858 N N . LEU B 1 143 ? 14.367 4.902 -4.887 1 98.31 143 LEU B N 1
ATOM 2859 C CA . LEU B 1 143 ? 13.828 4.199 -6.047 1 98.31 143 LEU B CA 1
ATOM 2860 C C . LEU B 1 143 ? 12.867 5.09 -6.824 1 98.31 143 LEU B C 1
ATOM 2862 O O . LEU B 1 143 ? 11.812 5.473 -6.309 1 98.31 143 LEU B O 1
ATOM 2866 N N . LEU B 1 144 ? 13.211 5.398 -8.039 1 98.12 144 LEU B N 1
ATOM 2867 C CA . LEU B 1 144 ? 12.32 6.129 -8.93 1 98.12 144 LEU B CA 1
ATOM 2868 C C . LEU B 1 144 ? 11.203 5.227 -9.438 1 98.12 144 LEU B C 1
ATOM 2870 O O . LEU B 1 144 ? 11.461 4.129 -9.945 1 98.12 144 LEU B O 1
ATOM 2874 N N . VAL B 1 145 ? 9.953 5.734 -9.281 1 98.12 145 VAL B N 1
ATOM 2875 C CA . VAL B 1 145 ? 8.82 4.965 -9.773 1 98.12 145 VAL B CA 1
ATOM 2876 C C . VAL B 1 145 ? 7.879 5.875 -10.562 1 98.12 145 VAL B C 1
ATOM 2878 O O . VAL B 1 145 ? 7.871 7.094 -10.359 1 98.12 145 VAL B O 1
ATOM 2881 N N . ASP B 1 146 ? 7.16 5.238 -11.484 1 97.75 146 ASP B N 1
ATOM 2882 C CA . ASP B 1 146 ? 6.027 5.852 -12.164 1 97.75 146 ASP B CA 1
ATOM 2883 C C . ASP B 1 146 ? 4.703 5.352 -11.594 1 97.75 146 ASP B C 1
ATOM 2885 O O . ASP B 1 146 ? 4.492 4.145 -11.469 1 97.75 146 ASP B O 1
ATOM 2889 N N . SER B 1 147 ? 3.861 6.336 -11.281 1 97.56 147 SER B N 1
ATOM 2890 C CA . SER B 1 147 ? 2.541 5.996 -10.766 1 97.56 147 SER B CA 1
ATOM 2891 C C . SER B 1 147 ? 1.477 6.102 -11.852 1 97.56 147 SER B C 1
ATOM 2893 O O . SER B 1 147 ? 1.48 7.043 -12.641 1 97.56 147 SER B O 1
ATOM 2895 N N . TRP B 1 148 ? 0.606 5.062 -11.852 1 96.81 148 TRP B N 1
ATOM 2896 C CA . TRP B 1 148 ? -0.456 4.988 -12.852 1 96.81 148 TRP B CA 1
ATOM 2897 C C . TRP B 1 148 ? -1.801 4.699 -12.195 1 96.81 148 TRP B C 1
ATOM 2899 O O . TRP B 1 148 ? -1.892 3.865 -11.289 1 96.81 148 TRP B O 1
ATOM 2909 N N . SER B 1 149 ? -2.801 5.391 -12.57 1 95.69 149 SER B N 1
ATOM 2910 C CA . SER B 1 149 ? -4.172 4.98 -12.297 1 95.69 149 SER B CA 1
ATOM 2911 C C . SER B 1 149 ? -4.676 4 -13.352 1 95.69 149 SER B C 1
ATOM 2913 O O . SER B 1 149 ? -4.492 4.223 -14.547 1 95.69 149 SER B O 1
ATOM 2915 N N . ILE B 1 150 ? -5.312 2.973 -12.844 1 93.88 150 ILE B N 1
ATOM 2916 C CA . ILE B 1 150 ? -5.691 1.929 -13.789 1 93.88 150 ILE B CA 1
ATOM 2917 C C . ILE B 1 150 ? -7.148 1.529 -13.562 1 93.88 150 ILE B C 1
ATOM 2919 O O . ILE B 1 150 ? -7.688 1.724 -12.469 1 93.88 150 ILE B O 1
ATOM 2923 N N . VAL B 1 151 ? -7.746 0.999 -14.625 1 90.69 151 VAL B N 1
ATOM 2924 C CA . VAL B 1 151 ? -9 0.252 -14.586 1 90.69 151 VAL B CA 1
ATOM 2925 C C . VAL B 1 151 ? -8.758 -1.188 -15.031 1 90.69 151 VAL B C 1
ATOM 2927 O O . VAL B 1 151 ? -8.242 -1.43 -16.125 1 90.69 151 VAL B O 1
ATOM 2930 N N . ASP B 1 152 ? -9.039 -2.033 -14.094 1 82.62 152 ASP B N 1
ATOM 2931 C CA . ASP B 1 152 ? -8.867 -3.441 -14.438 1 82.62 152 ASP B CA 1
ATOM 2932 C C . ASP B 1 152 ? -9.781 -3.838 -15.602 1 82.62 152 ASP B C 1
ATOM 2934 O O . ASP B 1 152 ? -11.008 -3.809 -15.469 1 82.62 152 ASP B O 1
ATOM 2938 N N . PRO B 1 153 ? -9.227 -4.223 -16.703 1 81.12 153 PRO B N 1
ATOM 2939 C CA . PRO B 1 153 ? -10.078 -4.535 -17.859 1 81.12 153 PRO B CA 1
ATOM 2940 C C . PRO B 1 153 ? -10.805 -5.871 -17.719 1 81.12 153 PRO B C 1
ATOM 2942 O O . PRO B 1 153 ? -11.742 -6.152 -18.469 1 81.12 153 PRO B O 1
ATOM 2945 N N . ILE B 1 154 ? -10.43 -6.645 -16.797 1 78 154 ILE B N 1
ATOM 2946 C CA . ILE B 1 154 ? -11 -7.98 -16.672 1 78 154 ILE B CA 1
ATOM 2947 C C . ILE B 1 154 ? -12.078 -7.977 -15.594 1 78 154 ILE B C 1
ATOM 2949 O O . ILE B 1 154 ? -13.211 -8.406 -15.836 1 78 154 ILE B O 1
ATOM 2953 N N . LEU B 1 155 ? -11.797 -7.367 -14.484 1 74.12 155 LEU B N 1
ATOM 2954 C CA . LEU B 1 155 ? -12.703 -7.473 -13.344 1 74.12 155 LEU B CA 1
ATOM 2955 C C . LEU B 1 155 ? -13.43 -6.152 -13.102 1 74.12 155 LEU B C 1
ATOM 2957 O O . LEU B 1 155 ? -14.406 -6.105 -12.352 1 74.12 155 LEU B O 1
ATOM 2961 N N . GLY B 1 156 ? -13.141 -5 -13.922 1 76.69 156 GLY B N 1
ATOM 2962 C CA . GLY B 1 156 ? -13.742 -3.68 -13.836 1 76.69 156 GLY B CA 1
ATOM 2963 C C . GLY B 1 156 ? -13.18 -2.834 -12.711 1 76.69 156 GLY B C 1
ATOM 2964 O O . GLY B 1 156 ? -13.516 -1.653 -12.586 1 76.69 156 GLY B O 1
ATOM 2965 N N . GLY B 1 157 ? -12.719 -3.152 -11.641 1 88.06 157 GLY B N 1
ATOM 2966 C CA . GLY B 1 157 ? -12.18 -2.4 -10.516 1 88.06 157 GLY B CA 1
ATOM 2967 C C . GLY B 1 157 ? -11.141 -1.373 -10.93 1 88.06 157 GLY B C 1
ATOM 2968 O O . GLY B 1 157 ? -10.805 -1.262 -12.109 1 88.06 157 GLY B O 1
ATOM 2969 N N . THR B 1 158 ? -10.82 -0.437 -9.984 1 93.19 158 THR B N 1
ATOM 2970 C CA . THR B 1 158 ? -9.82 0.598 -10.219 1 93.19 158 THR B CA 1
ATOM 2971 C C . THR B 1 158 ? -8.641 0.433 -9.266 1 93.19 158 THR B C 1
ATOM 2973 O O . THR B 1 158 ? -8.711 -0.353 -8.312 1 93.19 158 THR B O 1
ATOM 2976 N N . GLY B 1 159 ? -7.566 1.131 -9.672 1 93.5 159 GLY B N 1
ATOM 2977 C CA . GLY B 1 159 ? -6.414 1.017 -8.789 1 93.5 159 GLY B CA 1
ATOM 2978 C C . GLY B 1 159 ? -5.305 1.996 -9.133 1 93.5 159 GLY B C 1
ATOM 2979 O O . GLY B 1 159 ? -5.438 2.797 -10.055 1 93.5 159 GLY B O 1
ATOM 2980 N N . VAL B 1 160 ? -4.336 2.004 -8.25 1 96.44 160 VAL B N 1
ATOM 2981 C CA . VAL B 1 160 ? -3.088 2.738 -8.445 1 96.44 160 VAL B CA 1
ATOM 2982 C C . VAL B 1 160 ? -1.905 1.773 -8.383 1 96.44 160 VAL B C 1
ATOM 2984 O O . VAL B 1 160 ? -1.851 0.904 -7.512 1 96.44 160 VAL B O 1
ATOM 2987 N N . ILE B 1 161 ? -1.016 1.973 -9.375 1 96.25 161 ILE B N 1
ATOM 2988 C CA . ILE B 1 161 ? 0.156 1.106 -9.438 1 96.25 161 ILE B CA 1
ATOM 2989 C C . ILE B 1 161 ? 1.424 1.956 -9.5 1 96.25 161 ILE B C 1
ATOM 2991 O O . ILE B 1 161 ? 1.457 2.977 -10.195 1 96.25 161 ILE B O 1
ATOM 2995 N N . ASP B 1 162 ? 2.426 1.509 -8.742 1 97.94 162 ASP B N 1
ATOM 2996 C CA . ASP B 1 162 ? 3.775 2.047 -8.891 1 97.94 162 ASP B CA 1
ATOM 2997 C C . ASP B 1 162 ? 4.703 1.033 -9.555 1 97.94 162 ASP B C 1
ATOM 2999 O O . ASP B 1 162 ? 4.766 -0.126 -9.141 1 97.94 162 ASP B O 1
ATOM 3003 N N . ILE B 1 163 ? 5.367 1.509 -10.562 1 97.81 163 ILE B N 1
ATOM 3004 C CA . ILE B 1 163 ? 6.25 0.642 -11.336 1 97.81 163 ILE B CA 1
ATOM 3005 C C . ILE B 1 163 ? 7.555 1.374 -11.641 1 97.81 163 ILE B C 1
ATOM 3007 O O . ILE B 1 163 ? 7.57 2.6 -11.773 1 97.81 163 ILE B O 1
ATOM 3011 N N . THR B 1 164 ? 8.625 0.574 -11.703 1 98.06 164 THR B N 1
ATOM 3012 C CA . THR B 1 164 ? 9.898 1.22 -12.023 1 98.06 164 THR B CA 1
ATOM 3013 C C . THR B 1 164 ? 9.914 1.685 -13.477 1 98.06 164 THR B C 1
ATOM 3015 O O . THR B 1 164 ? 9.352 1.024 -14.359 1 98.06 164 THR B O 1
ATOM 3018 N N . ARG B 1 165 ? 10.555 2.904 -13.656 1 90.12 165 ARG B N 1
ATOM 3019 C CA . ARG B 1 165 ? 10.711 3.395 -15.023 1 90.12 165 ARG B CA 1
ATOM 3020 C C . ARG B 1 165 ? 11.539 2.428 -15.859 1 90.12 165 ARG B C 1
ATOM 3022 O O . ARG B 1 165 ? 11.195 2.141 -17.016 1 90.12 165 ARG B O 1
ATOM 3029 N N . ASP B 1 166 ? 12.609 2.049 -15.188 1 90.69 166 ASP B N 1
ATOM 3030 C CA . ASP B 1 166 ? 13.477 1.101 -15.883 1 90.69 166 ASP B CA 1
ATOM 3031 C C . ASP B 1 166 ? 13.062 -0.339 -15.586 1 90.69 166 ASP B C 1
ATOM 3033 O O . ASP B 1 166 ? 13 -0.744 -14.422 1 90.69 166 ASP B O 1
ATOM 3037 N N . GLY B 1 167 ? 12.711 -1.1 -16.609 1 95.19 167 GLY B N 1
ATOM 3038 C CA . GLY B 1 167 ? 12.422 -2.518 -16.469 1 95.19 167 GLY B CA 1
ATOM 3039 C C . GLY B 1 167 ? 10.953 -2.805 -16.188 1 95.19 167 GLY B C 1
ATOM 3040 O O . GLY B 1 167 ? 10.523 -3.955 -16.25 1 95.19 167 GLY B O 1
ATOM 3041 N N . CYS B 1 168 ? 10.219 -1.77 -15.852 1 97.31 168 CYS B N 1
ATOM 3042 C CA . CYS B 1 168 ? 8.789 -1.902 -15.594 1 97.31 168 CYS B CA 1
ATOM 3043 C C . CYS B 1 168 ? 8.523 -2.969 -14.539 1 97.31 168 CYS B C 1
ATOM 3045 O O . CYS B 1 168 ? 7.68 -3.85 -14.734 1 97.31 168 CYS B O 1
ATOM 3047 N N . ILE B 1 169 ? 9.25 -2.889 -13.453 1 98.06 169 ILE B N 1
ATOM 3048 C CA . ILE B 1 169 ? 9.094 -3.82 -12.344 1 98.06 169 ILE B CA 1
ATOM 3049 C C . ILE B 1 169 ? 8.016 -3.309 -11.391 1 98.06 169 ILE B C 1
ATOM 3051 O O . ILE B 1 169 ? 8.086 -2.174 -10.914 1 98.06 169 ILE B O 1
ATOM 3055 N N . LEU B 1 170 ? 7.035 -4.133 -11.156 1 97.31 170 LEU B N 1
ATOM 3056 C CA . LEU B 1 170 ? 5.961 -3.771 -10.234 1 97.31 170 LEU B CA 1
ATOM 3057 C C . LEU B 1 170 ? 6.504 -3.547 -8.828 1 97.31 170 LEU B C 1
ATOM 3059 O O . LEU B 1 170 ? 7.316 -4.336 -8.336 1 97.31 170 LEU B O 1
ATOM 3063 N N . VAL B 1 171 ? 6.082 -2.502 -8.211 1 98.5 171 VAL B N 1
ATOM 3064 C CA . VAL B 1 171 ? 6.531 -2.168 -6.859 1 98.5 171 VAL B CA 1
ATOM 3065 C C . VAL B 1 171 ? 5.379 -2.346 -5.875 1 98.5 171 VAL B C 1
ATOM 3067 O O . VAL B 1 171 ? 5.5 -3.088 -4.895 1 98.5 171 VAL B O 1
ATOM 3070 N N . ASP B 1 172 ? 4.297 -1.665 -6.094 1 97.56 172 ASP B N 1
ATOM 3071 C CA . ASP B 1 172 ? 3.105 -1.826 -5.266 1 97.56 172 ASP B CA 1
ATOM 3072 C C . ASP B 1 172 ? 1.838 -1.547 -6.07 1 97.56 172 ASP B C 1
ATOM 3074 O O . ASP B 1 172 ? 1.906 -1.031 -7.188 1 97.56 172 ASP B O 1
ATOM 3078 N N . GLU B 1 173 ? 0.763 -2.021 -5.504 1 96.06 173 GLU B N 1
ATOM 3079 C CA . GLU B 1 173 ? -0.542 -1.857 -6.137 1 96.06 173 GLU B CA 1
ATOM 3080 C C . GLU B 1 173 ? -1.65 -1.74 -5.094 1 96.06 173 GLU B C 1
ATOM 3082 O O . GLU B 1 173 ? -1.621 -2.426 -4.07 1 96.06 173 GLU B O 1
ATOM 3087 N N . VAL B 1 174 ? -2.527 -0.829 -5.312 1 96.56 174 VAL B N 1
ATOM 3088 C CA . VAL B 1 174 ? -3.795 -0.749 -4.594 1 96.56 174 VAL B CA 1
ATOM 3089 C C . VAL B 1 174 ? -4.953 -0.968 -5.566 1 96.56 174 VAL B C 1
ATOM 3091 O O . VAL B 1 174 ? -4.977 -0.387 -6.652 1 96.56 174 VAL B O 1
ATOM 3094 N N . ARG B 1 175 ? -5.875 -1.807 -5.148 1 94.31 175 ARG B N 1
ATOM 3095 C CA . ARG B 1 175 ? -7.043 -2.088 -5.977 1 94.31 175 ARG B CA 1
ATOM 3096 C C . ARG B 1 175 ? -8.336 -1.935 -5.172 1 94.31 175 ARG B C 1
ATOM 3098 O O . ARG B 1 175 ? -8.398 -2.334 -4.008 1 94.31 175 ARG B O 1
ATOM 3105 N N . ILE B 1 176 ? -9.258 -1.431 -5.875 1 94.69 176 ILE B N 1
ATOM 3106 C CA . ILE B 1 176 ? -10.586 -1.241 -5.305 1 94.69 176 ILE B CA 1
ATOM 3107 C C . ILE B 1 176 ? -11.617 -1.989 -6.145 1 94.69 176 ILE B C 1
ATOM 3109 O O . ILE B 1 176 ? -11.641 -1.867 -7.371 1 94.69 176 ILE B O 1
ATOM 3113 N N . SER B 1 177 ? -12.477 -2.727 -5.516 1 92.06 177 SER B N 1
ATOM 3114 C CA . SER B 1 177 ? -13.516 -3.451 -6.238 1 92.06 177 SER B CA 1
ATOM 3115 C C . SER B 1 177 ? -14.43 -2.496 -6.992 1 92.06 177 SER B C 1
ATOM 3117 O O . SER B 1 177 ? -14.555 -1.326 -6.621 1 92.06 177 SER B O 1
ATOM 3119 N N . PRO B 1 178 ? -14.977 -3.02 -8.07 1 89.88 178 PRO B N 1
ATOM 3120 C CA . PRO B 1 178 ? -15.898 -2.139 -8.797 1 89.88 178 PRO B CA 1
ATOM 3121 C C . PRO B 1 178 ? -17.109 -1.745 -7.965 1 89.88 178 PRO B C 1
ATOM 3123 O O . PRO B 1 178 ? -17.469 -2.445 -7.012 1 89.88 178 PRO B O 1
ATOM 3126 N N . PRO B 1 179 ? -17.688 -0.554 -8.391 1 86.25 179 PRO B N 1
ATOM 3127 C CA . PRO B 1 179 ? -18.938 -0.17 -7.723 1 86.25 179 PRO B CA 1
ATOM 3128 C C . PRO B 1 179 ? -20.016 -1.243 -7.828 1 86.25 179 PRO B C 1
ATOM 3130 O O . PRO B 1 179 ? -20.156 -1.887 -8.867 1 86.25 179 PRO B O 1
ATOM 3133 N N . GLY B 1 180 ? -20.734 -1.485 -6.758 1 86.19 180 GLY B N 1
ATOM 3134 C CA . GLY B 1 180 ? -21.828 -2.436 -6.762 1 86.19 180 GLY B CA 1
ATOM 3135 C C . GLY B 1 180 ? -21.375 -3.867 -6.531 1 86.19 180 GLY B C 1
ATOM 3136 O O . GLY B 1 180 ? -22.188 -4.797 -6.605 1 86.19 180 GLY B O 1
ATOM 3137 N N . SER B 1 181 ? -20.109 -4.031 -6.273 1 89.06 181 SER B N 1
ATOM 3138 C CA . SER B 1 181 ? -19.609 -5.375 -5.973 1 89.06 181 SER B CA 1
ATOM 3139 C C . SER B 1 181 ? -20.359 -5.984 -4.789 1 89.06 181 SER B C 1
ATOM 3141 O O . SER B 1 181 ? -20.688 -5.285 -3.826 1 89.06 181 SER B O 1
ATOM 3143 N N . GLN B 1 182 ? -20.5 -7.32 -4.867 1 86.94 182 GLN B N 1
ATOM 3144 C CA . GLN B 1 182 ? -21.141 -8.039 -3.77 1 86.94 182 GLN B CA 1
ATOM 3145 C C . GLN B 1 182 ? -20.234 -8.109 -2.551 1 86.94 182 GLN B C 1
ATOM 3147 O O . GLN B 1 182 ? -20.703 -8.305 -1.427 1 86.94 182 GLN B O 1
ATOM 3152 N N . GLU B 1 183 ? -19.016 -7.938 -2.807 1 89.56 183 GLU B N 1
ATOM 3153 C CA . GLU B 1 183 ? -18.016 -7.906 -1.751 1 89.56 183 GLU B CA 1
ATOM 3154 C C . GLU B 1 183 ? -17.047 -6.742 -1.942 1 89.56 183 GLU B C 1
ATOM 3156 O O . GLU B 1 183 ? -15.914 -6.934 -2.387 1 89.56 183 GLU B O 1
ATOM 3161 N N . PRO B 1 184 ? -17.609 -5.52 -1.625 1 92 184 PRO B N 1
ATOM 3162 C CA . PRO B 1 184 ? -16.672 -4.391 -1.727 1 92 184 PRO B CA 1
ATOM 3163 C C . PRO B 1 184 ? -15.344 -4.652 -1.027 1 92 184 PRO B C 1
ATOM 3165 O O . PRO B 1 184 ? -15.32 -5.188 0.085 1 92 184 PRO B O 1
ATOM 3168 N N . SER B 1 185 ? -14.258 -4.336 -1.737 1 93.69 185 SER B N 1
ATOM 3169 C CA . SER B 1 185 ? -12.953 -4.691 -1.186 1 93.69 185 SER B CA 1
ATOM 3170 C C . SER B 1 185 ? -11.891 -3.678 -1.587 1 93.69 185 SER B C 1
ATOM 3172 O O . SER B 1 185 ? -12.047 -2.963 -2.58 1 93.69 185 SER B O 1
ATOM 3174 N N . LEU B 1 186 ? -10.906 -3.553 -0.73 1 95.12 186 LEU B N 1
ATOM 3175 C CA . LEU B 1 186 ? -9.656 -2.832 -0.962 1 95.12 186 LEU B CA 1
ATOM 3176 C C . LEU B 1 186 ? -8.461 -3.748 -0.762 1 95.12 186 LEU B C 1
ATOM 3178 O O . LEU B 1 186 ? -8.32 -4.383 0.287 1 95.12 186 LEU B O 1
ATOM 3182 N N . ILE B 1 187 ? -7.66 -3.844 -1.786 1 95.25 187 ILE B N 1
ATOM 3183 C CA . ILE B 1 187 ? -6.461 -4.672 -1.748 1 95.25 187 ILE B CA 1
ATOM 3184 C C . ILE B 1 187 ? -5.219 -3.793 -1.878 1 95.25 187 ILE B C 1
ATOM 3186 O O . ILE B 1 187 ? -5.172 -2.9 -2.729 1 95.25 187 ILE B O 1
ATOM 3190 N N . THR B 1 188 ? -4.355 -4 -0.999 1 96.38 188 THR B N 1
ATOM 3191 C CA . THR B 1 188 ? -3.023 -3.428 -1.147 1 96.38 188 THR B CA 1
ATOM 3192 C C . THR B 1 188 ? -1.963 -4.523 -1.176 1 96.38 188 THR B C 1
ATOM 3194 O O . THR B 1 188 ? -2.049 -5.496 -0.423 1 96.38 188 THR B O 1
ATOM 3197 N N . LEU B 1 189 ? -1.012 -4.348 -2.086 1 96.62 189 LEU B N 1
ATOM 3198 C CA . LEU B 1 189 ? 0.073 -5.324 -2.115 1 96.62 189 LEU B CA 1
ATOM 3199 C C . LEU B 1 189 ? 1.394 -4.66 -2.486 1 96.62 189 LEU B C 1
ATOM 3201 O O . LEU B 1 189 ? 1.403 -3.609 -3.135 1 96.62 189 LEU B O 1
ATOM 3205 N N . GLY B 1 190 ? 2.492 -5.219 -2.041 1 97.31 190 GLY B N 1
ATOM 3206 C CA . GLY B 1 190 ? 3.859 -4.918 -2.436 1 97.31 190 GLY B CA 1
ATOM 3207 C C . GLY B 1 190 ? 4.586 -6.113 -3.023 1 97.31 190 GLY B C 1
ATOM 3208 O O . GLY B 1 190 ? 4.379 -7.25 -2.59 1 97.31 190 GLY B O 1
ATOM 3209 N N . VAL B 1 191 ? 5.406 -5.824 -4.047 1 98.19 191 VAL B N 1
ATOM 3210 C CA . VAL B 1 191 ? 6.199 -6.863 -4.699 1 98.19 191 VAL B CA 1
ATOM 3211 C C . VAL B 1 191 ? 7.684 -6.617 -4.445 1 98.19 191 VAL B C 1
ATOM 3213 O O . VAL B 1 191 ? 8.211 -5.559 -4.789 1 98.19 191 VAL B O 1
ATOM 3216 N N . THR B 1 192 ? 8.336 -7.641 -3.893 1 98.62 192 THR B N 1
ATOM 3217 C CA . THR B 1 192 ? 9.734 -7.453 -3.514 1 98.62 192 THR B CA 1
ATOM 3218 C C . THR B 1 192 ? 10.586 -8.609 -4.016 1 98.62 192 THR B C 1
ATOM 3220 O O . THR B 1 192 ? 10.062 -9.648 -4.418 1 98.62 192 THR B O 1
ATOM 3223 N N . ASP B 1 193 ? 11.852 -8.375 -4.039 1 98.62 193 ASP B N 1
ATOM 3224 C CA . ASP B 1 193 ? 12.883 -9.352 -4.371 1 98.62 193 ASP B CA 1
ATOM 3225 C C . ASP B 1 193 ? 12.609 -10.008 -5.723 1 98.62 193 ASP B C 1
ATOM 3227 O O . ASP B 1 193 ? 12.711 -11.227 -5.859 1 98.62 193 ASP B O 1
ATOM 3231 N N . VAL B 1 194 ? 12.258 -9.109 -6.637 1 98.62 194 VAL B N 1
ATOM 3232 C CA . VAL B 1 194 ? 11.938 -9.562 -7.984 1 98.62 194 VAL B CA 1
ATOM 3233 C C . VAL B 1 194 ? 13.219 -9.977 -8.711 1 98.62 194 VAL B C 1
ATOM 3235 O O . VAL B 1 194 ? 14.195 -9.227 -8.742 1 98.62 194 VAL B O 1
ATOM 3238 N N . THR B 1 195 ? 13.242 -11.156 -9.234 1 98.81 195 THR B N 1
ATOM 3239 C CA . THR B 1 195 ? 14.25 -11.648 -10.164 1 98.81 195 THR B CA 1
ATOM 3240 C C . THR B 1 195 ? 13.633 -11.961 -11.523 1 98.81 195 THR B C 1
ATOM 3242 O O . THR B 1 195 ? 12.477 -12.383 -11.602 1 98.81 195 THR B O 1
ATOM 3245 N N . LEU B 1 196 ? 14.422 -11.727 -12.531 1 98.38 196 LEU B N 1
ATOM 3246 C CA . LEU B 1 196 ? 13.922 -11.977 -13.883 1 98.38 196 LEU B CA 1
ATOM 3247 C C . LEU B 1 196 ? 14.086 -13.445 -14.258 1 98.38 196 LEU B C 1
ATOM 3249 O O . LEU B 1 196 ? 15.039 -14.094 -13.828 1 98.38 196 LEU B O 1
ATOM 3253 N N . GLY B 1 197 ? 13.148 -13.914 -15.039 1 98.5 197 GLY B N 1
ATOM 3254 C CA . GLY B 1 197 ? 13.148 -15.312 -15.453 1 98.5 197 GLY B CA 1
ATOM 3255 C C . GLY B 1 197 ? 12.5 -16.234 -14.43 1 98.5 197 GLY B C 1
ATOM 3256 O O . GLY B 1 197 ? 11.898 -15.766 -13.461 1 98.5 197 GLY B O 1
ATOM 3257 N N . ILE B 1 198 ? 12.492 -17.469 -14.781 1 98.81 198 ILE B N 1
ATOM 3258 C CA . ILE B 1 198 ? 12.047 -18.562 -13.922 1 98.81 198 ILE B CA 1
ATOM 3259 C C . ILE B 1 198 ? 13.227 -19.453 -13.57 1 98.81 198 ILE B C 1
ATOM 3261 O O . ILE B 1 198 ? 13.82 -20.078 -14.445 1 98.81 198 ILE B O 1
ATOM 3265 N N . LYS B 1 199 ? 13.531 -19.516 -12.289 1 98.44 199 LYS B N 1
ATOM 3266 C CA . LYS B 1 199 ? 14.719 -20.25 -11.852 1 98.44 199 LYS B CA 1
ATOM 3267 C C . LYS B 1 199 ? 14.578 -21.734 -12.125 1 98.44 199 LYS B C 1
ATOM 3269 O O . LYS B 1 199 ? 15.5 -22.375 -12.633 1 98.44 199 LYS B O 1
ATOM 3274 N N . ASP B 1 200 ? 13.516 -22.344 -11.703 1 98.56 200 ASP B N 1
ATOM 3275 C CA . ASP B 1 200 ? 13.219 -23.766 -11.898 1 98.56 200 ASP B CA 1
ATOM 3276 C C . ASP B 1 200 ? 11.812 -23.953 -12.477 1 98.56 200 ASP B C 1
ATOM 3278 O O . ASP B 1 200 ? 10.82 -23.812 -11.758 1 98.56 200 ASP B O 1
ATOM 3282 N N . PRO B 1 201 ? 11.695 -24.375 -13.711 1 98.12 201 PRO B N 1
ATOM 3283 C CA . PRO B 1 201 ? 10.375 -24.531 -14.344 1 98.12 201 PRO B CA 1
ATOM 3284 C C . PRO B 1 201 ? 9.492 -25.531 -13.625 1 98.12 201 PRO B C 1
ATOM 3286 O O . PRO B 1 201 ? 8.273 -25.562 -13.836 1 98.12 201 PRO B O 1
ATOM 3289 N N . LYS B 1 202 ? 10.008 -26.328 -12.719 1 98.25 202 LYS B N 1
ATOM 3290 C CA . LYS B 1 202 ? 9.234 -27.328 -12 1 98.25 202 LYS B CA 1
ATOM 3291 C C . LYS B 1 202 ? 8.25 -26.672 -11.039 1 98.25 202 LYS B C 1
ATOM 3293 O O . LYS B 1 202 ? 7.34 -27.328 -10.523 1 98.25 202 LYS B O 1
ATOM 3298 N N . VAL B 1 203 ? 8.398 -25.422 -10.914 1 98.44 203 VAL B N 1
ATOM 3299 C CA . VAL B 1 203 ? 7.496 -24.688 -10.031 1 98.44 203 VAL B CA 1
ATOM 3300 C C . VAL B 1 203 ? 6.07 -24.766 -10.578 1 98.44 203 VAL B C 1
ATOM 3302 O O . VAL B 1 203 ? 5.105 -24.594 -9.828 1 98.44 203 VAL B O 1
ATOM 3305 N N . PHE B 1 204 ? 5.93 -25.125 -11.852 1 98.31 204 PHE B N 1
ATOM 3306 C CA . PHE B 1 204 ? 4.613 -25.172 -12.477 1 98.31 204 PHE B CA 1
ATOM 3307 C C . PHE B 1 204 ? 4.117 -26.609 -12.586 1 98.31 204 PHE B C 1
ATOM 3309 O O . PHE B 1 204 ? 3.043 -26.859 -13.133 1 98.31 204 PHE B O 1
ATOM 3316 N N . ASP B 1 205 ? 4.867 -27.562 -12.016 1 97.69 205 ASP B N 1
ATOM 3317 C CA . ASP B 1 205 ? 4.449 -28.969 -12.109 1 97.69 205 ASP B CA 1
ATOM 3318 C C . ASP B 1 205 ? 3.219 -29.234 -11.242 1 97.69 205 ASP B C 1
ATOM 3320 O O . ASP B 1 205 ? 3.15 -28.781 -10.094 1 97.69 205 ASP B O 1
ATOM 3324 N N . VAL B 1 206 ? 2.35 -30 -11.805 1 96.31 206 VAL B N 1
ATOM 3325 C CA . VAL B 1 206 ? 1.164 -30.438 -11.07 1 96.31 206 VAL B CA 1
ATOM 3326 C C . VAL B 1 206 ? 1.376 -31.859 -10.539 1 96.31 206 VAL B C 1
ATOM 3328 O O . VAL B 1 206 ? 2.07 -32.656 -11.164 1 96.31 206 VAL B O 1
ATOM 3331 N N . PRO B 1 207 ? 0.692 -32.094 -9.461 1 95.12 207 PRO B N 1
ATOM 3332 C CA . PRO B 1 207 ? 0.888 -33.406 -8.859 1 95.12 207 PRO B CA 1
ATOM 3333 C C . PRO B 1 207 ? 0.338 -34.562 -9.727 1 95.12 207 PRO B C 1
ATOM 3335 O O . PRO B 1 207 ? -0.501 -34.312 -10.594 1 95.12 207 PRO B O 1
ATOM 3338 N N . ARG B 1 208 ? 0.928 -35.781 -9.469 1 92.69 208 ARG B N 1
ATOM 3339 C CA . ARG B 1 208 ? 0.394 -37.062 -9.953 1 92.69 208 ARG B CA 1
ATOM 3340 C C . ARG B 1 208 ? -0.016 -37.969 -8.789 1 92.69 208 ARG B C 1
ATOM 3342 O O . ARG B 1 208 ? 0.667 -38 -7.762 1 92.69 208 ARG B O 1
ATOM 3349 N N . PRO B 1 209 ? -1.081 -38.719 -8.883 1 90.88 209 PRO B N 1
ATOM 3350 C CA . PRO B 1 209 ? -2.039 -38.719 -9.992 1 90.88 209 PRO B CA 1
ATOM 3351 C C . PRO B 1 209 ? -2.783 -37.406 -10.141 1 90.88 209 PRO B C 1
ATOM 3353 O O . PRO B 1 209 ? -2.619 -36.5 -9.312 1 90.88 209 PRO B O 1
ATOM 3356 N N . PRO B 1 210 ? -3.561 -37.25 -11.102 1 93 210 PRO B N 1
ATOM 3357 C CA . PRO B 1 210 ? -4.27 -36 -11.344 1 93 210 PRO B CA 1
ATOM 3358 C C . PRO B 1 210 ? -5.137 -35.562 -10.164 1 93 210 PRO B C 1
ATOM 3360 O O . PRO B 1 210 ? -5.758 -36.406 -9.508 1 93 210 PRO B O 1
ATOM 3363 N N . CYS B 1 211 ? -5.09 -34.281 -9.898 1 96.19 211 CYS B N 1
ATOM 3364 C CA . CYS B 1 211 ? -5.91 -33.719 -8.836 1 96.19 211 CYS B CA 1
ATOM 3365 C C . CYS B 1 211 ? -7.395 -33.906 -9.117 1 96.19 211 CYS B C 1
ATOM 3367 O O . CYS B 1 211 ? -7.855 -33.656 -10.234 1 96.19 211 CYS B O 1
ATOM 3369 N N . PRO B 1 212 ? -8.172 -34.406 -8.125 1 95.31 212 PRO B N 1
ATOM 3370 C CA . PRO B 1 212 ? -9.617 -34.469 -8.305 1 95.31 212 PRO B CA 1
ATOM 3371 C C . PRO B 1 212 ? -10.258 -33.094 -8.391 1 95.31 212 PRO B C 1
ATOM 3373 O O . PRO B 1 212 ? -9.672 -32.094 -7.926 1 95.31 212 PRO B O 1
ATOM 3376 N N . PRO B 1 213 ? -11.461 -33 -9.016 1 91.94 213 PRO B N 1
ATOM 3377 C CA . PRO B 1 213 ? -12.141 -31.719 -9.078 1 91.94 213 PRO B CA 1
ATOM 3378 C C . PRO B 1 213 ? -12.477 -31.156 -7.695 1 91.94 213 PRO B C 1
ATOM 3380 O O . PRO B 1 213 ? -12.742 -31.922 -6.766 1 91.94 213 PRO B O 1
ATOM 3383 N N . ASN B 1 214 ? -12.25 -29.891 -7.582 1 80.88 214 ASN B N 1
ATOM 3384 C CA . ASN B 1 214 ? -12.617 -29.234 -6.336 1 80.88 214 ASN B CA 1
ATOM 3385 C C . ASN B 1 214 ? -14.086 -29.438 -6.004 1 80.88 214 ASN B C 1
ATOM 3387 O O . ASN B 1 214 ? -14.969 -29.047 -6.773 1 80.88 214 ASN B O 1
ATOM 3391 N N . PRO B 1 215 ? -14.445 -30.406 -4.945 1 63.22 215 PRO B N 1
ATOM 3392 C CA . PRO B 1 215 ? -15.852 -30.656 -4.629 1 63.22 215 PRO B CA 1
ATOM 3393 C C . PRO B 1 215 ? -16.656 -29.375 -4.457 1 63.22 215 PRO B C 1
ATOM 3395 O O . PRO B 1 215 ? -17.875 -29.375 -4.633 1 63.22 215 PRO B O 1
ATOM 3398 N N . GLY B 1 216 ? -16.25 -28.359 -3.938 1 54 216 GLY B N 1
ATOM 3399 C CA . GLY B 1 216 ? -16.969 -27.109 -3.707 1 54 216 GLY B CA 1
ATOM 3400 C C . GLY B 1 216 ? -17.062 -26.234 -4.941 1 54 216 GLY B C 1
ATOM 3401 O O . GLY B 1 216 ? -17.438 -25.062 -4.855 1 54 216 GLY B O 1
ATOM 3402 N N . ASN B 1 217 ? -16.562 -26.656 -5.977 1 46.09 217 ASN B N 1
ATOM 3403 C CA . ASN B 1 217 ? -16.578 -25.844 -7.195 1 46.09 217 ASN B CA 1
ATOM 3404 C C . ASN B 1 217 ? -17.984 -25.391 -7.559 1 46.09 217 ASN B C 1
ATOM 3406 O O . ASN B 1 217 ? -18.156 -24.547 -8.445 1 46.09 217 ASN B O 1
ATOM 3410 N N . GLU B 1 218 ? -19.141 -26.156 -7.312 1 38 218 GLU B N 1
ATOM 3411 C CA . GLU B 1 218 ? -20.312 -25.438 -7.781 1 38 218 GLU B CA 1
ATOM 3412 C C . GLU B 1 218 ? -20.328 -24 -7.246 1 38 218 GLU B C 1
ATOM 3414 O O . GLU B 1 218 ? -20.828 -23.094 -7.914 1 38 218 GLU B O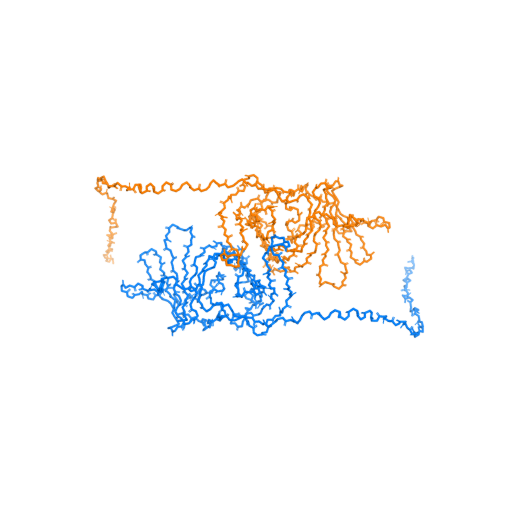 1
ATOM 3419 N N . LYS B 1 219 ? -20.359 -23.859 -5.926 1 36.06 219 LYS B N 1
ATOM 3420 C CA . LYS B 1 219 ? -20.438 -22.516 -5.34 1 36.06 219 LYS B CA 1
ATOM 3421 C C . LYS B 1 219 ? -19.062 -21.859 -5.285 1 36.06 219 LYS B C 1
ATOM 3423 O O . LYS B 1 219 ? -18.875 -20.875 -4.57 1 36.06 219 LYS B O 1
ATOM 3428 N N . LEU B 1 220 ? -18.188 -22.719 -5.461 1 35.91 220 LEU B N 1
ATOM 3429 C CA . LEU B 1 220 ? -16.906 -22.016 -5.461 1 35.91 220 LEU B CA 1
ATOM 3430 C C . LEU B 1 220 ? -16.859 -21 -6.598 1 35.91 220 LEU B C 1
ATOM 3432 O O . LEU B 1 220 ? -16.625 -21.359 -7.75 1 35.91 220 LEU B O 1
ATOM 3436 N N . LYS B 1 221 ? -17.719 -20.266 -6.648 1 34.56 221 LYS B N 1
ATOM 3437 C CA . LYS B 1 221 ? -17.359 -19.094 -7.441 1 34.56 221 LYS B CA 1
ATOM 3438 C C . LYS B 1 221 ? -15.844 -18.906 -7.469 1 34.56 221 LYS B C 1
ATOM 3440 O O . LYS B 1 221 ? -15.156 -19.203 -6.492 1 34.56 221 LYS B O 1
ATOM 3445 N N . PRO B 1 222 ? -15.305 -19.094 -8.523 1 31.69 222 PRO B N 1
ATOM 3446 C CA . PRO B 1 222 ? -13.867 -18.812 -8.492 1 31.69 222 PRO B CA 1
ATOM 3447 C C . PRO B 1 222 ? -13.43 -18.062 -7.238 1 31.69 222 PRO B C 1
ATOM 3449 O O . PRO B 1 222 ? -14.211 -17.297 -6.676 1 31.69 222 PRO B O 1
ATOM 3452 N N . VAL B 1 223 ? -12.82 -18.75 -6.367 1 31.33 223 VAL B N 1
ATOM 3453 C CA . VAL B 1 223 ? -12.086 -17.859 -5.473 1 31.33 223 VAL B CA 1
ATOM 3454 C C . VAL B 1 223 ? -12.047 -16.453 -6.066 1 31.33 223 VAL B C 1
ATOM 3456 O O . VAL B 1 223 ? -11.195 -16.141 -6.898 1 31.33 223 VAL B O 1
ATOM 3459 N N . ARG B 1 224 ? -13.062 -16.031 -6.586 1 33.81 224 ARG B N 1
ATOM 3460 C CA . ARG B 1 224 ? -13.117 -14.578 -6.609 1 33.81 224 ARG B CA 1
ATOM 3461 C C . ARG B 1 224 ? -12.484 -13.984 -5.355 1 33.81 224 ARG B C 1
ATOM 3463 O O . ARG B 1 224 ? -13.172 -13.359 -4.547 1 33.81 224 ARG B O 1
ATOM 3470 N N . ARG B 1 225 ? -12.031 -14.883 -4.543 1 32.84 225 ARG B N 1
ATOM 3471 C CA . ARG B 1 225 ? -11.219 -14.43 -3.422 1 32.84 225 ARG B CA 1
ATOM 3472 C C . ARG B 1 225 ? -10.352 -13.234 -3.818 1 32.84 225 ARG B C 1
ATOM 3474 O O . ARG B 1 225 ? -9.617 -13.297 -4.801 1 32.84 225 ARG B O 1
ATOM 3481 N N . SER B 1 226 ? -10.922 -12.227 -3.561 1 31.62 226 SER B N 1
ATOM 3482 C CA . SER B 1 226 ? -10.414 -10.867 -3.666 1 31.62 226 SER B CA 1
ATOM 3483 C C . SER B 1 226 ? -8.898 -10.828 -3.498 1 31.62 226 SER B C 1
ATOM 3485 O O . SER B 1 226 ? -8.305 -9.758 -3.354 1 31.62 226 SER B O 1
ATOM 3487 N N . GLY B 1 227 ? -8.383 -11.812 -2.904 1 30.05 227 GLY B N 1
ATOM 3488 C CA . GLY B 1 227 ? -7.012 -11.508 -2.543 1 30.05 227 GLY B CA 1
ATOM 3489 C C . GLY B 1 227 ? -6.191 -10.977 -3.705 1 30.05 227 GLY B C 1
ATOM 3490 O O . GLY B 1 227 ? -5.789 -9.812 -3.709 1 30.05 227 GLY B O 1
ATOM 3491 N N . THR B 1 228 ? -5.168 -11.805 -4.195 1 30.69 228 THR B N 1
ATOM 3492 C CA . THR B 1 228 ? -4.086 -11.266 -5.012 1 30.69 228 THR B CA 1
ATOM 3493 C C . THR 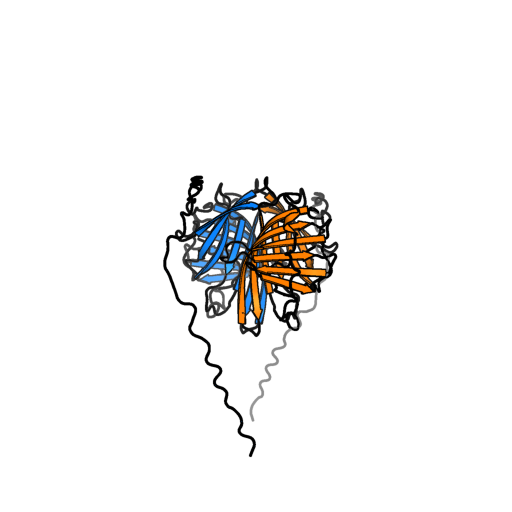B 1 228 ? -4.594 -10.906 -6.406 1 30.69 228 THR B C 1
ATOM 3495 O O . THR B 1 228 ? -5.016 -11.781 -7.168 1 30.69 228 THR B O 1
ATOM 3498 N N . PHE B 1 229 ? -5.504 -10.031 -6.559 1 30.73 229 PHE B N 1
ATOM 3499 C CA . PHE B 1 229 ? -5.809 -9.57 -7.91 1 30.73 229 PHE B CA 1
ATOM 3500 C C . PHE B 1 229 ? -4.586 -9.68 -8.812 1 30.73 229 PHE B C 1
ATOM 3502 O O . PHE B 1 229 ? -4.711 -9.969 -10 1 30.73 229 PHE B O 1
ATOM 3509 N N . LEU B 1 230 ? -3.459 -8.922 -8.445 1 33.25 230 LEU B N 1
ATOM 3510 C CA . LEU B 1 230 ? -2.416 -8.945 -9.469 1 33.25 230 LEU B CA 1
ATOM 3511 C C . LEU B 1 230 ? -2.195 -10.359 -9.992 1 33.25 230 LEU B C 1
ATOM 3513 O O . LEU B 1 230 ? -1.353 -10.586 -10.859 1 33.25 230 LEU B O 1
ATOM 3517 N N . PHE B 1 231 ? -2.445 -11.383 -9.32 1 31.38 231 PHE B N 1
ATOM 3518 C CA . PHE B 1 231 ? -1.924 -12.43 -10.188 1 31.38 231 PHE B CA 1
ATOM 3519 C C . PHE B 1 231 ? -2.721 -12.5 -11.484 1 31.38 231 PHE B C 1
ATOM 3521 O O . PHE B 1 231 ? -2.354 -13.242 -12.406 1 31.38 231 PHE B O 1
ATOM 3528 N N . THR B 1 232 ? -4.066 -12.391 -11.453 1 29.61 232 THR B N 1
ATOM 3529 C CA . THR B 1 232 ? -4.496 -12.297 -12.844 1 29.61 232 THR B CA 1
ATOM 3530 C C . THR B 1 232 ? -4.309 -10.883 -13.383 1 29.61 232 THR B C 1
ATOM 3532 O O . THR B 1 232 ? -5.242 -10.078 -13.359 1 29.61 232 THR B O 1
ATOM 3535 N N . GLY B 1 233 ? -3.592 -10.078 -12.742 1 25.09 233 GLY B N 1
ATOM 3536 C CA . GLY B 1 233 ? -3.48 -8.695 -13.18 1 25.09 233 GLY B CA 1
ATOM 3537 C C . GLY B 1 233 ? -3.328 -8.562 -14.68 1 25.09 233 GLY B C 1
ATOM 3538 O O . GLY B 1 233 ? -3.996 -7.73 -15.305 1 25.09 233 GLY B O 1
ATOM 3539 N N . LEU B 1 234 ? -2.062 -8.75 -15.211 1 21.05 234 LEU B N 1
ATOM 3540 C CA . LEU B 1 234 ? -1.992 -8.531 -16.656 1 21.05 234 LEU B CA 1
ATOM 3541 C C . LEU B 1 234 ? -2.977 -9.438 -17.391 1 21.05 234 LEU B C 1
ATOM 3543 O O . LEU B 1 234 ? -3.125 -10.609 -17.047 1 21.05 234 LEU B O 1
#

Foldseek 3Di:
DDDPCPPPPPPDDDPDDDDDDPDDPPPPCPVPPPPDDDFWFFAAQWKKWKKWKKKWKAAPRDIDIDTWIWIWTHHNPQQKIKIWTPDDDWTWIWIAHLVVQKIWIDTHPAIAIDGHPFRAAGGIADRPKAWDDWDADPDPPHAIWTKIWHFDPTQGWIKIWIAGPPNRHTAKMWTWHHPPDNMTMIMIMGIDPMDGHDPDPCSNPDDPPDHHHDPPRVPPPPCCVVIDVCVSND/DDDPPVVCVPPPPPPDDDDDDPDDPPPPCPVPPPPDDDFWFFAAQWKKWKKWKKKWKAAPRDIDIDTWIWIWTHHNPQQKIKIWTPDDDWTWIWIAHLVVQKIWIDTHHAIAIDGHPFRAAGGIADRPKAWDDWDADPDPPHAIWTKIWHAQPGQRWIKIWIAGPPNRHTAKMWIWHDPPDNMTMIMIMGIDPMDGHDPDPCSNPDDPPDHHHDPCVVPCPPCCVVIPVVVSRD

Radius of gyration: 28.17 Å; Cα contacts (8 Å, |Δi|>4): 964; chains: 2; bounding box: 83×102×45 Å

pLDDT: mean 78.81, std 27.12, range [19.36, 98.81]

Secondary structure (DSSP, 8-state):
------------------------------------PPPP-B--SEEEEEEEEEEEEEETTEEEEEEEEEEEEEETTTTEEEEEEES-SS-EEEEEETTTTEEEEEETTEEEEEE--------B--TT-EEEEEEEETSTTSEEEEEEEEE-TTT--EEEEEEETTTT-EEEEEEEPPTT-SS-EEEEEEEEEEEES-S-GGGGPPPSSPPPB-GGGGT------SS-SGGG--/-------------TT---------------------PPPP-B--SEEEEEEEEEEEEEETTEEEEEEEEEEEEEETTTTEEEEEEES-SS-EEEEEETTTTEEEEEETTEEEEEE--------B--TT-EEEEEEEETSTTSEEEEEEEEE-TTT--EEEEEEETTTT-EEEEEEEPPTT-SS-EEEEEEEEEEEES-S-GGGGPPPSSPPPB-GGGGT------SS--GGG--

Solvent-accessible surface area (backbone atoms only — not comparable to full-atom values): 26427 Å² total; per-residue (Å²): 133,86,77,79,79,76,78,78,81,77,81,85,83,61,94,72,88,90,85,80,83,76,79,78,75,72,71,75,70,75,68,68,74,69,72,79,80,75,74,73,51,48,37,63,52,32,28,29,28,36,36,44,36,42,28,40,35,32,51,96,65,40,78,48,77,46,76,50,39,30,42,36,40,40,28,57,83,76,34,35,38,24,39,35,54,48,96,57,91,63,55,34,36,38,37,37,34,64,81,75,34,34,33,34,44,32,50,65,92,44,53,25,28,44,72,51,82,75,84,54,81,33,53,40,53,54,86,82,43,41,80,72,49,73,46,17,36,50,23,79,84,37,39,59,28,36,34,30,40,40,58,44,87,82,79,48,23,40,34,44,36,35,25,23,76,76,72,28,31,61,31,36,39,38,40,34,52,34,89,86,47,86,53,42,32,42,30,38,35,38,33,24,51,36,43,80,41,74,94,57,77,68,67,68,62,72,72,81,70,76,51,50,68,41,84,60,47,86,80,41,52,56,78,71,60,70,60,70,54,71,71,63,34,39,133,83,84,78,79,73,78,74,77,78,79,80,76,81,71,74,85,92,86,84,84,76,82,75,75,71,69,72,70,73,69,70,73,70,72,78,81,74,73,75,51,48,36,64,52,32,27,29,30,36,36,44,36,41,26,40,34,33,51,94,66,41,77,48,77,46,78,49,39,31,42,36,41,41,29,58,83,75,35,35,39,24,38,34,56,49,97,57,92,63,55,34,36,38,37,37,34,63,82,76,34,33,34,36,45,33,49,65,91,44,53,25,29,44,74,51,83,74,86,57,82,34,52,42,54,53,87,82,43,41,80,72,48,72,47,18,35,50,23,79,84,38,38,59,27,36,34,31,40,39,60,41,86,83,78,59,18,39,34,43,35,34,24,23,73,76,72,29,30,61,30,36,40,36,38,34,51,32,90,85,46,84,54,43,34,41,29,38,36,38,34,24,50,35,41,80,39,73,92,57,77,68,68,69,63,73,71,82,72,76,51,49,69,42,84,58,48,83,78,40,51,57,78,70,59,68,58,73,51,66,74,58,50,33

Sequence (468 aa):
MTFKLLTTVFILGLCSALHTHCTAAVPSEDTRVQPPVPAPCCVPKQWEGDIHMIQGYVRSGKPGLQNVTTRESYDFTRKMIAVEVRGIATPTKVIMDYNKMEQYTITGTTCTVGRMMNTGMLNCLPMNSTYMGSSRFGGMEGLLVDSWSIVDPILGGTGVIDITRDGCILVDEVRISPPGSQEPSLITLGVTDVTLGIKDPKVFDVPRPPCPPNPGNEKLKPVRRSGTFLFTGLMTFKLLTTVFILGLCSALHTHCTAAVPSEDTRVQPPVPAPCCVPKQWEGDIHMIQGYVRSGKPGLQNVTTRESYDFTRKMIAVEVRGIATPTKVIMDYNKMEQYTITGTTCTVGRMMNTGMLNCLPMNSTYMGSSRFGGMEGLLVDSWSIVDPILGGTGVIDITRDGCILVDEVRISPPGSQEPSLITLGVTDVTLGIKDPKVFDVPRPPCPPNPGNEKLKPVRRSGTFLFTGL